Protein AF-A0A2V3DXR4-F1 (afdb_monomer)

Foldseek 3Di:
DDDDDPPDDPDPWQDDPDVPPQRGDDDLPDPVSLVVLLVVLLVVLVVDPDQEDEPELPRPPVDDLVSSLSSLVSSQVSQVVSNHAYEYELNSLVSQDAAAHEYEYAPDDDPVSLVSCVVRVYAYAYQHCLAAEPPAAQAPVRPDDHPPRPVHGSHLCSNAPDAPQPRHPPNGPVRYPFYDRHYDCPPDDDQLVSLASCPPSVVRRVCNGPPDPVPDDVVVVLQVSLVVQQVCVQVVGHYHPGPPRNHDHQDDADPDADDADDPVPDDPFWPDQQVDDPDADQFFDKDKGAPADAQFWKKKWKWAPPDPDTDDIDIDIWTHHRRRITIDHGHHPDAFHKIKIWIAGRVRHTRTMDIHGHHHDPPDDDDDDDDDDDDDDDDDDDDDDDDDDDDDDDDDDDD

Secondary structure (DSSP, 8-state):
---------TT-------SSTTS----SS-HHHHHHHHHHHHHHHHH--SSEEE------TTS-HHHHHHHHHHHHHHHHTTT-EEEEEGGGGTTTPPTT-EEEESS---HHHHHHHHHTT-EEEE--HHHHEESS-SSTT--SS--TTTTS---HHHHHS--HHHHSTTS-GGGEEEE--EE--TT--SHHHHHHHHTTHHHHHHHHHHS-GGG--HHHHHHHHHHHHHHHHHHT------TT---PPPPPPPSSPPPPPPGGG--SS-SS-----SS-B-SSPEEEE-SPPTT-EEEEEEEESS-SSPPPPEEEEEE--TTS-EEEEPPTTPPSEEEEEEEEETTS-EEEEEEEEEP---SS-----------------------------------

Nearest PDB structures (foldseek):
  1m04-assembly1_A  TM=9.421E-01  e=7.243E-19  Streptomyces plicatus
  7bwg-assembly1_A  TM=9.445E-01  e=1.171E-18  Microbacterium sp. HJ5
  7bwg-assembly1_B  TM=9.400E-01  e=1.582E-18  Microbacterium sp. HJ5
  3gh7-assembly1_A  TM=9.351E-01  e=8.359E-17  Paenibacillus sp.
  3sut-assembly1_A  TM=9.330E-01  e=1.063E-16  Paenibacillus sp. TS12

pLDDT: mean 79.59, std 22.71, range [21.42, 98.5]

Organism: NCBI:txid291045

InterPro domains:
  IPR015883 Beta-hexosaminidase, catalytic domain [PF00728] (19-212)
  IPR017853 Glycoside hydrolase superfamily [SSF51445] (10-240)
  IPR025705 Beta-hexosaminidase [PR00738] (26-44)
  IPR025705 Beta-hexosaminidase [PR00738] (48-61)
  IPR025705 Beta-hexosaminidase [PR00738] (176-192)
  IPR025705 Beta-hexosaminidase [PR00738] (194-211)
  IPR025705 Beta-hexosaminidase [PTHR22600] (22-245)

Structure (mmCIF, N/CA/C/O backbone):
data_AF-A0A2V3DXR4-F1
#
_entry.id   AF-A0A2V3DXR4-F1
#
loop_
_atom_site.group_PDB
_atom_site.id
_atom_site.type_symbol
_atom_site.label_atom_id
_atom_site.label_alt_id
_atom_site.label_comp_id
_atom_site.label_asym_id
_atom_site.label_entity_id
_atom_site.label_seq_id
_atom_site.pdbx_PDB_ins_code
_atom_site.Cartn_x
_atom_site.Cartn_y
_atom_site.Cartn_z
_atom_site.occupancy
_atom_site.B_iso_or_equiv
_atom_site.auth_seq_id
_atom_site.auth_comp_id
_atom_site.auth_asym_id
_atom_site.auth_atom_id
_atom_site.pdbx_PDB_model_num
ATOM 1 N N . MET A 1 1 ? 41.937 -11.197 10.609 1.00 32.19 1 MET A N 1
ATOM 2 C CA . MET A 1 1 ? 42.741 -10.454 9.617 1.00 32.19 1 MET A CA 1
ATOM 3 C C . MET A 1 1 ? 41.935 -10.344 8.332 1.00 32.19 1 MET A C 1
ATOM 5 O O . MET A 1 1 ? 42.093 -11.171 7.453 1.00 32.19 1 MET A O 1
ATOM 9 N N . LEU A 1 2 ? 41.031 -9.371 8.265 1.00 31.16 2 LEU A N 1
ATOM 10 C CA . LEU A 1 2 ? 40.450 -8.839 7.030 1.00 31.16 2 LEU A CA 1
ATOM 11 C C . LEU A 1 2 ? 40.275 -7.349 7.319 1.00 31.16 2 LEU A C 1
ATOM 13 O O . LEU A 1 2 ? 39.249 -6.901 7.816 1.00 31.16 2 LEU A O 1
ATOM 17 N N . THR A 1 3 ? 41.379 -6.626 7.186 1.00 31.02 3 THR A N 1
ATOM 18 C CA . THR A 1 3 ? 41.476 -5.180 7.375 1.00 31.02 3 THR A CA 1
ATOM 19 C C . THR A 1 3 ? 41.855 -4.575 6.033 1.00 31.02 3 THR A C 1
ATOM 21 O O . THR A 1 3 ? 42.867 -4.979 5.468 1.00 31.02 3 THR A O 1
ATOM 24 N N . ASN A 1 4 ? 41.067 -3.593 5.594 1.00 36.78 4 ASN A N 1
ATOM 25 C CA . ASN A 1 4 ? 41.400 -2.555 4.615 1.00 36.78 4 ASN A CA 1
ATOM 26 C C . ASN A 1 4 ? 41.838 -2.997 3.208 1.00 36.78 4 ASN A C 1
ATOM 28 O O . ASN A 1 4 ? 43.033 -3.108 2.960 1.00 36.78 4 ASN A O 1
ATOM 32 N N . GLN A 1 5 ? 40.891 -3.067 2.262 1.00 30.12 5 GLN A N 1
ATOM 33 C CA . GLN A 1 5 ? 41.144 -2.764 0.837 1.00 30.12 5 GLN A CA 1
ATOM 34 C C . GLN A 1 5 ? 39.962 -2.060 0.132 1.00 30.12 5 GLN A C 1
ATOM 36 O O . GLN A 1 5 ? 39.765 -2.211 -1.064 1.00 30.12 5 GLN A O 1
ATOM 41 N N . TRP A 1 6 ? 39.209 -1.218 0.847 1.00 33.00 6 TRP A N 1
ATOM 42 C CA . TRP A 1 6 ? 38.352 -0.200 0.215 1.00 33.00 6 TRP A CA 1
ATOM 43 C C . TRP A 1 6 ? 38.998 1.175 0.392 1.00 33.00 6 TRP A C 1
ATOM 45 O O . TRP A 1 6 ? 38.488 2.042 1.093 1.00 33.00 6 TRP A O 1
ATOM 55 N N . GLN A 1 7 ? 40.188 1.349 -0.181 1.00 30.33 7 GLN A N 1
ATOM 56 C CA . GLN A 1 7 ? 40.685 2.682 -0.505 1.00 30.33 7 GLN A CA 1
ATOM 57 C C . GLN A 1 7 ? 40.401 2.889 -1.985 1.00 30.33 7 GLN A C 1
ATOM 59 O O . GLN A 1 7 ? 41.162 2.454 -2.842 1.00 30.33 7 GLN A O 1
ATOM 64 N N . SER A 1 8 ? 39.258 3.507 -2.270 1.00 36.06 8 SER A N 1
ATOM 65 C CA . SER A 1 8 ? 39.028 4.152 -3.555 1.00 36.06 8 SER A CA 1
ATOM 66 C C . SER A 1 8 ? 40.140 5.178 -3.772 1.00 36.06 8 SER A C 1
ATOM 68 O O . SER A 1 8 ? 40.319 6.071 -2.938 1.00 36.06 8 SER A O 1
ATOM 70 N N . GLU A 1 9 ? 40.882 5.073 -4.872 1.00 31.03 9 GLU A N 1
ATOM 71 C CA . GLU A 1 9 ? 41.644 6.219 -5.361 1.00 31.03 9 GLU A CA 1
ATOM 72 C C . GLU A 1 9 ? 40.664 7.390 -5.588 1.00 31.03 9 GLU A C 1
ATOM 74 O O . GLU A 1 9 ? 39.559 7.177 -6.103 1.00 31.03 9 GLU A O 1
ATOM 79 N N . PRO A 1 10 ? 41.001 8.620 -5.167 1.00 38.03 10 PRO A N 1
ATOM 80 C CA . PRO A 1 10 ? 40.132 9.769 -5.369 1.00 38.03 10 PRO A CA 1
ATOM 81 C C . PRO A 1 10 ? 40.130 10.119 -6.861 1.00 38.03 10 PRO A C 1
ATOM 83 O O . PRO A 1 10 ? 41.072 10.738 -7.350 1.00 38.03 10 PRO A O 1
ATOM 86 N N . GLY A 1 11 ? 39.096 9.700 -7.595 1.00 37.22 11 GLY A N 1
ATOM 87 C CA . GLY A 1 11 ? 39.027 10.009 -9.027 1.00 37.22 11 GLY A CA 1
ATOM 88 C C . GLY A 1 11 ? 37.782 9.608 -9.820 1.00 37.22 11 GLY A C 1
ATOM 89 O O . GLY A 1 11 ? 37.586 10.184 -10.883 1.00 37.22 11 GLY A O 1
ATOM 90 N N . HIS A 1 12 ? 36.922 8.691 -9.356 1.00 38.66 12 HIS A N 1
ATOM 91 C CA . HIS A 1 12 ? 35.855 8.145 -10.221 1.00 38.66 12 HIS A CA 1
ATOM 92 C C . HIS A 1 12 ? 34.483 8.003 -9.551 1.00 38.66 12 HIS A C 1
ATOM 94 O O . HIS A 1 12 ? 33.789 7.007 -9.725 1.00 38.66 12 HIS A O 1
ATOM 100 N N . THR A 1 13 ? 34.057 9.026 -8.815 1.00 41.53 13 THR A N 1
ATOM 101 C CA . THR A 1 13 ? 32.627 9.294 -8.629 1.00 41.53 13 THR A CA 1
ATOM 102 C C . THR A 1 13 ? 32.366 10.733 -9.055 1.00 41.53 13 THR A C 1
ATOM 104 O O . THR A 1 13 ? 32.692 11.678 -8.336 1.00 41.53 13 THR A O 1
ATOM 107 N N . ASN A 1 14 ? 31.789 10.922 -10.246 1.00 36.69 14 ASN A N 1
ATOM 108 C CA . ASN A 1 14 ? 31.142 12.192 -10.561 1.00 36.69 14 ASN A CA 1
ATOM 109 C C . ASN A 1 14 ? 29.965 12.313 -9.594 1.00 36.69 14 ASN A C 1
ATOM 111 O O . ASN A 1 14 ? 28.952 11.641 -9.738 1.00 36.69 14 ASN A O 1
ATOM 115 N N . SER A 1 15 ? 30.163 13.081 -8.528 1.00 37.84 15 SER A N 1
ATOM 116 C CA . SER A 1 15 ? 29.155 13.325 -7.509 1.00 37.84 15 SER A CA 1
ATOM 117 C C . SER A 1 15 ? 28.849 14.813 -7.497 1.00 37.84 15 SER A C 1
ATOM 119 O O . SER A 1 15 ? 29.526 15.613 -6.857 1.00 37.84 15 SER A O 1
ATOM 121 N N . ALA A 1 16 ? 27.796 15.178 -8.219 1.00 31.14 16 ALA A N 1
ATOM 122 C CA . ALA A 1 16 ? 26.963 16.297 -7.834 1.00 31.14 16 ALA A CA 1
ATOM 123 C C . ALA A 1 16 ? 25.636 15.692 -7.369 1.00 31.14 16 ALA A C 1
ATOM 125 O O . ALA A 1 16 ? 24.870 15.172 -8.171 1.00 31.14 16 ALA A O 1
ATOM 126 N N . LEU A 1 17 ? 25.373 15.733 -6.060 1.00 31.48 17 LEU A N 1
ATOM 127 C CA . LEU A 1 17 ? 24.011 15.585 -5.549 1.00 31.48 17 LEU A CA 1
ATOM 128 C C . LEU A 1 17 ? 23.235 16.820 -6.017 1.00 31.48 17 LEU A C 1
ATOM 130 O O . LEU A 1 17 ? 23.201 17.844 -5.334 1.00 31.48 17 LEU A O 1
ATOM 134 N N . THR A 1 18 ? 22.692 16.763 -7.227 1.00 32.25 18 THR A N 1
ATOM 135 C CA . THR A 1 18 ? 21.655 17.690 -7.662 1.00 32.25 18 THR A CA 1
ATOM 136 C C . THR A 1 18 ? 20.364 17.316 -6.942 1.00 32.25 18 THR A C 1
ATOM 138 O O . THR A 1 18 ? 20.099 16.145 -6.698 1.00 32.25 18 THR A O 1
ATOM 141 N N . ALA A 1 19 ? 19.568 18.314 -6.563 1.00 37.47 19 ALA A N 1
ATOM 142 C CA . ALA A 1 19 ? 18.274 18.101 -5.909 1.00 37.47 19 ALA A CA 1
ATOM 143 C C . ALA A 1 19 ? 17.238 17.394 -6.813 1.00 37.47 19 ALA A C 1
ATOM 145 O O . ALA A 1 19 ? 16.189 16.996 -6.319 1.00 37.47 19 ALA A O 1
ATOM 146 N N . ASP A 1 20 ? 17.560 17.215 -8.097 1.00 41.12 20 ASP A N 1
ATOM 147 C CA . ASP A 1 20 ? 16.882 16.314 -9.024 1.00 41.12 20 ASP A CA 1
ATOM 148 C C . ASP A 1 20 ? 17.675 14.996 -9.079 1.00 41.12 20 ASP A C 1
ATOM 150 O O . ASP A 1 20 ? 18.890 15.026 -9.306 1.00 41.12 20 ASP A O 1
ATOM 154 N N . GLY A 1 21 ? 17.008 13.857 -8.869 1.00 48.78 21 GLY A N 1
ATOM 155 C CA . GLY A 1 21 ? 17.574 12.509 -8.670 1.00 48.78 21 GLY A CA 1
ATOM 156 C C . GLY A 1 21 ? 18.443 11.926 -9.796 1.00 48.78 21 GLY A C 1
ATOM 157 O O . GLY A 1 21 ? 18.859 10.776 -9.704 1.00 48.78 21 GLY A O 1
ATOM 158 N N . GLY A 1 22 ? 18.779 12.707 -10.827 1.00 56.25 22 GLY A N 1
ATOM 159 C CA . GLY A 1 22 ? 19.453 12.245 -12.042 1.00 56.25 22 GLY A CA 1
ATOM 160 C C . GLY A 1 22 ? 20.976 12.420 -12.123 1.00 56.25 22 GLY A C 1
ATOM 161 O O . GLY A 1 22 ? 21.545 12.172 -13.183 1.00 56.25 22 GLY A O 1
ATOM 162 N N . GLY A 1 23 ? 21.646 12.881 -11.062 1.00 63.91 23 GLY A N 1
ATOM 163 C CA . GLY A 1 23 ? 23.062 13.298 -11.110 1.00 63.91 23 GLY A CA 1
ATOM 164 C C . GLY A 1 23 ? 24.107 12.248 -10.709 1.00 63.91 23 GLY A C 1
ATOM 165 O O . GLY A 1 23 ? 25.282 12.584 -10.563 1.00 63.91 23 GLY A O 1
ATOM 166 N N . THR A 1 24 ? 23.715 10.994 -10.455 1.00 76.31 24 THR A N 1
ATOM 167 C CA . THR A 1 24 ? 24.643 9.954 -9.972 1.00 76.31 24 THR A CA 1
ATOM 168 C C . THR A 1 24 ? 24.541 8.673 -10.783 1.00 76.31 24 THR A C 1
ATOM 170 O O . THR A 1 24 ? 23.447 8.166 -11.004 1.00 76.31 24 THR A O 1
ATOM 173 N N . THR A 1 25 ? 25.686 8.103 -11.163 1.00 82.75 25 THR A N 1
ATOM 174 C CA . THR A 1 25 ? 25.752 6.818 -11.868 1.00 82.75 25 THR A CA 1
ATOM 175 C C . THR A 1 25 ? 26.905 5.952 -11.377 1.00 82.75 25 THR A C 1
ATOM 177 O O . THR A 1 25 ? 27.947 6.453 -10.952 1.00 82.75 25 THR A O 1
ATOM 180 N N . LEU A 1 26 ? 26.726 4.634 -11.484 1.00 88.88 26 LEU A N 1
ATOM 181 C CA . LEU A 1 26 ? 27.828 3.677 -11.464 1.00 88.88 26 LEU A CA 1
ATOM 182 C C . LEU A 1 26 ? 28.621 3.762 -12.778 1.00 88.88 26 LEU A C 1
ATOM 184 O O . LEU A 1 26 ? 28.098 4.193 -13.808 1.00 88.88 26 LEU A O 1
ATOM 188 N N . ASP A 1 27 ? 29.884 3.343 -12.742 1.00 89.25 27 ASP A N 1
ATOM 189 C CA . ASP A 1 27 ? 30.758 3.324 -13.916 1.00 89.25 27 ASP A CA 1
ATOM 190 C C . ASP A 1 27 ? 30.620 1.980 -14.646 1.00 89.25 27 ASP A C 1
ATOM 192 O O . ASP A 1 27 ? 30.960 0.924 -14.099 1.00 89.25 27 ASP A O 1
ATOM 196 N N . ALA A 1 28 ? 30.118 2.019 -15.881 1.00 90.25 28 ALA A N 1
ATOM 197 C CA . ALA A 1 28 ? 29.875 0.835 -16.696 1.00 90.25 28 ALA A CA 1
ATOM 198 C C . ALA A 1 28 ? 31.159 0.144 -17.183 1.00 90.25 28 ALA A C 1
ATOM 200 O O . ALA A 1 28 ? 31.105 -1.039 -17.542 1.00 90.25 28 ALA A O 1
ATOM 201 N N . ASP A 1 29 ? 32.301 0.828 -17.209 1.00 91.88 29 ASP A N 1
ATOM 202 C CA . ASP A 1 29 ? 33.590 0.274 -17.638 1.00 91.88 29 ASP A CA 1
ATOM 203 C C . ASP A 1 29 ? 34.465 -0.181 -16.470 1.00 91.88 29 ASP A C 1
ATOM 205 O O . ASP A 1 29 ? 35.412 -0.950 -16.666 1.00 91.88 29 ASP A O 1
ATOM 209 N N . ASN A 1 30 ? 34.107 0.194 -15.244 1.00 93.19 30 ASN A N 1
ATOM 210 C CA . ASN A 1 30 ? 34.805 -0.261 -14.055 1.00 93.19 30 ASN A CA 1
ATOM 211 C C . ASN A 1 30 ? 34.351 -1.678 -13.634 1.00 93.19 30 ASN A C 1
ATOM 213 O O . ASN A 1 30 ? 33.192 -1.868 -13.254 1.00 93.19 30 ASN A O 1
ATOM 217 N N . PRO A 1 31 ? 35.240 -2.694 -13.613 1.00 93.94 31 PRO A N 1
ATOM 218 C CA . PRO A 1 31 ? 34.882 -4.044 -13.168 1.00 93.94 31 PRO A CA 1
ATOM 219 C C . PRO A 1 31 ? 34.383 -4.096 -11.714 1.00 93.94 31 PRO A C 1
ATOM 221 O O . PRO A 1 31 ? 33.553 -4.949 -11.391 1.00 93.94 31 PRO A O 1
ATOM 224 N N . ALA A 1 32 ? 34.821 -3.166 -10.857 1.00 95.81 32 ALA A N 1
ATOM 225 C CA . ALA A 1 32 ? 34.387 -3.090 -9.464 1.00 95.81 32 ALA A CA 1
ATOM 226 C C . ALA A 1 32 ? 32.878 -2.820 -9.327 1.00 95.81 32 ALA A C 1
ATOM 228 O O . ALA A 1 32 ? 32.264 -3.295 -8.375 1.00 95.81 32 ALA A O 1
ATOM 229 N N . THR A 1 33 ? 32.252 -2.139 -10.297 1.00 94.88 33 THR A N 1
ATOM 230 C CA . THR A 1 33 ? 30.792 -1.925 -10.344 1.00 94.88 33 THR A CA 1
ATOM 231 C C . THR A 1 33 ? 30.037 -3.253 -10.327 1.00 94.88 33 THR A C 1
ATOM 233 O O . THR A 1 33 ? 29.053 -3.430 -9.603 1.00 94.88 33 THR A O 1
ATOM 236 N N . TYR A 1 34 ? 30.509 -4.221 -11.109 1.00 95.56 34 TYR A N 1
ATOM 237 C CA . TYR A 1 34 ? 29.846 -5.511 -11.271 1.00 95.56 34 TYR A CA 1
ATOM 238 C C . TYR A 1 34 ? 30.115 -6.453 -10.097 1.00 95.56 34 TYR A C 1
ATOM 240 O O . TYR A 1 34 ? 29.245 -7.246 -9.742 1.00 95.56 34 TYR A O 1
ATOM 248 N N . GLU A 1 35 ? 31.297 -6.366 -9.484 1.00 96.75 35 GLU A N 1
ATOM 249 C CA . GLU A 1 35 ? 31.605 -7.086 -8.246 1.00 96.75 35 GLU A CA 1
ATOM 250 C C . GLU A 1 35 ? 30.749 -6.568 -7.084 1.00 96.75 35 GLU A C 1
ATOM 252 O O . GLU A 1 35 ? 30.086 -7.358 -6.410 1.00 96.75 35 GLU A O 1
ATOM 257 N N . PHE A 1 36 ? 30.690 -5.244 -6.914 1.00 97.38 36 PHE A N 1
ATOM 258 C CA . PHE A 1 36 ? 29.875 -4.586 -5.896 1.00 97.38 36 PHE A CA 1
ATOM 259 C C . PHE A 1 36 ? 28.397 -4.980 -6.003 1.00 97.38 36 PHE A C 1
ATOM 261 O O . PHE A 1 36 ? 27.807 -5.458 -5.033 1.00 97.38 36 PHE A O 1
ATOM 268 N N . THR A 1 37 ? 27.801 -4.825 -7.188 1.00 97.38 37 THR A N 1
ATOM 269 C CA . THR A 1 37 ? 26.382 -5.151 -7.409 1.00 97.38 37 THR A CA 1
ATOM 270 C C . THR A 1 37 ? 26.086 -6.626 -7.176 1.00 97.38 37 THR A C 1
ATOM 272 O O . THR A 1 37 ? 25.097 -6.947 -6.518 1.00 97.38 37 THR A O 1
ATOM 275 N N . LYS A 1 38 ? 26.971 -7.529 -7.612 1.00 97.94 38 LYS A N 1
ATOM 276 C CA . LYS A 1 38 ? 26.814 -8.965 -7.362 1.00 97.94 38 LYS A CA 1
ATOM 277 C C . LYS A 1 38 ? 26.786 -9.286 -5.869 1.00 97.94 38 LYS A C 1
ATOM 279 O O . LYS A 1 38 ? 25.940 -10.072 -5.438 1.00 97.94 38 LYS A O 1
ATOM 284 N N . GLU A 1 39 ? 27.695 -8.705 -5.091 1.00 98.38 39 GLU A N 1
ATOM 285 C CA . GLU A 1 39 ? 27.774 -8.944 -3.649 1.00 98.38 39 GLU A CA 1
ATOM 286 C C . GLU A 1 39 ? 26.518 -8.425 -2.933 1.00 98.38 39 GLU A C 1
ATOM 288 O O . GLU A 1 39 ? 25.875 -9.169 -2.187 1.00 98.38 39 GLU A O 1
ATOM 293 N N . VAL A 1 40 ? 26.101 -7.190 -3.239 1.00 98.31 40 VAL A N 1
ATOM 294 C CA . VAL A 1 40 ? 24.881 -6.582 -2.682 1.00 98.31 40 VAL A CA 1
ATOM 295 C C . VAL A 1 40 ? 23.646 -7.424 -3.001 1.00 98.31 40 VAL A C 1
ATOM 297 O O . VAL A 1 40 ? 22.882 -7.770 -2.098 1.00 98.31 40 VAL A O 1
ATOM 300 N N . LEU A 1 41 ? 23.456 -7.798 -4.269 1.00 97.81 41 LEU A N 1
ATOM 301 C CA . LEU A 1 41 ? 22.292 -8.572 -4.702 1.00 97.81 41 LEU A CA 1
ATOM 302 C C . LEU A 1 41 ? 22.278 -9.979 -4.095 1.00 97.81 41 LEU A C 1
ATOM 304 O O . LEU A 1 41 ? 21.207 -10.477 -3.753 1.00 97.81 41 LEU A O 1
ATOM 308 N N . THR A 1 42 ? 23.444 -10.601 -3.896 1.00 98.50 42 THR A N 1
ATOM 309 C CA . THR A 1 42 ? 23.553 -11.919 -3.249 1.00 98.50 42 THR A CA 1
ATOM 310 C C . THR A 1 42 ? 23.099 -11.861 -1.793 1.00 98.50 42 THR A C 1
ATOM 312 O O . THR A 1 42 ? 22.282 -12.680 -1.366 1.00 98.50 42 THR A O 1
ATOM 315 N N . GLN A 1 43 ? 23.581 -10.877 -1.029 1.00 98.44 43 GLN A N 1
ATOM 316 C CA . GLN A 1 43 ? 23.178 -10.715 0.369 1.00 98.44 43 GLN A CA 1
ATOM 317 C C . GLN A 1 43 ? 21.692 -10.351 0.483 1.00 98.44 43 GLN A C 1
ATOM 319 O O . GLN A 1 43 ? 20.976 -10.929 1.302 1.00 98.44 43 GLN A O 1
ATOM 324 N N . LEU A 1 44 ? 21.200 -9.458 -0.383 1.00 98.06 44 LEU A N 1
ATOM 325 C CA . LEU A 1 44 ? 19.784 -9.097 -0.428 1.00 98.06 44 LEU A CA 1
ATOM 326 C C . LEU A 1 44 ? 18.899 -10.309 -0.748 1.00 98.06 44 LEU A C 1
ATOM 328 O O . LEU A 1 44 ? 17.897 -10.535 -0.069 1.00 98.06 44 LEU A O 1
ATOM 332 N N . ALA A 1 45 ? 19.284 -11.131 -1.728 1.00 97.81 45 ALA A N 1
ATOM 333 C CA . ALA A 1 45 ? 18.565 -12.351 -2.084 1.00 97.81 45 ALA A CA 1
ATOM 334 C C . ALA A 1 45 ? 18.504 -13.356 -0.926 1.00 97.81 45 ALA A C 1
ATOM 336 O O . ALA A 1 45 ? 17.453 -13.963 -0.715 1.00 97.81 45 ALA A O 1
ATOM 337 N N . ALA A 1 46 ? 19.588 -13.499 -0.155 1.00 97.81 46 ALA A N 1
ATOM 338 C CA . ALA A 1 46 ? 19.631 -14.380 1.012 1.00 97.81 46 ALA A CA 1
ATOM 339 C C . ALA A 1 46 ? 18.670 -13.939 2.134 1.00 97.81 46 ALA A C 1
ATOM 341 O O . ALA A 1 46 ? 18.159 -14.785 2.866 1.00 97.81 46 ALA A O 1
ATOM 342 N N . MET A 1 47 ? 18.395 -12.635 2.249 1.00 97.88 47 MET A N 1
ATOM 343 C CA . MET A 1 47 ? 17.445 -12.067 3.219 1.00 97.88 47 MET A CA 1
ATOM 344 C C . MET A 1 47 ? 16.013 -11.960 2.679 1.00 97.88 47 MET A C 1
ATOM 346 O O . MET A 1 47 ? 15.087 -11.699 3.444 1.00 97.88 47 MET A O 1
ATOM 350 N N . THR A 1 48 ? 15.815 -12.159 1.375 1.00 97.06 48 THR A N 1
ATOM 351 C CA . THR A 1 48 ? 14.522 -11.962 0.716 1.00 97.06 48 THR A CA 1
ATOM 352 C C . THR A 1 48 ? 13.889 -13.320 0.415 1.00 97.06 48 THR A C 1
ATOM 354 O O . THR A 1 48 ? 14.230 -13.935 -0.594 1.00 97.06 48 THR A O 1
ATOM 357 N N . PRO A 1 49 ? 12.946 -13.825 1.234 1.00 95.62 49 PRO A N 1
ATOM 358 C CA . PRO A 1 49 ? 12.260 -15.087 0.945 1.00 95.62 49 PRO A CA 1
ATOM 359 C C . PRO A 1 49 ? 11.358 -14.982 -0.293 1.00 95.62 49 PRO A C 1
ATOM 361 O O . PRO A 1 49 ? 11.130 -15.972 -0.985 1.00 95.62 49 PRO A O 1
ATOM 364 N N . GLY A 1 50 ? 10.874 -13.772 -0.594 1.00 96.31 50 GLY A N 1
ATOM 365 C CA . GLY A 1 50 ? 10.079 -13.487 -1.781 1.00 96.31 50 GLY A CA 1
ATOM 366 C C . GLY A 1 50 ? 10.827 -13.774 -3.092 1.00 96.31 50 GLY A C 1
ATOM 367 O O . GLY A 1 50 ? 12.061 -13.849 -3.122 1.00 96.31 50 GLY A O 1
ATOM 368 N N . PRO A 1 51 ? 10.094 -13.934 -4.206 1.00 94.19 51 PRO A N 1
ATOM 369 C CA . PRO A 1 51 ? 10.690 -14.319 -5.479 1.00 94.19 51 PRO A CA 1
ATOM 370 C C . PRO A 1 51 ? 11.243 -13.130 -6.270 1.00 94.19 51 PRO A C 1
ATOM 372 O O . PRO A 1 51 ? 11.795 -13.358 -7.338 1.00 94.19 51 PRO A O 1
ATOM 375 N N . TYR A 1 52 ? 11.078 -11.889 -5.803 1.00 94.50 52 TYR A N 1
ATOM 376 C CA . TYR A 1 52 ? 11.392 -10.682 -6.567 1.00 94.50 52 TYR A CA 1
ATOM 377 C C . TYR A 1 52 ? 12.550 -9.893 -5.957 1.00 94.50 52 TYR A C 1
ATOM 379 O O . TYR A 1 52 ? 12.656 -9.801 -4.737 1.00 94.50 52 TYR A O 1
ATOM 387 N N . ILE A 1 53 ? 13.372 -9.286 -6.814 1.00 95.38 53 ILE A N 1
ATOM 388 C CA . ILE A 1 53 ? 14.306 -8.214 -6.449 1.00 95.38 53 ILE A CA 1
ATOM 389 C C . ILE A 1 53 ? 14.121 -7.074 -7.447 1.00 95.38 53 ILE A C 1
ATOM 391 O O . ILE A 1 53 ? 14.209 -7.290 -8.659 1.00 95.38 53 ILE A O 1
ATOM 395 N N . HIS A 1 54 ? 13.865 -5.872 -6.931 1.00 94.75 54 HIS A N 1
ATOM 396 C CA . HIS A 1 54 ? 13.789 -4.656 -7.732 1.00 94.75 54 HIS A CA 1
ATOM 397 C C . HIS A 1 54 ? 15.186 -4.037 -7.865 1.00 94.75 54 HIS A C 1
ATOM 399 O O . HIS A 1 54 ? 15.832 -3.785 -6.851 1.00 94.75 54 HIS A O 1
ATOM 405 N N . ILE A 1 55 ? 15.661 -3.793 -9.090 1.00 92.44 55 ILE A N 1
ATOM 406 C CA . ILE A 1 55 ? 16.998 -3.215 -9.344 1.00 92.44 55 ILE A CA 1
ATOM 407 C C . ILE A 1 55 ? 16.967 -1.729 -9.731 1.00 92.44 55 ILE A C 1
ATOM 409 O O . ILE A 1 55 ? 18.007 -1.147 -10.017 1.00 92.44 55 ILE A O 1
ATOM 413 N N . GLY A 1 56 ? 15.782 -1.117 -9.758 1.00 89.94 56 GLY A N 1
ATOM 414 C CA . GLY A 1 56 ? 15.615 0.291 -10.123 1.00 89.94 56 GLY A CA 1
ATOM 415 C C . GLY A 1 56 ? 15.687 0.475 -11.638 1.00 89.94 56 GLY A C 1
ATOM 416 O O . GLY A 1 56 ? 14.915 -0.152 -12.367 1.00 89.94 56 GLY A O 1
ATOM 417 N N . GLY A 1 57 ? 16.614 1.316 -12.099 1.00 83.50 57 GLY A N 1
ATOM 418 C CA . GLY A 1 57 ? 16.859 1.589 -13.521 1.00 83.50 57 GLY A CA 1
ATOM 419 C C . GLY A 1 57 ? 16.197 2.866 -14.046 1.00 83.50 57 GLY A C 1
ATOM 420 O O . GLY A 1 57 ? 16.014 3.008 -15.252 1.00 83.50 57 GLY A O 1
ATOM 421 N N . ASP A 1 58 ? 15.796 3.767 -13.157 1.00 80.94 58 ASP A N 1
ATOM 422 C CA . ASP A 1 58 ? 15.257 5.094 -13.436 1.00 80.94 58 ASP A CA 1
ATOM 423 C C . ASP A 1 58 ? 16.344 6.185 -13.407 1.00 80.94 58 ASP A C 1
ATOM 425 O O . ASP A 1 58 ? 17.460 5.962 -12.954 1.00 80.94 58 ASP A O 1
ATOM 429 N N . GLU A 1 59 ? 16.023 7.348 -13.984 1.00 74.38 59 GLU A N 1
ATOM 430 C CA . GLU A 1 59 ? 16.769 8.611 -13.826 1.00 74.38 59 GLU A CA 1
ATOM 431 C C . GLU A 1 59 ? 18.305 8.547 -13.959 1.00 74.38 59 GLU A C 1
ATOM 433 O O . GLU A 1 59 ? 19.032 9.216 -13.243 1.00 74.38 59 GLU A O 1
ATOM 438 N N . ALA A 1 60 ? 18.823 7.830 -14.961 1.00 77.88 60 ALA A N 1
ATOM 439 C CA . ALA A 1 60 ? 20.247 7.854 -15.328 1.00 77.88 60 ALA A CA 1
ATOM 440 C C . ALA A 1 60 ? 20.524 8.687 -16.609 1.00 77.88 60 ALA A C 1
ATOM 442 O O . ALA A 1 60 ? 20.963 8.130 -17.620 1.00 77.88 60 ALA A O 1
ATOM 443 N N . PRO A 1 61 ? 20.157 9.984 -16.688 1.00 72.50 61 PRO A N 1
ATOM 444 C CA . PRO A 1 61 ? 20.219 10.767 -17.928 1.00 72.50 61 PRO A CA 1
ATOM 445 C C . PRO A 1 61 ? 21.646 10.971 -18.457 1.00 72.50 61 PRO A C 1
ATOM 447 O O . PRO A 1 61 ? 21.820 11.181 -19.653 1.00 72.50 61 PRO A O 1
ATOM 450 N N . GLU A 1 62 ? 22.657 10.893 -17.588 1.00 79.62 62 GLU A N 1
ATOM 451 C CA . GLU A 1 62 ? 24.068 11.077 -17.955 1.00 79.62 62 GLU A CA 1
ATOM 452 C C . GLU A 1 62 ? 24.729 9.807 -18.516 1.00 79.62 62 GLU A C 1
ATOM 454 O O . GLU A 1 62 ? 25.838 9.864 -19.048 1.00 79.62 62 GLU A O 1
ATOM 459 N N . VAL A 1 63 ? 24.058 8.656 -18.423 1.00 79.44 63 VAL A N 1
ATOM 460 C CA . VAL A 1 63 ? 24.582 7.368 -18.886 1.00 79.44 63 VAL A CA 1
ATOM 461 C C . VAL A 1 63 ? 24.236 7.169 -20.355 1.00 79.44 63 VAL A C 1
ATOM 463 O O . VAL A 1 63 ? 23.082 7.326 -20.761 1.00 79.44 63 VAL A O 1
ATOM 466 N N . SER A 1 64 ? 25.233 6.791 -21.161 1.00 85.69 64 SER A N 1
ATOM 467 C CA . SER A 1 64 ? 24.999 6.454 -22.564 1.00 85.69 64 SER A CA 1
ATOM 468 C C . SER A 1 64 ? 24.044 5.260 -22.680 1.00 85.69 64 SER A C 1
ATOM 470 O O . SER A 1 64 ? 24.055 4.354 -21.849 1.00 85.69 64 SER A O 1
ATOM 472 N N . GLU A 1 65 ? 23.235 5.203 -23.740 1.00 82.56 65 GLU A N 1
ATOM 473 C CA . GLU A 1 65 ? 22.307 4.081 -23.949 1.00 82.56 65 GLU A CA 1
ATOM 474 C C . GLU A 1 65 ? 23.032 2.721 -23.978 1.00 82.56 65 GLU A C 1
ATOM 476 O O . GLU A 1 65 ? 22.496 1.712 -23.527 1.00 82.56 65 GLU A O 1
ATOM 481 N N . VAL A 1 66 ? 24.264 2.683 -24.494 1.00 86.88 66 VAL A N 1
ATOM 482 C CA . VAL A 1 66 ? 25.079 1.461 -24.555 1.00 86.88 66 VAL A CA 1
ATOM 483 C C . VAL A 1 66 ? 25.478 1.000 -23.154 1.00 86.88 66 VAL A C 1
ATOM 485 O O . VAL A 1 66 ? 25.351 -0.186 -22.842 1.00 86.88 66 VAL A O 1
ATOM 488 N N . ASP A 1 67 ? 25.921 1.929 -22.313 1.00 87.81 67 ASP A N 1
ATOM 489 C CA . ASP A 1 67 ? 26.370 1.647 -20.950 1.00 87.81 67 ASP A CA 1
ATOM 490 C C . ASP A 1 67 ? 25.206 1.273 -20.033 1.00 87.81 67 ASP A C 1
ATOM 492 O O . ASP A 1 67 ? 25.309 0.318 -19.262 1.00 87.81 67 ASP A O 1
ATOM 496 N N . ASP A 1 68 ? 24.067 1.951 -20.188 1.00 83.62 68 ASP A N 1
ATOM 497 C CA . ASP A 1 68 ? 22.823 1.650 -19.477 1.00 83.62 68 ASP A CA 1
ATOM 498 C C . ASP A 1 68 ? 22.386 0.206 -19.778 1.00 83.62 68 ASP A C 1
ATOM 500 O O . ASP A 1 68 ? 22.246 -0.628 -18.881 1.00 83.62 68 ASP A O 1
ATOM 504 N N . LYS A 1 69 ? 22.321 -0.162 -21.067 1.00 84.19 69 LYS A N 1
ATOM 505 C CA . LYS A 1 69 ? 22.008 -1.531 -21.516 1.00 84.19 69 LYS A CA 1
ATOM 506 C C . LYS A 1 69 ? 22.986 -2.573 -20.973 1.00 84.19 69 LYS A C 1
ATOM 508 O O . LYS A 1 69 ? 22.565 -3.654 -20.555 1.00 84.19 69 LYS A O 1
ATOM 513 N N . LYS A 1 70 ? 24.286 -2.267 -20.982 1.00 87.88 70 LYS A N 1
ATOM 514 C CA . LYS A 1 70 ? 25.348 -3.152 -20.479 1.00 87.88 70 LYS A CA 1
ATOM 515 C C . LYS A 1 70 ? 25.163 -3.439 -18.986 1.00 87.88 70 LYS A C 1
ATOM 517 O O . LYS A 1 70 ? 25.159 -4.607 -18.590 1.00 87.88 70 LYS A O 1
ATOM 522 N N . MET A 1 71 ? 24.969 -2.397 -18.179 1.00 89.62 71 MET A N 1
ATOM 523 C CA . MET A 1 71 ? 24.774 -2.516 -16.733 1.00 89.62 71 MET A CA 1
ATOM 524 C C . MET A 1 71 ? 23.464 -3.228 -16.393 1.00 89.62 71 MET A C 1
ATOM 526 O O . MET A 1 71 ? 23.476 -4.224 -15.670 1.00 89.62 71 MET A O 1
ATOM 530 N N . ILE A 1 72 ? 22.348 -2.802 -16.989 1.00 87.25 72 ILE A N 1
ATOM 531 C CA . ILE A 1 72 ? 21.027 -3.399 -16.770 1.00 87.25 72 ILE A CA 1
ATOM 532 C C . ILE A 1 72 ? 21.013 -4.895 -17.106 1.00 87.25 72 ILE A C 1
ATOM 534 O O . ILE A 1 72 ? 20.486 -5.701 -16.330 1.00 87.25 72 ILE A O 1
ATOM 538 N N . ALA A 1 73 ? 21.629 -5.302 -18.220 1.00 87.19 73 ALA A N 1
ATOM 539 C CA . ALA A 1 73 ? 21.727 -6.710 -18.591 1.00 87.19 73 ALA A CA 1
ATOM 540 C C . ALA A 1 73 ? 22.563 -7.523 -17.587 1.00 87.19 73 ALA A C 1
ATOM 542 O O . ALA A 1 73 ? 22.200 -8.656 -17.253 1.00 87.19 73 ALA A O 1
ATOM 543 N N . ALA A 1 74 ? 23.668 -6.959 -17.091 1.00 91.44 74 ALA A N 1
ATOM 544 C CA . ALA A 1 74 ? 24.520 -7.616 -16.106 1.00 91.44 74 ALA A CA 1
ATOM 545 C C . ALA A 1 74 ? 23.812 -7.775 -14.752 1.00 91.44 74 ALA A C 1
ATOM 547 O O . ALA A 1 74 ? 23.766 -8.885 -14.222 1.00 91.44 74 ALA A O 1
ATOM 548 N N . PHE A 1 75 ? 23.207 -6.708 -14.225 1.00 92.38 75 PHE A N 1
ATOM 549 C CA . PHE A 1 75 ? 22.515 -6.730 -12.931 1.00 92.38 75 PHE A CA 1
ATOM 550 C C . PHE A 1 75 ? 21.296 -7.653 -12.969 1.00 92.38 75 PHE A C 1
ATOM 552 O O . PHE A 1 75 ? 21.077 -8.443 -12.054 1.00 92.38 75 PHE A O 1
ATOM 559 N N . SER A 1 76 ? 20.555 -7.646 -14.080 1.00 90.31 76 SER A N 1
ATOM 560 C CA . SER A 1 76 ? 19.447 -8.583 -14.279 1.00 90.31 76 SER A CA 1
ATOM 561 C C . SER A 1 76 ? 19.902 -10.036 -14.224 1.00 90.31 76 SER A C 1
ATOM 563 O O . SER A 1 76 ? 19.263 -10.856 -13.569 1.00 90.31 76 SER A O 1
ATOM 565 N N . ARG A 1 77 ? 21.021 -10.359 -14.890 1.00 91.31 77 ARG A N 1
ATOM 566 C CA . ARG A 1 77 ? 21.586 -11.712 -14.876 1.00 91.31 77 ARG A CA 1
ATOM 567 C C . ARG A 1 77 ? 21.983 -12.132 -13.465 1.00 91.31 77 ARG A C 1
ATOM 569 O O . ARG A 1 77 ? 21.666 -13.244 -13.063 1.00 91.31 77 ARG A O 1
ATOM 576 N N . GLN A 1 78 ? 22.624 -11.240 -12.710 1.00 94.81 78 GLN A N 1
ATOM 577 C CA . GLN A 1 78 ? 23.017 -11.511 -11.325 1.00 94.81 78 GLN A CA 1
ATOM 578 C C . GLN A 1 78 ? 21.807 -11.869 -10.451 1.00 94.81 78 GLN A C 1
ATOM 580 O O . GLN A 1 78 ? 21.891 -12.802 -9.665 1.00 94.81 78 GLN A O 1
ATOM 585 N N . VAL A 1 79 ? 20.668 -11.192 -10.623 1.00 94.12 79 VAL A N 1
ATOM 586 C CA . VAL A 1 79 ? 19.419 -11.538 -9.922 1.00 94.12 79 VAL A CA 1
ATOM 587 C C . VAL A 1 79 ? 18.866 -12.889 -10.386 1.00 94.12 79 VAL A C 1
ATOM 589 O O . VAL A 1 79 ? 18.469 -13.703 -9.553 1.00 94.12 79 VAL A O 1
ATOM 592 N N . THR A 1 80 ? 18.844 -13.162 -11.695 1.00 91.81 80 THR A N 1
ATOM 593 C CA . THR A 1 80 ? 18.317 -14.440 -12.206 1.00 91.81 80 THR A CA 1
ATOM 594 C C . THR A 1 80 ? 19.186 -15.637 -11.827 1.00 91.81 80 THR A C 1
ATOM 596 O O . THR A 1 80 ? 18.645 -16.707 -11.573 1.00 91.81 80 THR A O 1
ATOM 599 N N . ASP A 1 81 ? 20.507 -15.460 -11.727 1.00 95.06 81 ASP A N 1
ATOM 600 C CA . ASP A 1 81 ? 21.448 -16.494 -11.269 1.00 95.06 81 ASP A CA 1
ATOM 601 C C . ASP A 1 81 ? 21.245 -16.847 -9.778 1.00 95.06 81 ASP A C 1
ATOM 603 O O . ASP A 1 81 ? 21.730 -17.877 -9.313 1.00 95.06 81 ASP A O 1
ATOM 607 N N . LEU A 1 82 ? 20.516 -16.006 -9.031 1.00 95.81 82 LEU A N 1
ATOM 608 C CA . LEU A 1 82 ? 20.126 -16.206 -7.630 1.00 95.81 82 LEU A CA 1
ATOM 609 C C . LEU A 1 82 ? 18.702 -16.785 -7.485 1.00 95.81 82 LEU A C 1
ATOM 611 O O . LEU A 1 82 ? 18.113 -16.703 -6.405 1.00 95.81 82 LEU A O 1
ATOM 615 N N . ASP A 1 83 ? 18.124 -17.326 -8.563 1.00 93.31 83 ASP A N 1
ATOM 616 C CA . ASP A 1 83 ? 16.749 -17.847 -8.627 1.00 93.31 83 ASP A CA 1
ATOM 617 C C . ASP A 1 83 ? 15.670 -16.809 -8.243 1.00 93.31 83 ASP A C 1
ATOM 619 O O . ASP A 1 83 ? 14.582 -17.141 -7.759 1.00 93.31 83 ASP A O 1
ATOM 623 N N . LYS A 1 84 ? 15.956 -15.521 -8.475 1.00 93.38 84 LYS A N 1
ATOM 624 C CA . LYS A 1 84 ? 15.018 -14.408 -8.283 1.00 93.38 84 LYS A CA 1
ATOM 625 C C . LYS A 1 84 ? 14.515 -13.866 -9.621 1.00 93.38 84 LYS A C 1
ATOM 627 O O . LYS A 1 84 ? 15.143 -13.999 -10.669 1.00 93.38 84 LYS A O 1
ATOM 632 N N . LYS A 1 85 ? 13.354 -13.219 -9.581 1.00 90.94 85 LYS A N 1
ATOM 633 C CA . LYS A 1 85 ? 12.736 -12.498 -10.695 1.00 90.94 85 LYS A CA 1
ATOM 634 C C . LYS A 1 85 ? 13.055 -11.015 -10.574 1.00 90.94 85 LYS A C 1
ATOM 636 O O . LYS A 1 85 ? 12.826 -10.411 -9.528 1.00 90.94 85 LYS A O 1
ATOM 641 N N . VAL A 1 86 ? 13.553 -10.433 -11.656 1.00 90.81 86 VAL A N 1
ATOM 642 C CA . VAL A 1 86 ? 13.901 -9.011 -11.699 1.00 90.81 86 VAL A CA 1
ATOM 643 C C . VAL A 1 86 ? 12.642 -8.163 -11.850 1.00 90.81 86 VAL A C 1
ATOM 645 O O . VAL A 1 86 ? 11.798 -8.456 -12.706 1.00 90.81 86 VAL A O 1
ATOM 648 N N . ILE A 1 87 ? 12.563 -7.101 -11.050 1.00 92.94 87 ILE A N 1
ATOM 649 C CA . ILE A 1 87 ? 11.701 -5.944 -11.292 1.00 92.94 87 ILE A CA 1
ATOM 650 C C . ILE A 1 87 ? 12.592 -4.730 -11.594 1.00 92.94 87 ILE A C 1
ATOM 652 O O . ILE A 1 87 ? 13.659 -4.576 -10.997 1.00 92.94 87 ILE A O 1
ATOM 656 N N . GLY A 1 88 ? 12.181 -3.878 -12.526 1.00 90.25 88 GLY A N 1
ATOM 657 C CA . GLY A 1 88 ? 12.816 -2.584 -12.774 1.00 90.25 88 GLY A CA 1
ATOM 658 C C . GLY A 1 88 ? 11.791 -1.538 -13.200 1.00 90.25 88 GLY A C 1
ATOM 659 O O . GLY A 1 88 ? 10.712 -1.891 -13.679 1.00 90.25 88 GLY A O 1
ATOM 660 N N . TRP A 1 89 ? 12.129 -0.259 -13.054 1.00 88.56 89 TRP A N 1
ATOM 661 C CA . TRP A 1 89 ? 11.289 0.860 -13.492 1.00 88.56 89 TRP A CA 1
ATOM 662 C C . TRP A 1 89 ? 11.130 0.904 -15.013 1.00 88.56 89 TRP A C 1
ATOM 664 O O . TRP A 1 89 ? 11.903 0.299 -15.740 1.00 88.56 89 TRP A O 1
ATOM 674 N N . SER A 1 90 ? 10.169 1.666 -15.530 1.00 72.12 90 SER A N 1
ATOM 675 C CA . SER A 1 90 ? 9.831 1.759 -16.962 1.00 72.12 90 SER A CA 1
ATOM 676 C C . SER A 1 90 ? 11.023 1.848 -17.932 1.00 72.12 90 SER A C 1
ATOM 678 O O . SER A 1 90 ? 11.017 1.176 -18.964 1.00 72.12 90 SER A O 1
ATOM 680 N N . ARG A 1 91 ? 12.081 2.599 -17.601 1.00 68.19 91 ARG A N 1
ATOM 681 C CA . ARG A 1 91 ? 13.302 2.739 -18.425 1.00 68.19 91 ARG A CA 1
ATOM 682 C C . ARG A 1 91 ? 14.122 1.439 -18.555 1.00 68.19 91 ARG A C 1
ATOM 684 O O . ARG A 1 91 ? 14.751 1.204 -19.588 1.00 68.19 91 ARG A O 1
ATOM 691 N N . TYR A 1 92 ? 13.998 0.515 -17.603 1.00 56.34 92 TYR A N 1
ATOM 692 C CA . TYR A 1 92 ? 14.425 -0.886 -17.741 1.00 56.34 92 TYR A CA 1
ATOM 693 C C . TYR A 1 92 ? 13.816 -1.547 -18.997 1.00 56.34 92 TYR A C 1
ATOM 695 O O . TYR A 1 92 ? 14.454 -2.350 -19.677 1.00 56.34 92 TYR A O 1
ATOM 703 N N . GLY A 1 93 ? 12.593 -1.135 -19.359 1.00 56.56 93 GLY A N 1
ATOM 704 C CA . GLY A 1 93 ? 11.827 -1.541 -20.540 1.00 56.56 93 GLY A CA 1
ATOM 705 C C . GLY A 1 93 ? 12.489 -1.280 -21.888 1.00 56.56 93 GLY A C 1
ATOM 706 O O . GLY A 1 93 ? 12.319 -2.063 -22.831 1.00 56.56 93 GLY A O 1
ATOM 707 N N . THR A 1 94 ? 13.254 -0.195 -21.981 1.00 58.91 94 THR A N 1
ATOM 708 C CA . THR A 1 94 ? 13.893 0.280 -23.216 1.00 58.91 94 THR A CA 1
ATOM 709 C C . THR A 1 94 ? 15.343 -0.197 -23.350 1.00 58.91 94 THR A C 1
ATOM 711 O O . THR A 1 94 ? 15.897 -0.210 -24.451 1.00 58.91 94 THR A O 1
ATOM 714 N N . ALA A 1 95 ? 15.943 -0.681 -22.256 1.00 58.28 95 ALA A N 1
ATOM 715 C CA . ALA A 1 95 ? 17.333 -1.134 -22.181 1.00 58.28 95 ALA A CA 1
ATOM 716 C C . ALA A 1 95 ? 17.550 -2.629 -22.536 1.00 58.28 95 ALA A C 1
ATOM 718 O O . ALA A 1 95 ? 18.647 -3.163 -22.393 1.00 58.28 95 ALA A O 1
ATOM 719 N N . GLY A 1 96 ? 16.534 -3.325 -23.055 1.00 60.56 96 GLY A N 1
ATOM 720 C CA . GLY A 1 96 ? 16.646 -4.746 -23.411 1.00 60.56 96 GLY A CA 1
ATOM 721 C C . GLY A 1 96 ? 16.254 -5.671 -22.261 1.00 60.56 96 GLY A C 1
ATOM 722 O O . GLY A 1 96 ? 17.088 -6.358 -21.676 1.00 60.56 96 GLY A O 1
ATOM 723 N N . LEU A 1 97 ? 14.950 -5.695 -21.984 1.00 68.12 97 LEU A N 1
ATOM 724 C CA . LEU A 1 97 ? 14.317 -6.543 -20.977 1.00 68.12 97 LEU A CA 1
ATOM 725 C C . LEU A 1 97 ? 14.697 -8.024 -21.134 1.00 68.12 97 LEU A C 1
ATOM 727 O O . LEU A 1 97 ? 14.469 -8.599 -22.204 1.00 68.12 97 LEU A O 1
ATOM 731 N N . PRO A 1 98 ? 15.188 -8.685 -20.075 1.00 68.38 98 PRO A N 1
ATOM 732 C CA . PRO A 1 98 ? 15.241 -10.135 -20.032 1.00 68.38 98 PRO A CA 1
ATOM 733 C C . PRO A 1 98 ? 13.844 -10.738 -20.247 1.00 68.38 98 PRO A C 1
ATOM 735 O O . PRO A 1 98 ? 12.848 -10.181 -19.776 1.00 68.38 98 PRO A O 1
ATOM 738 N N . PRO A 1 99 ? 13.737 -11.902 -20.909 1.00 74.88 99 PRO A N 1
ATOM 739 C CA . PRO A 1 99 ? 12.459 -12.583 -21.056 1.00 74.88 99 PRO A CA 1
ATOM 740 C C . PRO A 1 99 ? 11.793 -12.852 -19.702 1.00 74.88 99 PRO A C 1
ATOM 742 O O . PRO A 1 99 ? 12.444 -13.321 -18.768 1.00 74.88 99 PRO A O 1
ATOM 745 N N . ASN A 1 100 ? 10.478 -12.638 -19.622 1.00 78.00 100 ASN A N 1
ATOM 746 C CA . ASN A 1 100 ? 9.662 -12.860 -18.419 1.00 78.00 100 ASN A CA 1
ATOM 747 C C . ASN A 1 100 ? 10.004 -11.958 -17.214 1.00 78.00 100 ASN A C 1
ATOM 749 O O . ASN A 1 100 ? 9.684 -12.315 -16.076 1.00 78.00 100 ASN A O 1
ATOM 753 N N . SER A 1 101 ? 10.634 -10.804 -17.441 1.00 83.06 101 SER A N 1
ATOM 754 C CA . SER A 1 101 ? 10.842 -9.793 -16.404 1.00 83.06 101 SER A CA 1
ATOM 755 C C . SER A 1 101 ? 9.535 -9.113 -15.977 1.00 83.06 101 SER A C 1
ATOM 757 O O . SER A 1 101 ? 8.509 -9.181 -16.667 1.00 83.06 101 SER A O 1
ATOM 759 N N . VAL A 1 102 ? 9.581 -8.418 -14.841 1.00 91.31 102 VAL A N 1
ATOM 760 C CA . VAL A 1 102 ? 8.508 -7.525 -14.394 1.00 91.31 102 VAL A CA 1
ATOM 761 C C . VAL A 1 102 ? 8.975 -6.080 -14.536 1.00 91.31 102 VAL A C 1
ATOM 763 O O . VAL A 1 102 ? 10.125 -5.768 -14.243 1.00 91.31 102 VAL A O 1
ATOM 766 N N . ILE A 1 103 ? 8.094 -5.202 -14.999 1.00 90.94 103 ILE A N 1
ATOM 767 C CA . ILE A 1 103 ? 8.368 -3.772 -15.121 1.00 90.94 103 ILE A CA 1
ATOM 768 C C . ILE A 1 103 ? 7.398 -3.003 -14.244 1.00 90.94 103 ILE A C 1
ATOM 770 O O . ILE A 1 103 ? 6.194 -3.244 -14.315 1.00 90.94 103 ILE A O 1
ATOM 774 N N . GLN A 1 104 ? 7.907 -2.051 -13.476 1.00 93.56 104 GLN A N 1
ATOM 775 C CA . GLN A 1 104 ? 7.097 -1.078 -12.769 1.00 93.56 104 GLN A CA 1
ATOM 776 C C . GLN A 1 104 ? 6.947 0.193 -13.612 1.00 93.56 104 GLN A C 1
ATOM 778 O O . GLN A 1 104 ? 7.901 0.920 -13.891 1.00 93.56 104 GLN A O 1
ATOM 783 N N . ALA A 1 105 ? 5.731 0.426 -14.090 1.00 90.19 105 ALA A N 1
ATOM 784 C CA . ALA A 1 105 ? 5.400 1.447 -15.067 1.00 90.19 105 ALA A CA 1
ATOM 785 C C . ALA A 1 105 ? 4.924 2.735 -14.390 1.00 90.19 105 ALA A C 1
ATOM 787 O O . ALA A 1 105 ? 3.773 2.806 -13.956 1.00 90.19 105 ALA A O 1
ATOM 788 N N . TRP A 1 106 ? 5.788 3.754 -14.351 1.00 87.06 106 TRP A N 1
ATOM 789 C CA . TRP A 1 106 ? 5.456 5.060 -13.768 1.00 87.06 106 TRP A CA 1
ATOM 790 C C . TRP A 1 106 ? 5.249 6.191 -14.783 1.00 87.06 106 TRP A C 1
ATOM 792 O O . TRP A 1 106 ? 4.442 7.083 -14.539 1.00 87.06 106 TRP A O 1
ATOM 802 N N . THR A 1 107 ? 5.899 6.117 -15.950 1.00 77.50 107 THR A N 1
ATOM 803 C CA . THR A 1 107 ? 5.782 7.110 -17.040 1.00 77.50 107 THR A CA 1
ATOM 804 C C . THR A 1 107 ? 5.299 6.553 -18.378 1.00 77.50 107 THR A C 1
ATOM 806 O O . THR A 1 107 ? 5.176 7.324 -19.329 1.00 77.50 107 THR A O 1
ATOM 809 N N . PHE A 1 108 ? 5.037 5.246 -18.489 1.00 70.12 108 PHE A N 1
ATOM 810 C CA . PHE A 1 108 ? 4.745 4.615 -19.781 1.00 70.12 108 PHE A CA 1
ATOM 811 C C . PHE A 1 108 ? 3.533 5.233 -20.476 1.00 70.12 108 PHE A C 1
ATOM 813 O O . PHE A 1 108 ? 2.423 5.216 -19.947 1.00 70.12 108 PHE A O 1
ATOM 820 N N . LYS A 1 109 ? 3.757 5.760 -21.683 1.00 65.00 109 LYS A N 1
ATOM 821 C CA . LYS A 1 109 ? 2.743 6.470 -22.483 1.00 65.00 109 LYS A CA 1
ATOM 822 C C . LYS A 1 109 ? 2.836 6.155 -23.981 1.00 65.00 109 LYS A C 1
ATOM 824 O O . LYS A 1 109 ? 2.044 6.687 -24.756 1.00 65.00 109 LYS A O 1
ATOM 829 N N . THR A 1 110 ? 3.776 5.312 -24.418 1.00 76.19 110 THR A N 1
ATOM 830 C CA . THR A 1 110 ? 4.057 5.084 -25.845 1.00 76.19 110 THR A CA 1
ATOM 831 C C . THR A 1 110 ? 3.747 3.657 -26.305 1.00 76.19 110 THR A C 1
ATOM 833 O O . THR A 1 110 ? 3.842 2.680 -25.561 1.00 76.19 110 THR A O 1
ATOM 836 N N . GLN A 1 111 ? 3.422 3.518 -27.594 1.00 82.06 111 GLN A N 1
ATOM 837 C CA . GLN A 1 111 ? 3.201 2.212 -28.224 1.00 82.06 111 GLN A CA 1
ATOM 838 C C . GLN A 1 111 ? 4.485 1.363 -28.278 1.00 82.06 111 GLN A C 1
ATOM 840 O O . GLN A 1 111 ? 4.423 0.135 -28.291 1.00 82.06 111 GLN A O 1
ATOM 845 N N . GLU A 1 112 ? 5.655 2.000 -28.309 1.00 80.00 112 GLU A N 1
ATOM 846 C CA . GLU A 1 112 ? 6.955 1.323 -28.349 1.00 80.00 112 GLU A CA 1
ATOM 847 C C . GLU A 1 112 ? 7.248 0.580 -27.039 1.00 80.00 112 GLU A C 1
ATOM 849 O O . GLU A 1 112 ? 7.690 -0.572 -27.066 1.00 80.00 112 GLU A O 1
ATOM 854 N N . GLU A 1 113 ? 6.903 1.182 -25.900 1.00 79.69 113 GLU A N 1
ATOM 855 C CA . GLU A 1 113 ? 7.001 0.557 -24.577 1.00 79.69 113 GLU A CA 1
ATOM 856 C C . GLU A 1 113 ? 6.080 -0.669 -24.476 1.00 79.69 113 GLU A C 1
ATOM 858 O O . GLU A 1 113 ? 6.523 -1.756 -24.089 1.00 79.69 113 GLU A O 1
ATOM 863 N N . ALA A 1 114 ? 4.825 -0.540 -24.928 1.00 85.19 114 ALA A N 1
ATOM 864 C CA . ALA A 1 114 ? 3.882 -1.657 -25.003 1.00 85.19 114 ALA A CA 1
ATOM 865 C C . ALA A 1 114 ? 4.410 -2.800 -25.891 1.00 85.19 114 ALA A C 1
ATOM 867 O O . ALA A 1 114 ? 4.348 -3.975 -25.516 1.00 85.19 114 ALA A O 1
ATOM 868 N N . ASN A 1 115 ? 4.998 -2.468 -27.044 1.00 85.56 115 ASN A N 1
ATOM 869 C CA . ASN A 1 115 ? 5.601 -3.450 -27.944 1.00 85.56 115 ASN A CA 1
ATOM 870 C C . ASN A 1 115 ? 6.783 -4.183 -27.286 1.00 85.56 115 ASN A C 1
ATOM 872 O O . ASN A 1 115 ? 6.924 -5.393 -27.477 1.00 85.56 115 ASN A O 1
ATOM 876 N N . SER A 1 116 ? 7.607 -3.489 -26.490 1.00 82.12 116 SER A N 1
ATOM 877 C CA . SER A 1 116 ? 8.715 -4.104 -25.741 1.00 82.12 116 SER A CA 1
ATOM 878 C C . SER A 1 116 ? 8.210 -5.104 -24.694 1.00 82.12 116 SER A C 1
ATOM 880 O O . SER A 1 116 ? 8.725 -6.223 -24.608 1.00 82.12 116 SER A O 1
ATOM 882 N N . ILE A 1 117 ? 7.146 -4.752 -23.963 1.00 86.25 117 ILE A N 1
ATOM 883 C CA . ILE A 1 117 ? 6.492 -5.641 -22.989 1.00 86.25 117 ILE A CA 1
ATOM 884 C C . ILE A 1 117 ? 5.990 -6.919 -23.669 1.00 86.25 117 ILE A C 1
ATOM 886 O O . ILE A 1 117 ? 6.250 -8.028 -23.196 1.00 86.25 117 ILE A O 1
ATOM 890 N N . ILE A 1 118 ? 5.304 -6.776 -24.806 1.00 88.19 118 ILE A N 1
ATOM 891 C CA . ILE A 1 118 ? 4.762 -7.907 -25.570 1.00 88.19 118 ILE A CA 1
ATOM 892 C C . ILE A 1 118 ? 5.896 -8.787 -26.104 1.00 88.19 118 ILE A C 1
ATOM 894 O O . ILE A 1 118 ? 5.864 -10.005 -25.917 1.00 88.19 118 ILE A O 1
ATOM 898 N N . LYS A 1 119 ? 6.911 -8.178 -26.729 1.00 86.50 119 LYS A N 1
ATOM 899 C CA . LYS A 1 119 ? 8.050 -8.877 -27.339 1.00 86.50 119 LYS A CA 1
ATOM 900 C C . LYS A 1 119 ? 8.818 -9.732 -26.331 1.00 86.50 119 LYS A C 1
ATOM 902 O O . LYS A 1 119 ? 9.226 -10.838 -26.674 1.00 86.50 119 LYS A O 1
ATOM 907 N N . ASN A 1 120 ? 9.002 -9.241 -25.106 1.00 83.44 120 ASN A N 1
ATOM 908 C CA . ASN A 1 120 ? 9.786 -9.922 -24.069 1.00 83.44 120 ASN A CA 1
ATOM 909 C C . ASN A 1 120 ? 8.938 -10.786 -23.122 1.00 83.44 120 ASN A C 1
ATOM 911 O O . ASN A 1 120 ? 9.451 -11.320 -22.138 1.00 83.44 120 ASN A O 1
ATOM 915 N N . ASN A 1 121 ? 7.639 -10.937 -23.411 1.00 87.50 121 ASN A N 1
ATOM 916 C CA . ASN A 1 121 ? 6.677 -11.596 -22.530 1.00 87.50 121 ASN A CA 1
ATOM 917 C C . ASN A 1 121 ? 6.726 -11.057 -21.085 1.00 87.50 121 ASN A C 1
ATOM 919 O O . ASN A 1 121 ? 6.580 -11.810 -20.121 1.00 87.50 121 ASN A O 1
ATOM 923 N N . ALA A 1 122 ? 6.961 -9.753 -20.942 1.00 89.50 122 ALA A N 1
ATOM 924 C CA . ALA A 1 122 ? 7.075 -9.114 -19.646 1.00 89.50 122 ALA A CA 1
ATOM 925 C C . ALA A 1 122 ? 5.700 -8.969 -18.980 1.00 89.50 122 ALA A C 1
ATOM 927 O O . ALA A 1 122 ? 4.640 -9.028 -19.623 1.00 89.50 122 ALA A O 1
ATOM 928 N N . LYS A 1 123 ? 5.746 -8.782 -17.665 1.00 92.62 123 LYS A N 1
ATOM 929 C CA . LYS A 1 123 ? 4.607 -8.443 -16.817 1.00 92.62 123 LYS A CA 1
ATOM 930 C C . LYS A 1 123 ? 4.767 -7.027 -16.273 1.00 92.62 123 LYS A C 1
ATOM 932 O O . LYS A 1 123 ? 5.885 -6.526 -16.201 1.00 92.62 123 LYS A O 1
ATOM 937 N N . VAL A 1 124 ? 3.664 -6.385 -15.905 1.00 92.69 124 VAL A N 1
ATOM 938 C CA . VAL A 1 124 ? 3.656 -4.964 -15.541 1.00 92.69 124 VAL A CA 1
ATOM 939 C C . VAL A 1 124 ? 3.016 -4.750 -14.177 1.00 92.69 124 VAL A C 1
ATOM 941 O O . VAL A 1 124 ? 1.935 -5.266 -13.917 1.00 92.69 124 VAL A O 1
ATOM 944 N N . ILE A 1 125 ? 3.664 -3.967 -13.326 1.00 95.44 125 ILE A N 1
ATOM 945 C CA . ILE A 1 125 ? 3.062 -3.319 -12.161 1.00 95.44 125 ILE A CA 1
ATOM 946 C C . ILE A 1 125 ? 2.786 -1.879 -12.594 1.00 95.44 125 ILE A C 1
ATOM 948 O O . ILE A 1 125 ? 3.716 -1.215 -13.049 1.00 95.44 125 ILE A O 1
ATOM 952 N N . LEU A 1 126 ? 1.542 -1.395 -12.534 1.00 95.06 126 LEU A N 1
ATOM 953 C CA . LEU A 1 126 ? 1.285 0.018 -12.851 1.00 95.06 126 LEU A CA 1
ATOM 954 C C . LEU A 1 126 ? 1.417 0.856 -11.581 1.00 95.06 126 LEU A C 1
ATOM 956 O O . LEU A 1 126 ? 0.791 0.569 -10.560 1.00 95.06 126 LEU A O 1
ATOM 960 N N . SER A 1 127 ? 2.206 1.916 -11.680 1.00 95.94 127 SER A N 1
ATOM 961 C CA . SER A 1 127 ? 2.306 2.955 -10.664 1.00 95.94 127 SER A CA 1
ATOM 962 C C . SER A 1 127 ? 2.452 4.334 -11.322 1.00 95.94 127 SER A C 1
ATOM 964 O O . SER A 1 127 ? 3.493 4.970 -11.150 1.00 95.94 127 SER A O 1
ATOM 966 N N . PRO A 1 128 ? 1.480 4.775 -12.149 1.00 94.12 128 PRO A N 1
ATOM 967 C CA . PRO A 1 128 ? 1.600 6.029 -12.880 1.00 94.12 128 PRO A CA 1
ATOM 968 C C . PRO A 1 128 ? 1.749 7.203 -11.914 1.00 94.12 128 PRO A C 1
ATOM 970 O O . PRO A 1 128 ? 0.977 7.325 -10.961 1.00 94.12 128 PRO A O 1
ATOM 973 N N . ASP A 1 129 ? 2.694 8.092 -12.194 1.00 93.62 129 ASP A N 1
ATOM 974 C CA . ASP A 1 129 ? 3.008 9.258 -11.364 1.00 93.62 129 ASP A CA 1
ATOM 975 C C . ASP A 1 129 ? 1.773 10.088 -10.964 1.00 93.62 129 ASP A C 1
ATOM 977 O O . ASP A 1 129 ? 1.542 10.358 -9.788 1.00 93.62 129 ASP A O 1
ATOM 981 N N . ALA A 1 130 ? 0.916 10.420 -11.924 1.00 94.00 130 ALA A N 1
ATOM 982 C CA . ALA A 1 130 ? -0.292 11.212 -11.716 1.00 94.00 130 ALA A CA 1
ATOM 983 C C . ALA A 1 130 ? -1.429 10.444 -11.012 1.00 94.00 130 ALA A C 1
ATOM 985 O O . ALA A 1 130 ? -2.490 11.011 -10.760 1.00 94.00 130 ALA A O 1
ATOM 986 N N . LYS A 1 131 ? -1.251 9.141 -10.764 1.00 96.00 131 LYS A N 1
ATOM 987 C CA . LYS A 1 131 ? -2.308 8.224 -10.310 1.00 96.00 131 LYS A CA 1
ATOM 988 C C . LYS A 1 131 ? -1.988 7.518 -9.001 1.00 96.00 131 LYS A C 1
ATOM 990 O O . LYS A 1 131 ? -2.914 7.126 -8.299 1.00 96.00 131 LYS A O 1
ATOM 995 N N . THR A 1 132 ? -0.716 7.297 -8.676 1.00 96.62 132 THR A N 1
ATOM 996 C CA . THR A 1 132 ? -0.348 6.494 -7.501 1.00 96.62 132 THR A CA 1
ATOM 997 C C . THR A 1 132 ? 0.855 7.021 -6.721 1.00 96.62 132 THR A C 1
ATOM 999 O O . THR A 1 132 ? 1.221 6.402 -5.721 1.00 96.62 132 THR A O 1
ATOM 1002 N N . TYR A 1 133 ? 1.459 8.153 -7.109 1.00 95.81 133 TYR A N 1
ATOM 1003 C CA . TYR A 1 133 ? 2.612 8.694 -6.383 1.00 95.81 133 TYR A CA 1
ATOM 1004 C C . TYR A 1 133 ? 2.210 9.550 -5.183 1.00 95.81 133 TYR A C 1
ATOM 1006 O O . TYR A 1 133 ? 1.374 10.452 -5.246 1.00 95.81 133 TYR A O 1
ATOM 1014 N N . ILE A 1 134 ? 2.927 9.317 -4.096 1.00 95.62 134 ILE A N 1
ATOM 1015 C CA . ILE A 1 134 ? 2.989 10.130 -2.891 1.00 95.62 134 ILE A CA 1
ATOM 1016 C C . ILE A 1 134 ? 4.443 10.633 -2.805 1.00 95.62 134 ILE A C 1
ATOM 1018 O O . ILE A 1 134 ? 5.339 9.833 -3.063 1.00 95.62 134 ILE A O 1
ATOM 1022 N N . PRO A 1 135 ? 4.733 11.911 -2.490 1.00 94.50 135 PRO A N 1
ATOM 1023 C CA . PRO A 1 135 ? 3.869 12.883 -1.824 1.00 94.50 135 PRO A CA 1
ATOM 1024 C C . PRO A 1 135 ? 3.336 14.005 -2.731 1.00 94.50 135 PRO A C 1
ATOM 1026 O O . PRO A 1 135 ? 3.348 15.165 -2.329 1.00 94.50 135 PRO A O 1
ATOM 1029 N N . GLN A 1 136 ? 2.822 13.708 -3.936 1.00 94.56 136 GLN A N 1
ATOM 1030 C CA . GLN A 1 136 ? 2.118 14.737 -4.729 1.00 94.56 136 GLN A CA 1
ATOM 1031 C C . GLN A 1 136 ? 1.015 15.388 -3.880 1.00 94.56 136 GLN A C 1
ATOM 1033 O O . GLN A 1 136 ? 0.317 14.681 -3.150 1.00 94.56 136 GLN A O 1
ATOM 1038 N N . LYS A 1 137 ? 0.836 16.708 -3.953 1.00 95.31 137 LYS A N 1
ATOM 1039 C CA . LYS A 1 137 ? -0.216 17.427 -3.222 1.00 95.31 137 LYS A CA 1
ATOM 1040 C C . LYS A 1 137 ? -1.587 16.848 -3.554 1.00 95.31 137 LYS A C 1
ATOM 1042 O O . LYS A 1 137 ? -1.844 16.530 -4.707 1.00 95.31 137 LYS A O 1
ATOM 1047 N N . GLN A 1 138 ? -2.450 16.729 -2.548 1.00 95.75 138 GLN A N 1
ATOM 1048 C CA . GLN A 1 138 ? -3.786 16.130 -2.686 1.00 95.75 138 GLN A CA 1
ATOM 1049 C C . GLN A 1 138 ? -4.828 17.153 -3.124 1.00 95.75 138 GLN A C 1
ATOM 1051 O O . GLN A 1 138 ? -5.657 16.886 -3.984 1.00 95.75 138 GLN A O 1
ATOM 1056 N N . ASP A 1 139 ? -4.760 18.347 -2.549 1.00 95.38 139 ASP A N 1
ATOM 1057 C CA . ASP A 1 139 ? -5.447 19.540 -3.022 1.00 95.38 139 ASP A CA 1
ATOM 1058 C C . ASP A 1 139 ? -4.650 20.786 -2.584 1.00 95.38 139 ASP A C 1
ATOM 1060 O O . ASP A 1 139 ? -3.507 20.686 -2.123 1.00 95.38 139 ASP A O 1
ATOM 1064 N N . ASN A 1 140 ? -5.234 21.974 -2.748 1.00 92.88 140 ASN A N 1
ATOM 1065 C CA . ASN A 1 140 ? -4.578 23.240 -2.414 1.00 92.88 140 ASN A CA 1
ATOM 1066 C C . ASN A 1 140 ? -4.401 23.483 -0.903 1.00 92.88 140 ASN A C 1
ATOM 1068 O O . ASN A 1 140 ? -3.605 24.346 -0.537 1.00 92.88 140 ASN A O 1
ATOM 1072 N N . ALA A 1 141 ? -5.116 22.760 -0.035 1.00 93.94 141 ALA A N 1
ATOM 1073 C CA . ALA A 1 141 ? -4.944 22.837 1.414 1.00 93.94 141 ALA A CA 1
ATOM 1074 C C . ALA A 1 141 ? -3.723 22.035 1.900 1.00 93.94 141 ALA A C 1
ATOM 1076 O O . ALA A 1 141 ? -3.252 22.256 3.014 1.00 93.94 141 ALA A O 1
ATOM 1077 N N . GLN A 1 142 ? -3.157 21.150 1.069 1.00 93.25 142 GLN A N 1
ATOM 1078 C CA . GLN A 1 142 ? -1.864 20.534 1.357 1.00 93.25 142 GLN A CA 1
ATOM 1079 C C . GLN A 1 142 ? -0.751 21.581 1.163 1.00 93.25 142 GLN A C 1
ATOM 1081 O O . GLN A 1 142 ? -0.327 21.900 0.046 1.00 93.25 142 GLN A O 1
ATOM 1086 N N . GLU A 1 143 ? -0.269 22.141 2.272 1.00 87.00 143 GLU A N 1
ATOM 1087 C CA . GLU A 1 143 ? 0.700 23.245 2.259 1.00 87.00 143 GLU A CA 1
ATOM 1088 C C . GLU A 1 143 ? 2.049 22.836 1.646 1.00 87.00 143 GLU A C 1
ATOM 1090 O O . GLU A 1 143 ? 2.643 23.584 0.863 1.00 87.00 143 GLU A O 1
ATOM 1095 N N . VAL A 1 144 ? 2.495 21.612 1.927 1.00 87.69 144 VAL A N 1
ATOM 1096 C CA . VAL A 1 144 ? 3.792 21.059 1.510 1.00 87.69 144 VAL A CA 1
ATOM 1097 C C . VAL A 1 144 ? 3.637 19.948 0.469 1.00 87.69 144 VAL A C 1
ATOM 1099 O O . VAL A 1 144 ? 2.549 19.413 0.284 1.00 87.69 144 VAL A O 1
ATOM 1102 N N . GLY A 1 145 ? 4.729 19.604 -0.213 1.00 88.06 145 GLY A N 1
ATOM 1103 C CA . GLY A 1 145 ? 4.789 18.516 -1.196 1.00 88.06 145 GLY A CA 1
ATOM 1104 C C . GLY A 1 145 ? 4.840 18.984 -2.660 1.00 88.06 145 GLY A C 1
ATOM 1105 O O . GLY A 1 145 ? 4.479 20.128 -2.961 1.00 88.06 145 GLY A O 1
ATOM 1106 N N . PRO A 1 146 ? 5.327 18.126 -3.575 1.00 92.50 146 PRO A N 1
ATOM 1107 C CA . PRO A 1 146 ? 5.378 18.385 -5.011 1.00 92.50 146 PRO A CA 1
ATOM 1108 C C . PRO A 1 146 ? 3.984 18.418 -5.648 1.00 92.50 146 PRO A C 1
ATOM 1110 O O . PRO A 1 146 ? 3.010 17.950 -5.076 1.00 92.50 146 PRO A O 1
ATOM 1113 N N . ALA A 1 147 ? 3.893 18.960 -6.859 1.00 93.00 147 ALA A N 1
ATOM 1114 C CA . ALA A 1 147 ? 2.664 18.988 -7.663 1.00 93.00 147 ALA A CA 1
ATOM 1115 C C . ALA A 1 147 ? 2.958 18.770 -9.162 1.00 93.00 147 ALA A C 1
ATOM 1117 O O . ALA A 1 147 ? 2.207 19.198 -10.037 1.00 93.00 147 ALA A O 1
ATOM 1118 N N . TRP A 1 148 ? 4.113 18.180 -9.480 1.00 92.69 148 TRP A N 1
ATOM 1119 C CA . TRP A 1 148 ? 4.614 18.116 -10.853 1.00 92.69 148 TRP A CA 1
ATOM 1120 C C . TRP A 1 148 ? 3.870 17.079 -11.700 1.00 92.69 148 TRP A C 1
ATOM 1122 O O . TRP A 1 148 ? 3.670 17.316 -12.888 1.00 92.69 148 TRP A O 1
ATOM 1132 N N . ALA A 1 149 ? 3.415 15.969 -11.106 1.00 92.69 149 ALA A N 1
ATOM 1133 C CA . ALA A 1 149 ? 2.850 14.851 -11.867 1.00 92.69 149 ALA A CA 1
ATOM 1134 C C . ALA A 1 149 ? 1.500 15.190 -12.519 1.00 92.69 149 ALA A C 1
ATOM 1136 O O . ALA A 1 149 ? 1.221 14.750 -13.632 1.00 92.69 149 ALA A O 1
ATOM 1137 N N . CYS A 1 150 ? 0.687 16.019 -11.857 1.00 92.75 150 CYS A N 1
ATOM 1138 C CA . CYS A 1 150 ? -0.630 16.435 -12.347 1.00 92.75 150 CYS A CA 1
ATOM 1139 C C . CYS A 1 150 ? -0.662 17.885 -12.863 1.00 92.75 150 CYS A C 1
ATOM 1141 O O . CYS A 1 150 ? -1.725 18.385 -13.221 1.00 92.75 150 CYS A O 1
ATOM 1143 N N . GLY A 1 151 ? 0.483 18.588 -12.903 1.00 91.25 151 GLY A N 1
ATOM 1144 C CA . GLY A 1 151 ? 0.522 20.026 -13.216 1.00 91.25 151 GLY A CA 1
ATOM 1145 C C . GLY A 1 151 ? -0.221 20.888 -12.182 1.00 91.25 151 GLY A C 1
ATOM 1146 O O . GLY A 1 151 ? -0.744 21.952 -12.506 1.00 91.25 151 GLY A O 1
ATOM 1147 N N . GLY A 1 152 ? -0.296 20.394 -10.948 1.00 93.44 152 GLY A N 1
ATOM 1148 C CA . GLY A 1 152 ? -1.187 20.814 -9.874 1.00 93.44 152 GLY A CA 1
ATOM 1149 C C . GLY A 1 152 ? -1.340 19.676 -8.856 1.00 93.44 152 GLY A C 1
ATOM 1150 O O . GLY A 1 152 ? -0.635 18.666 -8.957 1.00 93.44 152 GLY A O 1
ATOM 1151 N N . PRO A 1 153 ? -2.219 19.818 -7.851 1.00 95.69 153 PRO A N 1
ATOM 1152 C CA . PRO A 1 153 ? -2.526 18.713 -6.952 1.00 95.69 153 PRO A CA 1
ATOM 1153 C C . PRO A 1 153 ? -3.046 17.488 -7.718 1.00 95.69 153 PRO A C 1
ATOM 1155 O O . PRO A 1 153 ? -3.886 17.628 -8.602 1.00 95.69 153 PRO A O 1
ATOM 1158 N N . CYS A 1 154 ? -2.557 16.303 -7.360 1.00 96.12 154 CYS A N 1
ATOM 1159 C CA . CYS A 1 154 ? -3.107 15.024 -7.794 1.00 96.12 154 CYS A CA 1
ATOM 1160 C C . CYS A 1 154 ? -4.229 14.635 -6.833 1.00 96.12 154 CYS A C 1
ATOM 1162 O O . CYS A 1 154 ? -3.979 14.150 -5.722 1.00 96.12 154 CYS A O 1
ATOM 1164 N N . THR A 1 155 ? -5.460 14.909 -7.253 1.00 96.69 155 THR A N 1
ATOM 1165 C CA . THR A 1 155 ? -6.650 14.778 -6.415 1.00 96.69 155 THR A CA 1
ATOM 1166 C C . THR A 1 155 ? -6.968 13.321 -6.086 1.00 96.69 155 THR A C 1
ATOM 1168 O O . THR A 1 155 ? -6.449 12.379 -6.693 1.00 96.69 155 THR A O 1
ATOM 1171 N N . LEU A 1 156 ? -7.855 13.109 -5.110 1.00 97.38 156 LEU A N 1
ATOM 1172 C CA . LEU A 1 156 ? -8.371 11.768 -4.829 1.00 97.38 156 LEU A CA 1
ATOM 1173 C C . LEU A 1 156 ? -9.091 11.168 -6.051 1.00 97.38 156 LEU A C 1
ATOM 1175 O O . LEU A 1 156 ? -8.999 9.961 -6.274 1.00 97.38 156 LEU A O 1
ATOM 1179 N N . GLU A 1 157 ? -9.748 12.007 -6.855 1.00 97.25 157 GLU A N 1
ATOM 1180 C CA . GLU A 1 157 ? -10.373 11.605 -8.116 1.00 97.25 157 GLU A CA 1
ATOM 1181 C C . GLU A 1 157 ? -9.318 11.185 -9.131 1.00 97.25 157 GLU A C 1
ATOM 1183 O O . GLU A 1 157 ? -9.460 10.125 -9.722 1.00 97.25 157 GLU A O 1
ATOM 1188 N N . ASP A 1 158 ? -8.206 11.915 -9.262 1.00 96.38 158 ASP A N 1
ATOM 1189 C CA . ASP A 1 158 ? -7.121 11.513 -10.162 1.00 96.38 158 ASP A CA 1
ATOM 1190 C C . ASP A 1 158 ? -6.600 10.114 -9.834 1.00 96.38 158 ASP A C 1
ATOM 1192 O O . ASP A 1 158 ? -6.420 9.306 -10.746 1.00 96.38 158 ASP A O 1
ATOM 1196 N N . HIS A 1 159 ? -6.411 9.809 -8.547 1.00 97.00 159 HIS A N 1
ATOM 1197 C CA . HIS A 1 159 ? -5.945 8.501 -8.080 1.00 97.00 159 HIS A CA 1
ATOM 1198 C C . HIS A 1 159 ? -6.983 7.381 -8.258 1.00 97.00 159 HIS A C 1
ATOM 1200 O O . HIS A 1 159 ? -6.607 6.208 -8.340 1.00 97.00 159 HIS A O 1
ATOM 1206 N N . TYR A 1 160 ? -8.276 7.717 -8.323 1.00 97.94 160 TYR A N 1
ATOM 1207 C CA . TYR A 1 160 ? -9.359 6.748 -8.469 1.00 97.94 160 TYR A CA 1
ATOM 1208 C C . TYR A 1 160 ? -9.831 6.617 -9.920 1.00 97.94 160 TYR A C 1
ATOM 1210 O O . TYR A 1 160 ? -9.803 5.522 -10.462 1.00 97.94 160 TYR A O 1
ATOM 1218 N N . ASP A 1 161 ? -10.255 7.686 -10.581 1.00 96.12 161 ASP A N 1
ATOM 1219 C CA . ASP A 1 161 ? -10.980 7.651 -11.854 1.00 96.12 161 ASP A CA 1
ATOM 1220 C C . ASP A 1 161 ? -10.073 7.376 -13.066 1.00 96.12 161 ASP A C 1
ATOM 1222 O O . ASP A 1 161 ? -9.685 8.249 -13.845 1.00 96.12 161 ASP A O 1
ATOM 1226 N N . TRP A 1 162 ? -9.670 6.115 -13.189 1.00 95.12 162 TRP A N 1
ATOM 1227 C CA . TRP A 1 162 ? -8.952 5.561 -14.326 1.00 95.12 162 TRP A CA 1
ATOM 1228 C C . TRP A 1 162 ? -9.118 4.036 -14.375 1.00 95.12 162 TRP A C 1
ATOM 1230 O O . TRP A 1 162 ? -9.420 3.390 -13.366 1.00 95.12 162 TRP A O 1
ATOM 1240 N N . ASP A 1 163 ? -8.919 3.460 -15.561 1.00 93.44 163 ASP A N 1
ATOM 1241 C CA . ASP A 1 163 ? -8.970 2.015 -15.797 1.00 93.44 163 ASP A CA 1
ATOM 1242 C C . ASP A 1 163 ? -7.551 1.476 -16.071 1.00 93.44 163 ASP A C 1
ATOM 1244 O O . ASP A 1 163 ? -6.987 1.760 -17.140 1.00 93.44 163 ASP A O 1
ATOM 1248 N N . PRO A 1 164 ? -6.974 0.677 -15.150 1.00 92.50 164 PRO A N 1
ATOM 1249 C CA . PRO A 1 164 ? -5.660 0.064 -15.326 1.00 92.50 164 PRO A CA 1
ATOM 1250 C C . PRO A 1 164 ? -5.520 -0.733 -16.626 1.00 92.50 164 PRO A C 1
ATOM 1252 O O . PRO A 1 164 ? -4.471 -0.671 -17.268 1.00 92.50 164 PRO A O 1
ATOM 1255 N N . ALA A 1 165 ? -6.577 -1.424 -17.063 1.00 90.00 165 ALA A N 1
ATOM 1256 C CA . ALA A 1 165 ? -6.551 -2.274 -18.251 1.00 90.00 165 ALA A CA 1
ATOM 1257 C C . ALA A 1 165 ? -6.383 -1.475 -19.554 1.00 90.00 165 ALA A C 1
ATOM 1259 O O . ALA A 1 165 ? -5.946 -2.025 -20.568 1.00 90.00 165 ALA A O 1
ATOM 1260 N N . THR A 1 166 ? -6.714 -0.180 -19.529 1.00 89.06 166 THR A N 1
ATOM 1261 C CA . THR A 1 166 ? -6.596 0.725 -20.683 1.00 89.06 166 THR A CA 1
ATOM 1262 C C . THR A 1 166 ? -5.476 1.752 -20.548 1.00 89.06 166 THR A C 1
ATOM 1264 O O . THR A 1 166 ? -5.172 2.433 -21.527 1.00 89.06 166 THR A O 1
ATOM 1267 N N . HIS A 1 167 ? -4.830 1.842 -19.379 1.00 88.06 167 HIS A N 1
ATOM 1268 C CA . HIS A 1 167 ? -3.800 2.845 -19.110 1.00 88.06 167 HIS A CA 1
ATOM 1269 C C . HIS A 1 167 ? -2.611 2.741 -20.072 1.00 88.06 167 HIS A C 1
ATOM 1271 O O . HIS A 1 167 ? -2.136 3.755 -20.575 1.00 88.06 167 HIS A O 1
ATOM 1277 N N . LEU A 1 168 ? -2.171 1.511 -20.367 1.00 84.94 168 LEU A N 1
ATOM 1278 C CA . LEU A 1 168 ? -1.179 1.240 -21.403 1.00 84.94 168 LEU A CA 1
ATOM 1279 C C . LEU A 1 168 ? -1.824 0.442 -22.551 1.00 84.94 168 LEU A C 1
ATOM 1281 O O . LEU A 1 168 ? -1.972 -0.781 -22.450 1.00 84.94 168 LEU A O 1
ATOM 1285 N N . PRO A 1 169 ? -2.223 1.102 -23.652 1.00 83.31 169 PRO A N 1
ATOM 1286 C CA . PRO A 1 169 ? -2.883 0.431 -24.763 1.00 83.31 169 PRO A CA 1
ATOM 1287 C C . PRO A 1 169 ? -2.045 -0.713 -25.353 1.00 83.31 169 PRO A C 1
ATOM 1289 O O . PRO A 1 169 ? -0.852 -0.581 -25.616 1.00 83.31 169 PRO A O 1
ATOM 1292 N N . GLY A 1 170 ? -2.692 -1.854 -25.598 1.00 85.75 170 GLY A N 1
ATOM 1293 C CA . GLY A 1 170 ? -2.119 -2.977 -26.347 1.00 85.75 170 GLY A CA 1
ATOM 1294 C C . GLY A 1 170 ? -1.463 -4.087 -25.520 1.00 85.75 170 GLY A C 1
ATOM 1295 O O . GLY A 1 170 ? -1.341 -5.196 -26.038 1.00 85.75 170 GLY A O 1
ATOM 1296 N N . ILE A 1 171 ? -1.102 -3.868 -24.248 1.00 88.25 171 ILE A N 1
ATOM 1297 C CA . ILE A 1 171 ? -0.513 -4.948 -23.424 1.00 88.25 171 ILE A CA 1
ATOM 1298 C C . ILE A 1 171 ? -1.561 -5.946 -22.908 1.00 88.25 171 ILE A C 1
ATOM 1300 O O . ILE A 1 171 ? -1.248 -7.126 -22.733 1.00 88.25 171 ILE A O 1
ATOM 1304 N N . GLY A 1 172 ? -2.802 -5.483 -22.728 1.00 86.31 172 GLY A N 1
ATOM 1305 C CA . GLY A 1 172 ? -3.926 -6.254 -22.199 1.00 86.31 172 GLY A CA 1
ATOM 1306 C C . GLY A 1 172 ? -3.839 -6.532 -20.692 1.00 86.31 172 GLY A C 1
ATOM 1307 O O . GLY A 1 172 ? -2.756 -6.678 -20.126 1.00 86.31 172 GLY A O 1
ATOM 1308 N N . ASP A 1 173 ? -5.006 -6.674 -20.062 1.00 89.25 173 ASP A N 1
ATOM 1309 C CA . ASP A 1 173 ? -5.164 -6.870 -18.612 1.00 89.25 173 ASP A CA 1
ATOM 1310 C C . ASP A 1 173 ? -4.360 -8.065 -18.067 1.00 89.25 173 ASP A C 1
ATOM 1312 O O . ASP A 1 173 ? -3.662 -7.966 -17.067 1.00 89.25 173 ASP A O 1
ATOM 1316 N N . ALA A 1 174 ? -4.312 -9.175 -18.811 1.00 91.06 174 ALA A N 1
ATOM 1317 C CA . ALA A 1 174 ? -3.578 -10.380 -18.412 1.00 91.06 174 ALA A CA 1
ATOM 1318 C C . ALA A 1 174 ? -2.053 -10.183 -18.237 1.00 91.06 174 ALA A C 1
ATOM 1320 O O . ALA A 1 174 ? -1.367 -11.082 -17.731 1.00 91.06 174 ALA A O 1
ATOM 1321 N N . ARG A 1 175 ? -1.478 -9.064 -18.699 1.00 92.25 175 ARG A N 1
ATOM 1322 C CA . ARG A 1 175 ? -0.063 -8.716 -18.477 1.00 92.25 175 ARG A CA 1
ATOM 1323 C C . ARG A 1 175 ? 0.160 -7.831 -17.253 1.00 92.25 175 ARG A C 1
ATOM 1325 O O . ARG A 1 175 ? 1.309 -7.728 -16.826 1.00 92.25 175 ARG A O 1
ATOM 1332 N N . ILE A 1 176 ? -0.890 -7.259 -16.678 1.00 93.62 176 ILE A N 1
ATOM 1333 C CA . ILE A 1 176 ? -0.830 -6.443 -15.468 1.00 93.62 176 ILE A CA 1
ATOM 1334 C C . ILE A 1 176 ? -0.857 -7.387 -14.255 1.00 93.62 176 ILE A C 1
ATOM 1336 O O . ILE A 1 176 ? -1.733 -8.238 -14.137 1.00 93.62 176 ILE A O 1
ATOM 1340 N N . LEU A 1 177 ? 0.145 -7.295 -13.378 1.00 94.81 177 LEU A N 1
ATOM 1341 C CA . LEU A 1 177 ? 0.205 -8.052 -12.120 1.00 94.81 177 LEU A CA 1
ATOM 1342 C C . LEU A 1 177 ? -0.606 -7.390 -11.013 1.00 94.81 177 LEU A C 1
ATOM 1344 O O . LEU A 1 177 ? -1.092 -8.080 -10.124 1.00 94.81 177 LEU A O 1
ATOM 1348 N N . GLY A 1 178 ? -0.696 -6.064 -11.045 1.00 94.75 178 GLY A N 1
ATOM 1349 C CA . GLY A 1 178 ? -1.338 -5.272 -10.011 1.00 94.75 178 GLY A CA 1
ATOM 1350 C C . GLY A 1 178 ? -0.833 -3.836 -10.003 1.00 94.75 178 GLY A C 1
ATOM 1351 O O . GLY A 1 178 ? -0.072 -3.430 -10.887 1.00 94.75 178 GLY A O 1
ATOM 1352 N N . MET A 1 179 ? -1.307 -3.084 -9.011 1.00 94.50 179 MET A N 1
ATOM 1353 C CA . MET A 1 179 ? -1.009 -1.668 -8.790 1.00 94.50 179 MET A CA 1
ATOM 1354 C C . MET A 1 179 ? -0.044 -1.484 -7.634 1.00 94.50 179 MET A C 1
ATOM 1356 O O . MET A 1 179 ? -0.056 -2.273 -6.691 1.00 94.50 179 MET A O 1
ATOM 1360 N N . GLU A 1 180 ? 0.715 -0.394 -7.676 1.00 97.38 180 GLU A N 1
ATOM 1361 C CA . GLU A 1 180 ? 1.525 0.040 -6.546 1.00 97.38 180 GLU A CA 1
ATOM 1362 C C . GLU A 1 180 ? 1.338 1.534 -6.266 1.00 97.38 180 GLU A C 1
ATOM 1364 O O . GLU A 1 180 ? 1.453 2.380 -7.159 1.00 97.38 180 GLU A O 1
ATOM 1369 N N . THR A 1 181 ? 1.054 1.852 -5.002 1.00 97.31 181 THR A N 1
ATOM 1370 C CA . THR A 1 181 ? 1.240 3.199 -4.465 1.00 97.31 181 THR A CA 1
ATOM 1371 C C . THR A 1 181 ? 2.711 3.367 -4.119 1.00 97.31 181 THR A C 1
ATOM 1373 O O . THR A 1 181 ? 3.226 2.632 -3.278 1.00 97.31 181 THR A O 1
ATOM 1376 N N . VAL A 1 182 ? 3.367 4.354 -4.721 1.00 96.00 182 VAL A N 1
ATOM 1377 C CA . VAL A 1 182 ? 4.785 4.630 -4.468 1.00 96.00 182 VAL A CA 1
ATOM 1378 C C . VAL A 1 182 ? 4.881 5.818 -3.527 1.00 96.00 182 VAL A C 1
ATOM 1380 O O . VAL A 1 182 ? 4.370 6.894 -3.837 1.00 96.00 182 VAL A O 1
ATOM 1383 N N . HIS A 1 183 ? 5.509 5.615 -2.371 1.00 95.25 183 HIS A N 1
ATOM 1384 C CA . HIS A 1 183 ? 5.701 6.652 -1.365 1.00 95.25 183 HIS A CA 1
ATOM 1385 C C . HIS A 1 183 ? 7.162 7.097 -1.327 1.00 95.25 183 HIS A C 1
ATOM 1387 O O . HIS A 1 183 ? 8.021 6.395 -0.797 1.00 95.25 183 HIS A O 1
ATOM 1393 N N . TRP A 1 184 ? 7.423 8.293 -1.848 1.00 94.75 184 TRP A N 1
ATOM 1394 C CA . TRP A 1 184 ? 8.740 8.918 -1.833 1.00 94.75 184 TRP A CA 1
ATOM 1395 C C . TRP A 1 184 ? 8.988 9.739 -0.557 1.00 94.75 184 TRP A C 1
ATOM 1397 O O . TRP A 1 184 ? 8.110 10.439 -0.046 1.00 94.75 184 TRP A O 1
ATOM 1407 N N . GLY A 1 185 ? 10.194 9.614 -0.001 1.00 91.75 185 GLY A N 1
ATOM 1408 C CA . GLY A 1 185 ? 10.528 10.086 1.347 1.00 91.75 185 GLY A CA 1
ATOM 1409 C C . GLY A 1 185 ? 11.105 11.503 1.446 1.00 91.75 185 GLY A C 1
ATOM 1410 O O . GLY A 1 185 ? 11.468 11.924 2.544 1.00 91.75 185 GLY A O 1
ATOM 1411 N N . GLU A 1 186 ? 11.215 12.270 0.357 1.00 88.38 186 GLU A N 1
ATOM 1412 C CA . GLU A 1 186 ? 11.945 13.552 0.341 1.00 88.38 186 GLU A CA 1
ATOM 1413 C C . GLU A 1 186 ? 11.359 14.560 1.338 1.00 88.38 186 GLU A C 1
ATOM 1415 O O . GLU A 1 186 ? 12.101 15.308 1.986 1.00 88.38 186 GLU A O 1
ATOM 1420 N N . PHE A 1 187 ? 10.036 14.527 1.525 1.00 84.44 187 PHE A N 1
ATOM 1421 C CA . PHE A 1 187 ? 9.276 15.453 2.373 1.00 84.44 187 PHE A CA 1
ATOM 1422 C C . PHE A 1 187 ? 8.861 14.866 3.732 1.00 84.44 187 PHE A C 1
ATOM 1424 O O . PHE A 1 187 ? 8.342 15.607 4.565 1.00 84.44 187 PHE A O 1
ATOM 1431 N N . MET A 1 188 ? 9.088 13.571 3.982 1.00 89.00 188 MET A N 1
ATOM 1432 C CA . MET A 1 188 ? 8.615 12.898 5.198 1.00 89.00 188 MET A CA 1
ATOM 1433 C C . MET A 1 188 ? 9.672 12.925 6.301 1.00 89.00 188 MET A C 1
ATOM 1435 O O . MET A 1 188 ? 10.828 12.559 6.086 1.00 89.00 188 MET A O 1
ATOM 1439 N N . ARG A 1 189 ? 9.294 13.374 7.498 1.00 91.31 189 ARG A N 1
ATOM 1440 C CA . ARG A 1 189 ? 10.147 13.382 8.701 1.00 91.31 189 ARG A CA 1
ATOM 1441 C C . ARG A 1 189 ? 9.505 12.670 9.889 1.00 91.31 189 ARG A C 1
ATOM 1443 O O . ARG A 1 189 ? 10.215 12.349 10.838 1.00 91.31 189 ARG A O 1
ATOM 1450 N N . THR A 1 190 ? 8.199 12.416 9.844 1.00 91.44 190 THR A N 1
ATOM 1451 C CA . THR A 1 190 ? 7.447 11.712 10.890 1.00 91.44 190 THR A CA 1
ATOM 1452 C C . THR A 1 190 ? 6.416 10.769 10.278 1.00 91.44 190 THR A C 1
ATOM 1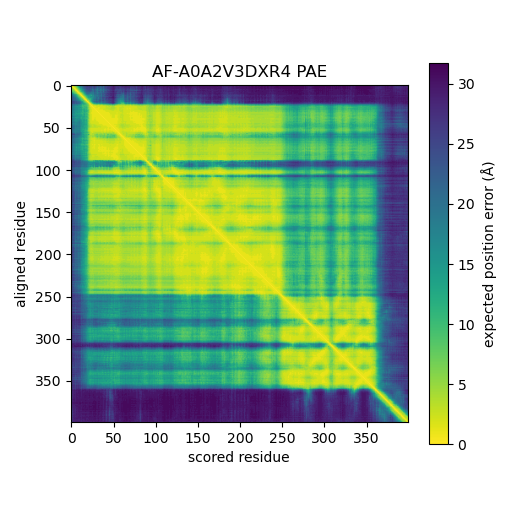454 O O . THR A 1 190 ? 6.025 10.946 9.123 1.00 91.44 190 THR A O 1
ATOM 1457 N N . MET A 1 191 ? 5.944 9.798 11.065 1.00 90.88 191 MET A N 1
ATOM 1458 C CA . MET A 1 191 ? 4.838 8.930 10.652 1.00 90.88 191 MET A CA 1
ATOM 1459 C C . MET A 1 191 ? 3.561 9.724 10.390 1.00 90.88 191 MET A C 1
ATOM 1461 O O . MET A 1 191 ? 2.942 9.512 9.357 1.00 90.88 191 MET A O 1
ATOM 1465 N N . ASP A 1 192 ? 3.252 10.728 11.213 1.00 91.44 192 ASP A N 1
ATOM 1466 C CA . ASP A 1 192 ? 2.101 11.603 10.979 1.00 91.44 192 ASP A CA 1
ATOM 1467 C C . ASP A 1 192 ? 2.141 12.262 9.594 1.00 91.44 192 ASP A C 1
ATOM 1469 O O . ASP A 1 192 ? 1.103 12.411 8.954 1.00 91.44 192 ASP A O 1
ATOM 1473 N N . GLN A 1 193 ? 3.322 12.671 9.114 1.00 92.00 193 GLN A N 1
ATOM 1474 C CA . GLN A 1 193 ? 3.471 13.238 7.772 1.00 92.00 193 GLN A CA 1
ATOM 1475 C C . GLN A 1 193 ? 3.281 12.171 6.696 1.00 92.00 193 GLN A C 1
ATOM 1477 O O . GLN A 1 193 ? 2.533 12.405 5.746 1.00 92.00 193 GLN A O 1
ATOM 1482 N N . THR A 1 194 ? 3.914 11.006 6.868 1.00 93.94 194 THR A N 1
ATOM 1483 C CA . THR A 1 194 ? 3.762 9.854 5.972 1.00 93.94 194 THR A CA 1
ATOM 1484 C C . THR A 1 194 ? 2.282 9.504 5.809 1.00 93.94 194 THR A C 1
ATOM 1486 O O . THR A 1 194 ? 1.754 9.501 4.700 1.00 93.94 194 THR A O 1
ATOM 1489 N N . GLU A 1 195 ? 1.572 9.279 6.907 1.00 95.19 195 GLU A N 1
ATOM 1490 C CA . GLU A 1 195 ? 0.166 8.880 6.893 1.00 95.19 195 GLU A CA 1
ATOM 1491 C C . GLU A 1 195 ? -0.735 9.974 6.304 1.00 95.19 195 GLU A C 1
ATOM 1493 O O . GLU A 1 195 ? -1.596 9.674 5.475 1.00 95.19 195 GLU A O 1
ATOM 1498 N N . ASN A 1 196 ? -0.470 11.250 6.616 1.00 94.56 196 ASN A N 1
ATOM 1499 C CA . ASN A 1 196 ? -1.206 12.375 6.039 1.00 94.56 196 ASN A CA 1
ATOM 1500 C C . ASN A 1 196 ? -1.119 12.406 4.509 1.00 94.56 196 ASN A C 1
ATOM 1502 O O . ASN A 1 196 ? -2.126 12.599 3.837 1.00 94.56 196 ASN A O 1
ATOM 1506 N N . PHE A 1 197 ? 0.068 12.192 3.947 1.00 95.44 197 PHE A N 1
ATOM 1507 C CA . PHE A 1 197 ? 0.262 12.166 2.498 1.00 95.44 197 PHE A CA 1
ATOM 1508 C C . PHE A 1 197 ? -0.270 10.893 1.829 1.00 95.44 197 PHE A C 1
ATOM 1510 O O . PHE A 1 197 ? -0.626 10.917 0.641 1.00 95.44 197 PHE A O 1
ATOM 1517 N N . GLN A 1 198 ? -0.306 9.799 2.588 1.00 95.25 198 GLN A N 1
ATOM 1518 C CA . GLN A 1 198 ? -0.691 8.474 2.129 1.00 95.25 198 GLN A CA 1
ATOM 1519 C C . GLN A 1 198 ? -2.203 8.287 2.059 1.00 95.25 198 GLN A C 1
ATOM 1521 O O . GLN A 1 198 ? -2.738 7.833 1.040 1.00 95.25 198 GLN A O 1
ATOM 1526 N N . TYR A 1 199 ? -2.909 8.684 3.112 1.00 96.44 199 TYR A N 1
ATOM 1527 C CA . TYR A 1 199 ? -4.353 8.558 3.189 1.00 96.44 199 TYR A CA 1
ATOM 1528 C C . TYR A 1 199 ? -5.046 9.870 2.809 1.00 96.44 199 TYR A C 1
ATOM 1530 O O . TYR A 1 199 ? -4.634 10.939 3.264 1.00 96.44 199 TYR A O 1
ATOM 1538 N N . PRO A 1 200 ? -6.119 9.801 1.995 1.00 96.12 200 PRO A N 1
ATOM 1539 C CA . PRO A 1 200 ? -6.867 8.592 1.607 1.00 96.12 200 PRO A CA 1
ATOM 1540 C C . PRO A 1 200 ? -6.442 7.915 0.293 1.00 96.12 200 PRO A C 1
ATOM 1542 O O . PRO A 1 200 ? -7.029 6.903 -0.088 1.00 96.12 200 PRO A O 1
ATOM 1545 N N . ARG A 1 201 ? -5.460 8.439 -0.441 1.00 97.25 201 ARG A N 1
ATOM 1546 C CA . ARG A 1 201 ? -5.176 8.002 -1.823 1.00 97.25 201 ARG A CA 1
ATOM 1547 C C . ARG A 1 201 ? -4.670 6.563 -1.961 1.00 97.25 201 ARG A C 1
ATOM 1549 O O 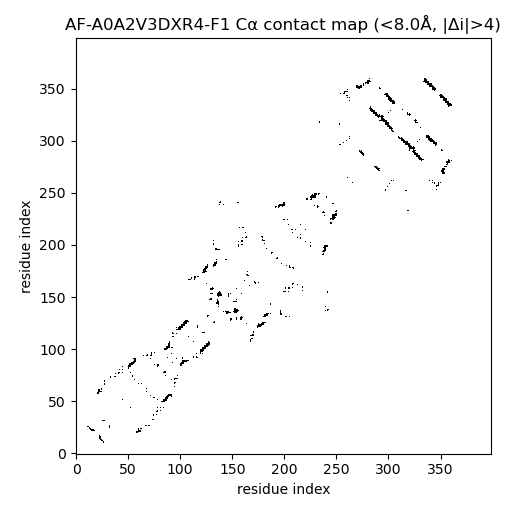. ARG A 1 201 ? -4.910 5.926 -2.989 1.00 97.25 201 ARG A O 1
ATOM 1556 N N . THR A 1 202 ? -4.052 5.998 -0.927 1.00 96.75 202 THR A N 1
ATOM 1557 C CA . THR A 1 202 ? -3.746 4.558 -0.904 1.00 96.75 202 THR A CA 1
ATOM 1558 C C . THR A 1 202 ? -5.009 3.697 -0.896 1.00 96.75 202 THR A C 1
ATOM 1560 O O . THR A 1 202 ? -5.020 2.648 -1.535 1.00 96.75 202 THR A O 1
ATOM 1563 N N . LEU A 1 203 ? -6.107 4.152 -0.273 1.00 96.56 203 LEU A N 1
ATOM 1564 C CA . LEU A 1 203 ? -7.398 3.451 -0.337 1.00 96.56 203 LEU A CA 1
ATOM 1565 C C . LEU A 1 203 ? -7.928 3.412 -1.776 1.00 96.56 203 LEU A C 1
ATOM 1567 O O . LEU A 1 203 ? -8.451 2.388 -2.210 1.00 96.56 203 LEU A O 1
ATOM 1571 N N . ALA A 1 204 ? -7.744 4.501 -2.533 1.00 97.69 204 ALA A N 1
ATOM 1572 C CA . ALA A 1 204 ? -8.111 4.545 -3.946 1.00 97.69 204 ALA A CA 1
ATOM 1573 C C . ALA A 1 204 ? -7.293 3.534 -4.759 1.00 97.69 204 ALA A C 1
ATOM 1575 O O . ALA A 1 204 ? -7.873 2.735 -5.488 1.00 97.69 204 ALA A O 1
ATOM 1576 N N . THR A 1 205 ? -5.969 3.498 -4.572 1.00 97.88 205 THR A N 1
ATOM 1577 C CA . THR A 1 205 ? -5.098 2.539 -5.279 1.00 97.88 205 THR A CA 1
ATOM 1578 C C . THR A 1 205 ? -5.455 1.089 -4.938 1.00 97.88 205 THR A C 1
ATOM 1580 O O . THR A 1 205 ? -5.513 0.241 -5.830 1.00 97.88 205 THR A O 1
ATOM 1583 N N . ALA A 1 206 ? -5.752 0.801 -3.666 1.00 97.62 206 ALA A N 1
ATOM 1584 C CA . ALA A 1 206 ? -6.187 -0.523 -3.234 1.00 97.62 206 ALA A CA 1
ATOM 1585 C C . ALA A 1 206 ? -7.492 -0.942 -3.927 1.00 97.62 206 ALA A C 1
ATOM 1587 O O . ALA A 1 206 ? -7.600 -2.065 -4.414 1.00 97.62 206 ALA A O 1
ATOM 1588 N N . GLU A 1 207 ? -8.471 -0.040 -4.038 1.00 98.00 207 GLU A N 1
ATOM 1589 C CA . GLU A 1 207 ? -9.726 -0.347 -4.721 1.00 98.00 207 GLU A CA 1
ATOM 1590 C C . GLU A 1 207 ? -9.568 -0.473 -6.241 1.00 98.00 207 GLU A C 1
ATOM 1592 O O . GLU A 1 207 ? -10.176 -1.368 -6.828 1.00 98.00 207 GLU A O 1
ATOM 1597 N N . VAL A 1 208 ? -8.732 0.366 -6.861 1.00 97.62 208 VAL A N 1
ATOM 1598 C CA . VAL A 1 208 ? -8.361 0.276 -8.284 1.00 97.62 208 VAL A CA 1
ATOM 1599 C C . VAL A 1 208 ? -7.740 -1.088 -8.599 1.00 97.62 208 VAL A C 1
ATOM 1601 O O . VAL A 1 208 ? -8.070 -1.689 -9.617 1.00 97.62 208 VAL A O 1
ATOM 1604 N N . GLY A 1 209 ? -6.860 -1.590 -7.727 1.00 95.75 209 GLY A N 1
ATOM 1605 C CA . GLY A 1 209 ? -6.191 -2.879 -7.914 1.00 95.75 209 GLY A CA 1
ATOM 1606 C C . GLY A 1 209 ? -7.028 -4.106 -7.530 1.00 95.75 209 GLY A C 1
ATOM 1607 O O . GLY A 1 209 ? -6.738 -5.200 -8.007 1.00 95.75 209 GLY A O 1
ATOM 1608 N N . TRP A 1 210 ? -8.041 -3.953 -6.669 1.00 96.75 210 TRP A N 1
ATOM 1609 C CA . TRP A 1 210 ? -8.809 -5.075 -6.111 1.00 96.75 210 TRP A CA 1
ATOM 1610 C C . TRP A 1 210 ? -10.201 -5.253 -6.729 1.00 96.75 210 TRP A C 1
ATOM 1612 O O . TRP A 1 210 ? -10.648 -6.378 -6.961 1.00 96.75 210 TRP A O 1
ATOM 1622 N N . SER A 1 211 ? -10.933 -4.159 -6.946 1.00 96.62 211 SER A N 1
ATOM 1623 C CA . SER A 1 211 ? -12.347 -4.218 -7.322 1.00 96.62 211 SER A CA 1
ATOM 1624 C C . SER A 1 211 ? -12.530 -4.303 -8.838 1.00 96.62 211 SER A C 1
ATOM 1626 O O . SER A 1 211 ? -11.868 -3.574 -9.573 1.00 96.62 211 SER A O 1
ATOM 1628 N N . PRO A 1 212 ? -13.482 -5.117 -9.344 1.00 95.56 212 PRO A N 1
ATOM 1629 C CA . PRO A 1 212 ? -13.792 -5.142 -10.771 1.00 95.56 212 PRO A CA 1
ATOM 1630 C C . PRO A 1 212 ? -14.177 -3.752 -11.291 1.00 95.56 212 PRO A C 1
ATOM 1632 O O . PRO A 1 212 ? -15.032 -3.105 -10.687 1.00 95.56 212 PRO A O 1
ATOM 1635 N N . GLN A 1 213 ? -13.633 -3.340 -12.443 1.00 94.81 213 GLN A N 1
ATOM 1636 C CA . GLN A 1 213 ? -13.856 -2.006 -13.025 1.00 94.81 213 GLN A CA 1
ATOM 1637 C C . GLN A 1 213 ? -15.342 -1.613 -13.088 1.00 94.81 213 GLN A C 1
ATOM 1639 O O . GLN A 1 213 ? -15.711 -0.514 -12.696 1.00 94.81 213 GLN A O 1
ATOM 1644 N N . ALA A 1 214 ? -16.222 -2.536 -13.489 1.00 96.50 214 ALA A N 1
ATOM 1645 C CA . ALA A 1 214 ? -17.665 -2.293 -13.605 1.00 96.50 214 ALA A CA 1
ATOM 1646 C C . ALA A 1 214 ? -18.402 -2.056 -12.267 1.00 96.50 214 ALA A C 1
ATOM 1648 O O . ALA A 1 214 ? -19.590 -1.744 -12.275 1.00 96.50 214 ALA A O 1
ATOM 1649 N N . LYS A 1 215 ? -17.738 -2.262 -11.123 1.00 96.56 215 LYS A N 1
ATOM 1650 C CA . LYS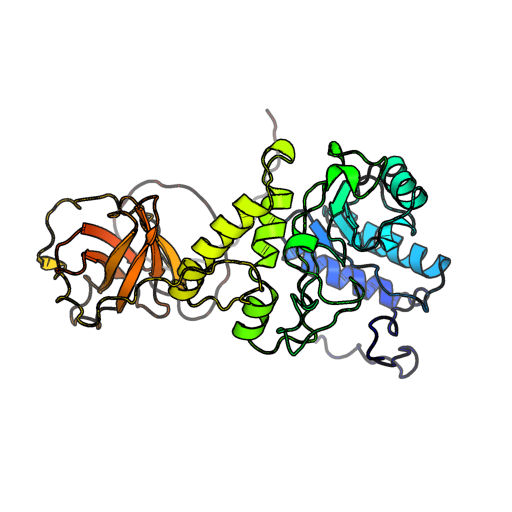 A 1 215 ? -18.284 -2.020 -9.777 1.00 96.56 215 LYS A CA 1
ATOM 1651 C C . LYS A 1 215 ? -17.709 -0.769 -9.115 1.00 96.56 215 LYS A C 1
ATOM 1653 O O . LYS A 1 215 ? -18.083 -0.472 -7.984 1.00 96.56 215 LYS A O 1
ATOM 1658 N N . ARG A 1 216 ? -16.774 -0.090 -9.777 1.00 97.62 216 ARG A N 1
ATOM 1659 C CA . ARG A 1 216 ? -16.116 1.103 -9.257 1.00 97.62 216 ARG A CA 1
ATOM 1660 C C . ARG A 1 216 ? -16.970 2.323 -9.582 1.00 97.62 216 ARG A C 1
ATOM 1662 O O . ARG A 1 216 ? -17.452 2.464 -10.700 1.00 97.62 216 ARG A O 1
ATOM 1669 N N . ASP A 1 217 ? -17.170 3.167 -8.581 1.00 97.94 217 ASP A N 1
ATOM 1670 C CA . ASP A 1 217 ? -17.964 4.389 -8.661 1.00 97.94 217 ASP A CA 1
ATOM 1671 C C . ASP A 1 217 ? -17.371 5.400 -7.681 1.00 97.94 217 ASP A C 1
ATOM 1673 O O . ASP A 1 217 ? -17.276 5.131 -6.480 1.00 97.94 217 ASP A O 1
ATOM 1677 N N . TYR A 1 218 ? -16.930 6.545 -8.201 1.00 97.81 218 TYR A N 1
ATOM 1678 C CA . TYR A 1 218 ? -16.174 7.507 -7.405 1.00 97.81 218 TYR A CA 1
ATOM 1679 C C . TYR A 1 218 ? -17.019 8.122 -6.280 1.00 97.81 218 TYR A C 1
ATOM 1681 O O . TYR A 1 218 ? -16.536 8.257 -5.158 1.00 97.81 218 TYR A O 1
ATOM 1689 N N . ALA A 1 219 ? -18.299 8.413 -6.532 1.00 97.31 219 ALA A N 1
ATOM 1690 C CA . ALA A 1 219 ? -19.196 8.979 -5.524 1.00 97.31 219 ALA A CA 1
ATOM 1691 C C . ALA A 1 219 ? -19.464 7.997 -4.370 1.00 97.31 219 ALA A C 1
ATOM 1693 O O . ALA A 1 219 ? -19.462 8.372 -3.197 1.00 97.31 219 ALA A O 1
ATOM 1694 N N . ASN A 1 220 ? -19.653 6.712 -4.676 1.00 97.06 220 ASN A N 1
ATOM 1695 C CA . ASN A 1 220 ? -19.759 5.675 -3.659 1.00 97.06 220 ASN A CA 1
ATOM 1696 C C . ASN A 1 220 ? -18.438 5.475 -2.902 1.00 97.06 220 ASN A C 1
ATOM 1698 O O . ASN A 1 220 ? -18.445 5.269 -1.685 1.00 97.06 220 ASN A O 1
ATOM 1702 N N . PHE A 1 221 ? -17.308 5.524 -3.608 1.00 97.94 221 PHE A N 1
ATOM 1703 C CA . PHE A 1 221 ? -15.987 5.421 -3.001 1.00 97.94 221 PHE A CA 1
ATOM 1704 C C . PHE A 1 221 ? -15.735 6.546 -1.996 1.00 97.94 221 PHE A C 1
ATOM 1706 O O . PHE A 1 221 ? -15.344 6.249 -0.869 1.00 97.94 221 PHE A O 1
ATOM 1713 N N . THR A 1 222 ? -16.014 7.808 -2.336 1.00 97.25 222 THR A N 1
ATOM 1714 C CA . THR A 1 222 ? -15.804 8.936 -1.414 1.00 97.25 222 THR A CA 1
ATOM 1715 C C . THR A 1 222 ? -16.703 8.853 -0.182 1.00 97.25 222 THR A C 1
ATOM 1717 O O . THR A 1 222 ? -16.231 9.124 0.919 1.00 97.25 222 THR A O 1
ATOM 1720 N N . GLN A 1 223 ? -17.946 8.372 -0.307 1.00 95.00 223 GLN A N 1
ATOM 1721 C CA . GLN A 1 223 ? -18.808 8.099 0.852 1.00 95.00 223 GLN A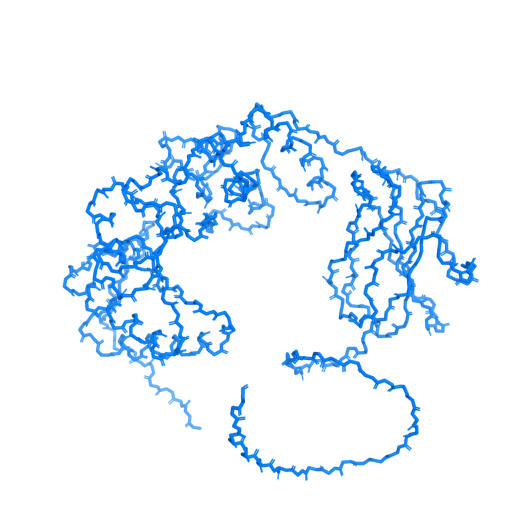 CA 1
ATOM 1722 C C . GLN A 1 223 ? -18.184 7.058 1.801 1.00 95.00 223 GLN A C 1
ATOM 1724 O O . GLN A 1 223 ? -18.172 7.227 3.027 1.00 95.00 223 GLN A O 1
ATOM 1729 N N . ARG A 1 224 ? -17.649 5.964 1.245 1.00 93.81 224 ARG A N 1
ATOM 1730 C CA . ARG A 1 224 ? -16.974 4.928 2.038 1.00 93.81 224 ARG A CA 1
ATOM 1731 C C . ARG A 1 224 ? -15.673 5.450 2.639 1.00 93.81 224 ARG A C 1
ATOM 1733 O O . ARG A 1 224 ? -15.455 5.244 3.828 1.00 93.81 224 ARG A O 1
ATOM 1740 N N . ALA A 1 225 ? -14.854 6.166 1.872 1.00 94.00 225 ALA A N 1
ATOM 1741 C CA . ALA A 1 225 ? -13.624 6.794 2.349 1.00 94.00 225 ALA A CA 1
ATOM 1742 C C . ALA A 1 225 ? -13.899 7.777 3.501 1.00 94.00 225 ALA A C 1
ATOM 1744 O O . ALA A 1 225 ? -13.225 7.718 4.526 1.00 94.00 225 ALA A O 1
ATOM 1745 N N . GLY A 1 226 ? -14.955 8.591 3.397 1.00 93.62 226 GLY A N 1
ATOM 1746 C CA . GLY A 1 226 ? -15.413 9.474 4.471 1.00 93.62 226 GLY A CA 1
ATOM 1747 C C . GLY A 1 226 ? -15.760 8.721 5.759 1.00 93.62 226 GLY A C 1
ATOM 1748 O O . GLY A 1 226 ? -15.410 9.158 6.856 1.00 93.62 226 GLY A O 1
ATOM 1749 N N . THR A 1 227 ? -16.365 7.535 5.639 1.00 88.25 227 THR A N 1
ATOM 1750 C CA . THR A 1 227 ? -16.619 6.636 6.782 1.00 88.25 227 THR A CA 1
ATOM 1751 C C . THR A 1 227 ? -15.318 6.055 7.358 1.00 88.25 227 THR A C 1
ATOM 1753 O O . THR A 1 227 ? -15.169 5.941 8.573 1.00 88.25 227 THR A O 1
ATOM 1756 N N . PHE A 1 228 ? -14.345 5.725 6.503 1.00 88.81 228 PHE A N 1
ATOM 1757 C CA . PHE A 1 228 ? -13.018 5.275 6.935 1.00 88.81 228 PHE A CA 1
ATOM 1758 C C . PHE A 1 228 ? -12.235 6.354 7.694 1.00 88.81 228 PHE A C 1
ATOM 1760 O O . PHE A 1 228 ? -11.444 5.994 8.559 1.00 88.81 228 PHE A O 1
ATOM 1767 N N . GLY A 1 229 ? -12.480 7.646 7.445 1.00 88.19 229 GLY A N 1
ATOM 1768 C CA . GLY A 1 229 ? -11.869 8.745 8.206 1.00 88.19 229 GLY A CA 1
ATOM 1769 C C . GLY A 1 229 ? -12.084 8.631 9.715 1.00 88.19 229 GLY A C 1
ATOM 1770 O O . GLY A 1 229 ? -11.123 8.676 10.477 1.00 88.19 229 GLY A O 1
ATOM 1771 N N . GLY A 1 230 ? -13.318 8.357 10.147 1.00 82.62 230 GLY A N 1
ATOM 1772 C CA . GLY A 1 230 ? -13.615 8.151 11.563 1.00 82.62 230 GLY A CA 1
ATOM 1773 C C . GLY A 1 230 ? -12.901 6.925 12.131 1.00 82.62 230 GLY A C 1
ATOM 1774 O O . GLY A 1 230 ? -12.462 6.936 13.273 1.00 82.62 230 GLY A O 1
ATOM 1775 N N . ARG A 1 231 ? -12.716 5.872 11.328 1.00 80.06 231 ARG A N 1
ATOM 1776 C CA . ARG A 1 231 ? -11.940 4.700 11.746 1.00 80.06 231 ARG A CA 1
ATOM 1777 C C . ARG A 1 231 ? -10.450 5.012 11.891 1.00 80.06 231 ARG A C 1
ATOM 1779 O O . ARG A 1 231 ? -9.851 4.589 12.871 1.00 80.06 231 ARG A O 1
ATOM 1786 N N . MET A 1 232 ? -9.875 5.767 10.960 1.00 87.25 232 MET A N 1
ATOM 1787 C CA . MET A 1 232 ? -8.485 6.217 11.055 1.00 87.25 232 MET A CA 1
ATOM 1788 C C . MET A 1 232 ? -8.273 7.108 12.285 1.00 87.25 232 MET A C 1
ATOM 1790 O O . MET A 1 232 ? -7.315 6.883 13.016 1.00 87.25 232 MET A O 1
ATOM 1794 N N . ASP A 1 233 ? -9.218 8.009 12.598 1.00 83.00 233 ASP A N 1
ATOM 1795 C CA . ASP A 1 233 ? -9.177 8.818 13.830 1.00 83.00 233 ASP A CA 1
ATOM 1796 C C . ASP A 1 233 ? -9.085 7.939 15.099 1.00 83.00 233 ASP A C 1
ATOM 1798 O O . ASP A 1 233 ? -8.405 8.293 16.059 1.00 83.00 233 ASP A O 1
ATOM 1802 N N . LEU A 1 234 ? -9.757 6.783 15.116 1.00 73.69 234 LEU A N 1
ATOM 1803 C CA . LEU A 1 234 ? -9.750 5.845 16.249 1.00 73.69 234 LEU A CA 1
ATOM 1804 C C . LEU A 1 234 ? -8.484 5.013 16.354 1.00 73.69 234 LEU A C 1
ATOM 1806 O O . LEU A 1 234 ? -8.058 4.682 17.456 1.00 73.69 234 LEU A O 1
ATOM 1810 N N . GLU A 1 235 ? -7.928 4.641 15.206 1.00 75.81 235 GLU A N 1
ATOM 1811 C CA . GLU A 1 235 ? -6.679 3.889 15.108 1.00 75.81 235 GLU A CA 1
ATOM 1812 C C . GLU A 1 235 ? -5.456 4.814 15.265 1.00 75.81 235 GLU A C 1
ATOM 1814 O O . GLU A 1 235 ? -4.324 4.343 15.237 1.00 75.81 235 GLU A O 1
ATOM 1819 N N . GLY A 1 236 ? -5.672 6.123 15.461 1.00 79.06 236 GLY A N 1
ATOM 1820 C CA . GLY A 1 236 ? -4.606 7.116 15.594 1.00 79.06 236 GLY A CA 1
ATOM 1821 C C . GLY A 1 236 ? -3.844 7.368 14.293 1.00 79.06 236 GLY A C 1
ATOM 1822 O O . GLY A 1 236 ? -2.752 7.923 14.338 1.00 79.06 236 GLY A O 1
ATOM 1823 N N . ILE A 1 237 ? -4.412 6.967 13.153 1.00 88.38 237 ILE A N 1
ATOM 1824 C CA . ILE A 1 237 ? -3.815 7.118 11.826 1.00 88.38 237 ILE A CA 1
ATOM 1825 C C . ILE A 1 237 ? -4.102 8.530 11.330 1.00 88.38 237 ILE A C 1
ATOM 1827 O O . ILE A 1 237 ? -5.263 8.922 11.175 1.00 88.38 237 ILE A O 1
ATOM 1831 N N . ASN A 1 238 ? -3.053 9.294 11.034 1.00 92.44 238 ASN A N 1
ATOM 1832 C CA . ASN A 1 238 ? -3.221 10.611 10.439 1.00 92.44 238 ASN A CA 1
ATOM 1833 C C . ASN A 1 238 ? -3.644 10.485 8.966 1.00 92.44 238 ASN A C 1
ATOM 1835 O O . ASN A 1 238 ? -3.204 9.604 8.237 1.00 92.44 238 ASN A O 1
ATOM 1839 N N . TYR A 1 239 ? -4.493 11.384 8.484 1.00 95.00 239 TYR A N 1
ATOM 1840 C CA . TYR A 1 239 ? -4.898 11.391 7.079 1.00 95.00 239 TYR A CA 1
ATOM 1841 C C . TYR A 1 239 ? -5.237 12.800 6.625 1.00 95.00 239 TYR A C 1
ATOM 1843 O O . TYR A 1 239 ? -5.625 13.669 7.412 1.00 95.00 239 TYR A O 1
ATOM 1851 N N . PHE A 1 240 ? -5.082 13.043 5.331 1.00 95.75 240 PHE A N 1
ATOM 1852 C CA . PHE A 1 240 ? -5.464 14.313 4.753 1.00 95.75 240 PHE A CA 1
ATOM 1853 C C . PHE A 1 240 ? -6.964 14.349 4.477 1.00 95.75 240 PHE A C 1
ATOM 1855 O O . PHE A 1 240 ? -7.522 13.490 3.794 1.00 95.75 240 PHE A O 1
ATOM 1862 N N . LYS A 1 241 ? -7.633 15.383 4.982 1.00 94.56 241 LYS A N 1
ATOM 1863 C CA . LYS A 1 241 ? -9.062 15.597 4.753 1.00 94.56 241 LYS A CA 1
ATOM 1864 C C . LYS A 1 241 ? -9.273 16.276 3.404 1.00 94.56 241 LYS A C 1
ATOM 1866 O O . LYS A 1 241 ? -9.574 17.466 3.359 1.00 94.56 241 LYS A O 1
ATOM 1871 N N . THR A 1 242 ? -9.100 15.518 2.316 1.00 93.62 242 THR A N 1
ATOM 1872 C CA . THR A 1 242 ? -9.337 16.006 0.948 1.00 93.62 242 THR A CA 1
ATOM 1873 C C . THR A 1 242 ? -10.703 16.676 0.851 1.00 93.62 242 THR A C 1
ATOM 1875 O O . THR A 1 242 ? -11.708 16.152 1.346 1.00 93.62 242 THR A O 1
ATOM 1878 N N . SER A 1 243 ? -10.727 17.842 0.213 1.00 90.94 243 SER A N 1
ATOM 1879 C CA . SER A 1 243 ? -11.952 18.585 -0.075 1.00 90.94 243 SER A CA 1
ATOM 1880 C C . SER A 1 243 ? -12.972 17.757 -0.872 1.00 90.94 243 SER A C 1
ATOM 1882 O O . SER A 1 243 ? -12.623 16.935 -1.714 1.00 90.94 243 SER A O 1
ATOM 1884 N N . GLY A 1 244 ? -14.263 17.966 -0.593 1.00 88.38 244 GLY A N 1
ATOM 1885 C CA . GLY A 1 244 ? -15.357 17.273 -1.287 1.00 88.38 244 GLY A CA 1
ATOM 1886 C C . GLY A 1 244 ? -15.683 15.869 -0.765 1.00 88.38 244 GLY A C 1
ATOM 1887 O O . GLY A 1 244 ? -16.586 15.230 -1.299 1.00 88.38 244 GLY A O 1
ATOM 1888 N N . VAL A 1 245 ? -14.999 15.397 0.281 1.00 94.88 245 VAL A N 1
ATOM 1889 C CA . VAL A 1 245 ? -15.350 14.166 1.001 1.00 94.88 245 VAL A CA 1
ATOM 1890 C C . VAL A 1 245 ? -16.014 14.519 2.333 1.00 94.88 245 VAL A C 1
ATOM 1892 O O . VAL A 1 245 ? -15.470 15.290 3.125 1.00 94.88 245 VAL A O 1
ATOM 1895 N N . ASP A 1 246 ? -17.173 13.917 2.599 1.00 94.38 246 ASP A N 1
ATOM 1896 C CA . ASP A 1 246 ? -17.868 14.032 3.883 1.00 94.38 246 ASP A CA 1
ATOM 1897 C C . ASP A 1 246 ? -17.209 13.110 4.918 1.00 94.38 246 ASP A C 1
ATOM 1899 O O . ASP A 1 246 ? -17.591 11.952 5.108 1.00 94.38 246 ASP A O 1
ATOM 1903 N N . TRP A 1 247 ? -16.167 13.622 5.572 1.00 93.19 247 TRP A N 1
ATOM 1904 C CA . TRP A 1 247 ? -15.428 12.896 6.601 1.00 93.19 247 TRP A CA 1
ATOM 1905 C C . TRP A 1 247 ? -16.281 12.697 7.850 1.00 93.19 247 TRP A C 1
ATOM 1907 O O . TRP A 1 247 ? -16.622 13.648 8.556 1.00 93.19 247 TRP A O 1
ATOM 1917 N N . SER A 1 248 ? -16.588 11.438 8.148 1.00 86.19 248 SER A N 1
ATOM 1918 C CA . SER A 1 248 ? -17.105 11.074 9.459 1.00 86.19 248 SER A CA 1
ATOM 1919 C C . SER A 1 248 ? -16.016 11.278 10.507 1.00 86.19 248 SER A C 1
ATOM 1921 O O . SER A 1 248 ? -14.842 11.013 10.255 1.00 86.19 248 SER A O 1
ATOM 1923 N N . THR A 1 249 ? -16.411 11.722 11.694 1.00 77.00 249 THR A N 1
ATOM 1924 C CA . THR A 1 249 ? -15.583 11.599 12.891 1.00 77.00 249 THR A CA 1
ATOM 1925 C C . THR A 1 249 ? -16.090 10.414 13.682 1.00 77.00 249 THR A C 1
ATOM 1927 O O . THR A 1 249 ? -17.305 10.207 13.790 1.00 77.00 249 THR A O 1
ATOM 1930 N N . ALA A 1 250 ? -15.189 9.646 14.280 1.00 71.31 250 ALA A N 1
ATOM 1931 C CA . ALA A 1 250 ? -15.647 8.675 15.251 1.00 71.31 250 ALA A CA 1
ATOM 1932 C C . ALA A 1 250 ? -16.285 9.374 16.459 1.00 71.31 250 ALA A C 1
ATOM 1934 O O . ALA A 1 250 ? -15.813 10.435 16.883 1.00 71.31 250 ALA A O 1
ATOM 1935 N N . PRO A 1 251 ? -17.358 8.801 17.035 1.00 75.38 251 PRO A N 1
ATOM 1936 C CA . PRO A 1 251 ? -17.860 9.280 18.313 1.00 75.38 251 PRO A CA 1
ATOM 1937 C C . PRO A 1 251 ? -16.751 9.136 19.353 1.00 75.38 251 PRO A C 1
ATOM 1939 O O . PRO A 1 251 ? -16.092 8.103 19.382 1.00 75.38 251 PRO A O 1
ATOM 1942 N N . ALA A 1 252 ? -16.560 10.131 20.219 1.00 79.62 252 ALA A N 1
ATOM 1943 C CA . ALA A 1 252 ? -15.571 10.039 21.289 1.00 79.62 252 ALA A CA 1
ATOM 1944 C C . ALA A 1 252 ? -15.815 8.796 22.163 1.00 79.62 252 ALA A C 1
ATOM 1946 O O . ALA A 1 252 ? -16.965 8.407 22.402 1.00 79.62 252 ALA A O 1
ATOM 1947 N N . ALA A 1 253 ? -14.730 8.186 22.645 1.00 84.50 253 ALA A N 1
ATOM 1948 C CA . ALA A 1 253 ? -14.825 7.135 23.648 1.00 84.50 253 ALA A CA 1
ATOM 1949 C C . ALA A 1 253 ? -15.525 7.672 24.910 1.00 84.50 253 ALA A C 1
ATOM 1951 O O . ALA A 1 253 ? -15.390 8.859 25.222 1.00 84.50 253 ALA A O 1
ATOM 1952 N N . PRO A 1 254 ? -16.252 6.829 25.665 1.00 87.88 254 PRO A N 1
ATOM 1953 C CA . PRO A 1 254 ? -16.834 7.253 26.931 1.00 87.88 254 PRO A CA 1
ATOM 1954 C C . PRO A 1 254 ? -15.761 7.806 27.881 1.00 87.88 254 PRO A C 1
ATOM 1956 O O . PRO A 1 254 ? -14.756 7.145 28.145 1.00 87.88 254 PRO A O 1
ATOM 1959 N N . GLU A 1 255 ? -15.997 9.001 28.431 1.00 86.81 255 GLU A N 1
ATOM 1960 C CA . GLU A 1 255 ? -15.051 9.665 29.344 1.00 86.81 255 GLU A CA 1
ATOM 1961 C C . GLU A 1 255 ? -14.819 8.857 30.628 1.00 86.81 255 GLU A C 1
ATOM 1963 O O . GLU A 1 255 ? -13.722 8.838 31.183 1.00 86.81 255 GLU A O 1
ATOM 1968 N N . THR A 1 256 ? -15.859 8.170 31.108 1.00 88.81 256 THR A N 1
ATOM 1969 C CA . THR A 1 256 ? -15.787 7.341 32.314 1.00 88.81 256 THR A CA 1
ATOM 1970 C C . THR A 1 256 ? -15.606 5.879 31.936 1.00 88.81 256 THR A C 1
ATOM 1972 O O . THR A 1 256 ? -16.472 5.276 31.303 1.00 88.81 256 THR A O 1
ATOM 1975 N N . ALA A 1 257 ? -14.493 5.290 32.367 1.00 89.62 257 ALA A N 1
ATOM 1976 C CA . ALA A 1 257 ? -14.202 3.886 32.129 1.00 89.62 257 ALA A CA 1
ATOM 1977 C C . ALA A 1 257 ? -14.766 3.002 33.266 1.00 89.62 257 ALA A C 1
ATOM 1979 O O . ALA A 1 257 ? -14.403 3.214 34.426 1.00 89.62 257 ALA A O 1
ATOM 1980 N N . PRO A 1 258 ? -15.622 2.000 32.977 1.00 91.62 258 PRO A N 1
ATOM 1981 C CA . PRO A 1 258 ? -16.179 1.114 34.006 1.00 91.62 258 PRO A CA 1
ATOM 1982 C C . PRO A 1 258 ? -15.083 0.242 34.620 1.00 91.62 258 PRO A C 1
ATOM 1984 O O . PRO A 1 258 ? -14.150 -0.112 33.906 1.00 91.62 258 PRO A O 1
ATOM 1987 N N . ALA A 1 259 ? -15.184 -0.144 35.897 1.00 92.81 259 ALA A N 1
ATOM 1988 C CA . ALA A 1 259 ? -14.195 -1.017 36.545 1.00 92.81 259 ALA A CA 1
ATOM 1989 C C . ALA A 1 259 ? -13.877 -2.261 35.690 1.00 92.81 259 ALA A C 1
ATOM 1991 O O . ALA A 1 259 ? -14.757 -2.794 35.013 1.00 92.81 259 ALA A O 1
ATOM 1992 N N . LEU A 1 260 ? -12.611 -2.683 35.671 1.00 92.31 260 LEU A N 1
ATOM 1993 C CA . LEU A 1 260 ? -12.198 -3.856 34.901 1.00 92.31 260 LEU A CA 1
ATOM 1994 C C . LEU A 1 260 ? -12.782 -5.127 35.516 1.00 92.31 260 LEU A C 1
ATOM 1996 O O . LEU A 1 260 ? -12.830 -5.260 36.739 1.00 92.31 260 LEU A O 1
ATOM 2000 N N . VAL A 1 261 ? -13.204 -6.058 34.662 1.00 91.44 261 VAL A N 1
ATOM 2001 C CA . VAL A 1 261 ? -13.596 -7.402 35.094 1.00 91.44 261 VAL A CA 1
ATOM 2002 C C . VAL A 1 261 ? -12.381 -8.127 35.675 1.00 91.44 261 VAL A C 1
ATOM 2004 O O . VAL A 1 261 ? -11.355 -8.272 35.005 1.00 91.44 261 VAL A O 1
ATOM 2007 N N . ASP A 1 262 ? -12.520 -8.597 36.913 1.00 89.12 262 ASP A N 1
ATOM 2008 C CA . ASP A 1 262 ? -11.540 -9.447 37.587 1.00 89.12 262 ASP A CA 1
ATOM 2009 C C . ASP A 1 262 ? -11.460 -10.814 36.878 1.00 89.12 262 ASP A C 1
ATOM 2011 O O . ASP A 1 262 ? -12.488 -11.496 36.778 1.00 89.12 262 ASP A O 1
ATOM 2015 N N . PRO A 1 263 ? -10.276 -11.249 36.399 1.00 88.88 263 PRO A N 1
ATOM 2016 C CA . PRO A 1 263 ? -10.104 -12.567 35.796 1.00 88.88 263 PRO A CA 1
ATOM 2017 C C . PRO A 1 263 ? -10.572 -13.724 36.689 1.00 88.88 263 PRO A C 1
ATOM 2019 O O . PRO A 1 263 ? -11.049 -14.730 36.171 1.00 88.88 263 PRO A O 1
ATOM 2022 N N . ALA A 1 264 ? -10.489 -13.584 38.017 1.00 87.25 264 ALA A N 1
ATOM 2023 C CA . ALA A 1 264 ? -10.946 -14.605 38.960 1.00 87.25 264 ALA A CA 1
ATOM 2024 C C . ALA A 1 264 ? -12.480 -14.733 39.028 1.00 87.25 264 ALA A C 1
ATOM 2026 O O . ALA A 1 264 ? -12.993 -15.737 39.523 1.00 87.25 264 ALA A O 1
ATOM 2027 N N . ALA A 1 265 ? -13.215 -13.732 38.533 1.00 89.12 265 ALA A N 1
ATOM 2028 C CA . ALA A 1 265 ? -14.676 -13.704 38.495 1.00 89.12 265 ALA A CA 1
ATOM 2029 C C . ALA A 1 265 ? -15.256 -14.097 37.123 1.00 89.12 265 ALA A C 1
ATOM 2031 O O . ALA A 1 265 ? -16.471 -14.010 36.921 1.00 89.12 265 ALA A O 1
ATOM 2032 N N . LEU A 1 266 ? -14.411 -14.497 36.166 1.00 91.75 266 LEU A N 1
ATOM 2033 C CA . LEU A 1 266 ? -14.861 -14.912 34.841 1.00 91.75 266 LEU A CA 1
ATOM 2034 C C . LEU A 1 266 ? -15.645 -16.234 34.907 1.00 91.75 266 LEU A C 1
ATOM 2036 O O . LEU A 1 266 ? -15.302 -17.122 35.692 1.00 91.75 266 LEU A O 1
ATOM 2040 N N . PRO A 1 267 ? -16.701 -16.394 34.087 1.00 91.62 267 PRO A N 1
ATOM 2041 C CA . PRO A 1 267 ? -17.388 -17.673 33.965 1.00 91.62 267 PRO A CA 1
ATOM 2042 C C . PRO A 1 267 ? -16.481 -18.711 33.288 1.00 91.62 267 PRO A C 1
ATOM 2044 O O . PRO A 1 267 ? -15.486 -18.370 32.660 1.00 91.62 267 PRO A O 1
ATOM 2047 N N . GLU A 1 268 ? -16.854 -19.989 33.368 1.00 90.06 268 GLU A N 1
ATOM 2048 C CA . GLU A 1 268 ? -16.073 -21.086 32.771 1.00 90.06 268 GLU A CA 1
ATOM 2049 C C . GLU A 1 268 ? -15.964 -20.980 31.238 1.00 90.06 268 GLU A C 1
ATOM 2051 O O . GLU A 1 268 ? -14.980 -21.417 30.646 1.00 90.06 268 GLU A O 1
ATOM 2056 N N . VAL A 1 269 ? -16.963 -20.371 30.590 1.00 90.62 269 VAL A N 1
ATOM 2057 C CA . VAL A 1 269 ? -17.048 -20.240 29.131 1.00 90.62 269 VAL A CA 1
ATOM 2058 C C . VAL A 1 269 ? -17.235 -18.775 28.750 1.00 90.62 269 VAL A C 1
ATOM 2060 O O . VAL A 1 269 ? -18.094 -18.086 29.307 1.00 90.62 269 VAL A O 1
ATOM 2063 N N . SER A 1 270 ? -16.453 -18.305 27.775 1.00 94.19 270 SER A N 1
ATOM 2064 C CA . SER A 1 270 ? -16.611 -16.958 27.220 1.00 94.1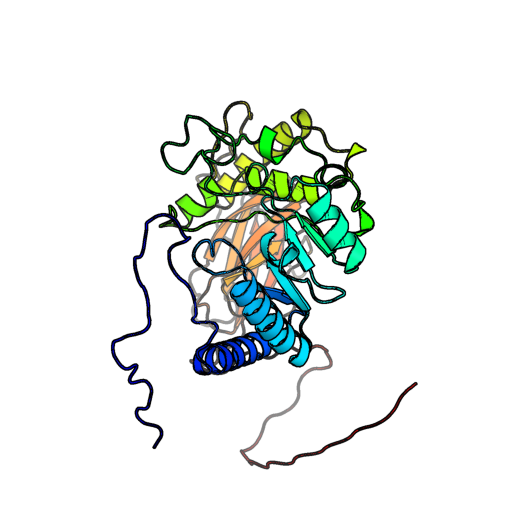9 270 SER A CA 1
ATOM 2065 C C . SER A 1 270 ? -17.950 -16.802 26.493 1.00 94.19 270 SER A C 1
ATOM 2067 O O . SER A 1 270 ? -18.318 -17.691 25.722 1.00 94.19 270 SER A O 1
ATOM 2069 N N . PRO A 1 271 ? -18.666 -15.671 26.675 1.00 93.25 271 PRO A N 1
ATOM 2070 C CA . PRO A 1 271 ? -19.891 -15.386 25.928 1.00 93.25 271 PRO A CA 1
ATOM 2071 C C . PRO A 1 271 ? -19.714 -15.423 24.404 1.00 93.25 271 PRO A C 1
ATOM 2073 O O . PRO A 1 271 ? -20.650 -15.779 23.691 1.00 93.25 271 PRO A O 1
ATOM 2076 N N . VAL A 1 272 ? -18.524 -15.061 23.912 1.00 93.94 272 VAL A N 1
ATOM 2077 C CA . VAL A 1 272 ? -18.168 -15.087 22.487 1.00 93.94 272 VAL A CA 1
ATOM 2078 C C . VAL A 1 272 ? -16.748 -15.612 22.290 1.00 93.94 272 VAL A C 1
ATOM 2080 O O . VAL A 1 272 ? -15.881 -15.429 23.148 1.00 93.94 272 VAL A O 1
ATOM 2083 N N . ASP A 1 273 ? -16.494 -16.226 21.137 1.00 93.12 273 ASP A N 1
ATOM 2084 C CA . ASP A 1 273 ? -15.133 -16.498 20.682 1.00 93.12 273 ASP A CA 1
ATOM 2085 C C . ASP A 1 273 ? -14.535 -15.213 20.100 1.00 93.12 273 ASP A C 1
ATOM 2087 O O . ASP A 1 273 ? -14.975 -14.730 19.053 1.00 93.12 273 ASP A O 1
ATOM 2091 N N . LEU A 1 274 ? -13.542 -14.657 20.793 1.00 93.75 274 LEU A N 1
ATOM 2092 C CA . LEU A 1 274 ? -12.860 -13.435 20.378 1.00 93.75 274 LEU A CA 1
ATOM 2093 C C . LEU A 1 274 ? -11.930 -13.646 19.175 1.00 93.75 274 LEU A C 1
ATOM 2095 O O . LEU A 1 274 ? -11.418 -12.664 18.646 1.00 93.75 274 LEU A O 1
ATOM 2099 N N . GLY A 1 275 ? -11.698 -14.885 18.731 1.00 90.44 275 GLY A N 1
ATOM 2100 C CA . GLY A 1 275 ? -10.795 -15.180 17.620 1.00 90.44 275 GLY A CA 1
ATOM 2101 C C . GLY A 1 275 ? -9.317 -14.972 17.961 1.00 90.44 275 GLY A C 1
ATOM 2102 O O . GLY A 1 275 ? -8.509 -14.784 17.052 1.00 90.44 275 GLY A O 1
ATOM 2103 N N . VAL A 1 276 ? -8.964 -14.991 19.252 1.00 87.69 276 VAL A N 1
ATOM 2104 C CA . VAL A 1 276 ? -7.571 -14.917 19.713 1.00 87.69 276 VAL A CA 1
ATOM 2105 C C . VAL A 1 276 ? -6.878 -16.255 19.410 1.00 87.69 276 VAL A C 1
ATOM 2107 O O . VAL A 1 276 ? -7.370 -17.298 19.850 1.00 87.69 276 VAL A O 1
ATOM 2110 N N . PRO A 1 277 ? -5.765 -16.264 18.650 1.00 81.38 277 PRO A N 1
ATOM 2111 C CA . PRO A 1 277 ? -5.023 -17.486 18.354 1.00 81.38 277 PRO A CA 1
ATOM 2112 C C . PRO A 1 277 ? -4.513 -18.182 19.618 1.00 81.38 277 PRO A C 1
ATOM 2114 O O . PRO A 1 277 ? -4.147 -17.533 20.592 1.00 81.38 277 PRO A O 1
ATOM 2117 N N . SER A 1 278 ? -4.400 -19.510 19.572 1.00 70.88 278 SER A N 1
ATOM 2118 C CA . SER A 1 278 ? -3.834 -20.312 20.668 1.00 70.88 278 SER A CA 1
ATOM 2119 C C . SER A 1 278 ? -2.298 -20.349 20.688 1.00 70.88 278 SER A C 1
ATOM 2121 O O . SER A 1 278 ? -1.723 -21.175 21.392 1.00 70.88 278 SER A O 1
ATOM 2123 N N . THR A 1 279 ? -1.632 -19.569 19.837 1.00 73.19 279 THR A N 1
ATOM 2124 C CA . THR A 1 279 ? -0.167 -19.504 19.751 1.00 73.19 279 THR A CA 1
ATOM 2125 C C . THR A 1 279 ? 0.391 -18.546 20.794 1.00 73.19 279 THR A C 1
ATOM 2127 O O . THR A 1 279 ? -0.317 -17.649 21.237 1.00 73.19 279 THR A O 1
ATOM 2130 N N . GLU A 1 280 ? 1.654 -18.730 21.176 1.00 73.75 280 GLU A N 1
ATOM 2131 C CA . GLU A 1 280 ? 2.356 -17.755 22.015 1.00 73.75 280 GLU A CA 1
ATOM 2132 C C . GLU A 1 280 ? 2.589 -16.445 21.248 1.00 73.75 280 GLU A C 1
ATOM 2134 O O . GLU A 1 280 ? 2.711 -16.454 20.018 1.00 73.75 280 GLU A O 1
ATOM 2139 N N . PHE A 1 281 ? 2.628 -15.338 21.987 1.00 74.44 281 PHE A N 1
ATOM 2140 C CA . PHE A 1 281 ? 2.902 -13.995 21.476 1.00 74.44 281 PHE A CA 1
ATOM 2141 C C . PHE A 1 281 ? 4.213 -13.462 22.071 1.00 74.44 281 PHE A C 1
ATOM 2143 O O . PHE A 1 281 ? 4.579 -13.813 23.196 1.00 74.44 281 PHE A O 1
ATOM 2150 N N . ASP A 1 282 ? 4.895 -12.600 21.322 1.00 69.94 282 ASP A N 1
ATOM 2151 C CA . ASP A 1 282 ? 6.152 -11.952 21.709 1.00 69.94 282 ASP A CA 1
ATOM 2152 C C . ASP A 1 282 ? 5.933 -10.496 22.181 1.00 69.94 282 ASP A C 1
ATOM 2154 O O . ASP A 1 282 ? 6.822 -9.899 22.801 1.00 69.94 282 ASP A O 1
ATOM 2158 N N . GLY A 1 283 ? 4.741 -9.934 21.943 1.00 68.50 283 GLY A N 1
ATOM 2159 C CA . GLY A 1 283 ? 4.353 -8.562 22.268 1.00 68.50 283 GLY A CA 1
ATOM 2160 C C . GLY A 1 283 ? 4.571 -7.592 21.100 1.00 68.50 283 GLY A C 1
ATOM 2161 O O . GLY A 1 283 ? 5.552 -7.676 20.363 1.00 68.50 283 GLY A O 1
ATOM 2162 N N . GLY A 1 284 ? 3.676 -6.611 20.961 1.00 70.62 284 GLY A N 1
ATOM 2163 C CA . GLY A 1 284 ? 3.652 -5.647 19.853 1.00 70.62 284 GLY A CA 1
ATOM 2164 C C . GLY A 1 284 ? 2.814 -6.090 18.652 1.00 70.62 284 GLY A C 1
ATOM 2165 O O . GLY A 1 284 ? 2.714 -5.355 17.669 1.00 70.62 284 GLY A O 1
ATOM 2166 N N . GLU A 1 285 ? 2.205 -7.275 18.702 1.00 78.75 285 GLU A N 1
ATOM 2167 C CA . GLU A 1 285 ? 1.297 -7.736 17.661 1.00 78.75 285 GLU A CA 1
ATOM 2168 C C . GLU A 1 285 ? -0.061 -7.026 17.722 1.00 78.75 285 GLU A C 1
ATOM 2170 O O . GLU A 1 285 ? -0.588 -6.700 18.788 1.00 78.75 285 GLU A O 1
ATOM 2175 N N . TYR A 1 286 ? -0.670 -6.867 16.547 1.00 81.38 286 TYR A N 1
ATOM 2176 C CA . TYR A 1 286 ? -2.048 -6.417 16.397 1.00 81.38 286 TYR A CA 1
ATOM 2177 C C . TYR A 1 286 ? -2.961 -7.613 16.135 1.00 81.38 286 TYR A C 1
ATOM 2179 O O . TYR A 1 286 ? -2.813 -8.323 15.137 1.00 81.38 286 TYR A O 1
ATOM 2187 N N . LEU A 1 287 ? -3.933 -7.819 17.020 1.00 86.94 287 LEU A N 1
ATOM 2188 C CA . LEU A 1 287 ? -4.979 -8.826 16.874 1.00 86.94 287 LEU A CA 1
ATOM 2189 C C . LEU A 1 287 ? -6.281 -8.176 16.421 1.00 86.94 287 LEU A C 1
ATOM 2191 O O . LEU A 1 287 ? -6.578 -7.040 16.777 1.00 86.94 287 LEU A O 1
ATOM 2195 N N . ILE A 1 288 ? -7.089 -8.923 15.672 1.00 90.25 288 ILE A N 1
ATOM 2196 C CA . ILE A 1 288 ? -8.456 -8.524 15.339 1.00 90.25 288 ILE A CA 1
ATOM 2197 C C . ILE A 1 288 ? -9.406 -9.391 16.155 1.00 90.25 288 ILE A C 1
ATOM 2199 O O . ILE A 1 288 ? -9.596 -10.571 15.851 1.00 90.25 288 ILE A O 1
ATOM 2203 N N . LEU A 1 289 ? -9.987 -8.797 17.194 1.00 93.69 289 LEU A N 1
ATOM 2204 C CA . LEU A 1 289 ? -11.036 -9.420 17.990 1.00 93.69 289 LEU A CA 1
ATOM 2205 C C . LEU A 1 289 ? -12.302 -9.549 17.148 1.00 93.69 289 LEU A C 1
ATOM 2207 O O . LEU A 1 289 ? -12.602 -8.650 16.366 1.00 93.69 289 LEU A O 1
ATOM 2211 N N . LYS A 1 290 ? -13.049 -10.640 17.319 1.00 95.31 290 LYS A N 1
ATOM 2212 C CA . LYS A 1 290 ? -14.238 -10.972 16.516 1.00 95.31 290 LYS A CA 1
ATOM 2213 C C . LYS A 1 290 ? -15.485 -11.165 17.371 1.00 95.31 290 LYS A C 1
ATOM 2215 O O . LYS A 1 290 ? -15.403 -11.313 18.588 1.00 95.31 290 LYS A O 1
ATOM 2220 N N . ASN A 1 291 ? -16.638 -11.221 16.700 1.00 96.19 291 ASN A N 1
ATOM 2221 C CA . ASN A 1 291 ? -17.948 -11.518 17.292 1.00 96.19 291 ASN A CA 1
ATOM 2222 C C . ASN A 1 291 ? -18.371 -10.528 18.390 1.00 96.19 291 ASN A C 1
ATOM 2224 O O . ASN A 1 291 ? -19.077 -10.883 19.333 1.00 96.19 291 ASN A O 1
ATOM 2228 N N . LEU A 1 292 ? -17.934 -9.278 18.269 1.00 95.62 292 LEU A N 1
ATOM 2229 C CA . LEU A 1 292 ? -18.238 -8.211 19.210 1.00 95.62 292 LEU A CA 1
ATOM 2230 C C . LEU A 1 292 ? -19.573 -7.527 18.869 1.00 95.62 292 LEU A C 1
ATOM 2232 O O . LEU A 1 292 ? -20.012 -7.571 17.715 1.00 95.62 292 LEU A O 1
ATOM 2236 N N . PRO A 1 293 ? -20.216 -6.836 19.832 1.00 94.44 293 PRO A N 1
ATOM 2237 C CA . PRO A 1 293 ? -21.315 -5.924 19.520 1.00 94.44 293 PRO A CA 1
ATOM 2238 C C . PRO A 1 293 ? -20.885 -4.949 18.423 1.00 94.44 293 PRO A C 1
ATOM 2240 O O 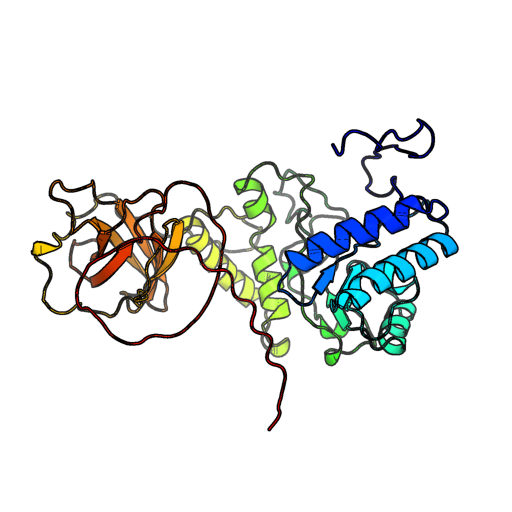. PRO A 1 293 ? -19.802 -4.396 18.538 1.00 94.44 293 PRO A O 1
ATOM 2243 N N . VAL A 1 294 ? -21.677 -4.753 17.369 1.00 91.00 294 VAL A N 1
ATOM 2244 C CA . VAL A 1 294 ? -21.278 -3.946 16.198 1.00 91.00 294 VAL A CA 1
ATOM 2245 C C . VAL A 1 294 ? -21.306 -2.445 16.491 1.00 91.00 294 VAL A C 1
ATOM 2247 O O . VAL A 1 294 ? -22.204 -1.980 17.193 1.00 91.00 294 VAL A O 1
ATOM 2250 N N . ASN A 1 295 ? -20.371 -1.680 15.915 1.00 85.38 295 ASN A N 1
ATOM 2251 C CA . ASN A 1 295 ? -20.309 -0.213 16.038 1.00 85.38 295 ASN A CA 1
ATOM 2252 C C . ASN A 1 295 ? -20.385 0.278 17.497 1.00 85.38 295 ASN A C 1
ATOM 2254 O O . ASN A 1 295 ? -21.072 1.256 17.799 1.00 85.38 295 ASN A O 1
ATOM 2258 N N . ALA A 1 296 ? -19.722 -0.431 18.411 1.00 90.50 296 ALA A N 1
ATOM 2259 C CA . ALA A 1 296 ? -19.843 -0.225 19.847 1.00 90.50 296 ALA A CA 1
ATOM 2260 C C . ALA A 1 296 ? -18.486 0.062 20.486 1.00 90.50 296 ALA A C 1
ATOM 2262 O O . ALA A 1 296 ? -17.484 -0.582 20.174 1.00 90.50 296 ALA A O 1
ATOM 2263 N N . TRP A 1 297 ? -18.471 1.017 21.419 1.00 91.56 297 TRP A N 1
ATOM 2264 C CA . TRP A 1 297 ? -17.310 1.274 22.261 1.00 91.56 297 TRP A CA 1
ATOM 2265 C C . TRP A 1 297 ? -17.162 0.169 23.302 1.00 91.56 297 TRP A C 1
ATOM 2267 O O . TRP A 1 297 ? -18.068 -0.094 24.102 1.00 91.56 297 TRP A O 1
ATOM 2277 N N . LEU A 1 298 ? -15.999 -0.468 23.286 1.00 94.06 298 LEU A N 1
ATOM 2278 C CA . LEU A 1 298 ? -15.650 -1.605 24.117 1.00 94.06 298 LEU A CA 1
ATOM 2279 C C . LEU A 1 298 ? -14.361 -1.286 24.861 1.00 94.06 298 LEU A C 1
ATOM 2281 O O . LEU A 1 298 ? -13.402 -0.782 24.283 1.00 94.06 298 LEU A O 1
ATOM 2285 N N . ARG A 1 299 ? -14.336 -1.577 26.155 1.00 94.62 299 ARG A N 1
ATOM 2286 C CA . ARG A 1 299 ? -13.124 -1.504 26.956 1.00 94.62 299 ARG A CA 1
ATOM 2287 C C . ARG A 1 299 ? -12.460 -2.871 26.919 1.00 94.62 299 ARG A C 1
ATOM 2289 O O . ARG A 1 299 ? -13.046 -3.851 27.378 1.00 94.62 299 ARG A O 1
ATOM 2296 N N . THR A 1 300 ? -11.260 -2.935 26.363 1.00 94.44 300 THR A N 1
ATOM 2297 C CA . THR A 1 300 ? -10.424 -4.135 26.406 1.00 94.44 300 THR A CA 1
ATOM 2298 C C . THR A 1 300 ? -9.444 -4.027 27.561 1.00 94.44 300 THR A C 1
ATOM 2300 O O . THR A 1 300 ? -9.024 -2.924 27.922 1.00 94.44 300 THR A O 1
ATOM 2303 N N . ALA A 1 301 ? -9.088 -5.155 28.169 1.00 93.81 301 ALA A N 1
ATOM 2304 C CA . ALA A 1 301 ? -8.015 -5.212 29.151 1.00 93.81 301 ALA A CA 1
ATOM 2305 C C . ALA A 1 301 ? -7.214 -6.505 29.037 1.00 93.81 301 ALA A C 1
ATOM 2307 O O . ALA A 1 301 ? -7.785 -7.579 28.886 1.00 93.81 301 ALA A O 1
ATOM 2308 N N . ILE A 1 302 ? -5.895 -6.383 29.151 1.00 91.75 302 ILE A N 1
ATOM 2309 C CA . ILE A 1 302 ? -4.945 -7.489 29.238 1.00 91.75 302 ILE A CA 1
ATOM 2310 C C . ILE A 1 302 ? -4.431 -7.537 30.674 1.00 91.75 302 ILE A C 1
ATOM 2312 O O . ILE A 1 302 ? -3.877 -6.554 31.179 1.00 91.75 302 ILE A O 1
ATOM 2316 N N . GLN A 1 303 ? -4.657 -8.669 31.340 1.00 90.50 303 GLN A N 1
ATOM 2317 C CA . GLN A 1 303 ? -4.365 -8.865 32.761 1.00 90.50 303 GLN A CA 1
ATOM 2318 C C . GLN A 1 303 ? -3.548 -10.141 32.956 1.00 90.50 303 GLN A C 1
ATOM 2320 O O . GLN A 1 303 ? -3.939 -11.195 32.461 1.00 90.50 303 GLN A O 1
ATOM 2325 N N . ASN A 1 304 ? -2.421 -10.048 33.664 1.00 86.44 304 ASN A N 1
ATOM 2326 C CA . ASN A 1 304 ? -1.600 -11.211 34.002 1.00 86.44 304 ASN A CA 1
ATOM 2327 C C . ASN A 1 304 ? -2.326 -12.053 35.063 1.00 86.44 304 ASN A C 1
ATOM 2329 O O . ASN A 1 304 ? -2.714 -11.530 36.106 1.00 86.44 304 ASN A O 1
ATOM 2333 N N . THR A 1 305 ? -2.499 -13.348 34.802 1.00 81.88 305 THR A N 1
ATOM 2334 C CA . THR A 1 305 ? -3.149 -14.294 35.725 1.00 81.88 305 THR A CA 1
ATOM 2335 C C . THR A 1 305 ? -2.165 -15.245 36.406 1.00 81.88 305 THR A C 1
ATOM 2337 O O . THR A 1 305 ? -2.576 -16.100 37.184 1.00 81.88 305 THR A O 1
ATOM 2340 N N . SER A 1 306 ? -0.874 -15.132 36.093 1.00 67.75 306 SER A N 1
ATOM 2341 C CA . SER A 1 306 ? 0.202 -15.994 36.601 1.00 67.75 306 SER A CA 1
ATOM 2342 C C . SER A 1 306 ? 1.006 -15.361 37.738 1.00 67.75 306 SER A C 1
ATOM 2344 O O . SER A 1 306 ? 1.691 -16.074 38.467 1.00 67.75 306 SER A O 1
ATOM 2346 N N . ALA A 1 307 ? 0.962 -14.036 37.886 1.00 59.94 307 ALA A N 1
ATOM 2347 C CA . ALA A 1 307 ? 1.822 -13.323 38.818 1.00 59.94 307 ALA A CA 1
ATOM 2348 C C . ALA A 1 307 ? 1.318 -13.409 40.271 1.00 59.94 307 ALA A C 1
ATOM 2350 O O . ALA A 1 307 ? 0.140 -13.208 40.558 1.00 59.94 307 ALA A O 1
ATOM 2351 N N . THR A 1 308 ? 2.242 -13.654 41.207 1.00 56.12 308 THR A N 1
ATOM 2352 C CA . THR A 1 308 ? 2.000 -13.559 42.660 1.00 56.12 308 THR A CA 1
ATOM 2353 C C . THR A 1 308 ? 1.739 -12.124 43.127 1.00 56.12 308 THR A C 1
ATOM 2355 O O . THR A 1 308 ? 1.175 -11.929 44.198 1.00 56.12 308 THR A O 1
ATOM 2358 N N . GLU A 1 309 ? 2.138 -11.138 42.317 1.00 50.75 309 GLU A N 1
ATOM 2359 C CA . GLU A 1 309 ? 1.861 -9.708 42.467 1.00 50.75 309 GLU A CA 1
ATOM 2360 C C . GLU A 1 309 ? 1.231 -9.208 41.153 1.00 50.75 309 GLU A C 1
ATOM 2362 O O . GLU A 1 309 ? 1.861 -9.349 40.101 1.00 50.75 309 GLU A O 1
ATOM 2367 N N . PRO A 1 310 ? 0.006 -8.654 41.151 1.00 56.28 310 PRO A N 1
ATOM 2368 C CA . PRO A 1 310 ? -0.658 -8.240 39.919 1.00 56.28 310 PRO A CA 1
ATOM 2369 C C . PRO A 1 310 ? 0.136 -7.140 39.204 1.00 56.28 310 PRO A C 1
ATOM 2371 O O . PRO A 1 310 ? 0.347 -6.055 39.750 1.00 56.28 310 PRO A O 1
ATOM 2374 N N . THR A 1 311 ? 0.541 -7.377 37.954 1.00 66.25 311 THR A N 1
ATOM 2375 C CA . THR A 1 311 ? 0.991 -6.278 37.090 1.00 66.25 311 THR A CA 1
ATOM 2376 C C . THR A 1 311 ? -0.201 -5.384 36.749 1.00 66.25 311 THR A C 1
ATOM 2378 O O . THR A 1 311 ? -1.336 -5.853 36.638 1.00 66.25 311 THR A O 1
ATOM 2381 N N . ALA A 1 312 ? 0.036 -4.074 36.614 1.00 73.19 312 ALA A N 1
ATOM 2382 C CA . ALA A 1 312 ? -1.034 -3.130 36.308 1.00 73.19 312 ALA A CA 1
ATOM 2383 C C . ALA A 1 312 ? -1.716 -3.513 34.976 1.00 73.19 312 ALA A C 1
ATOM 2385 O O . ALA A 1 312 ? -1.019 -3.602 33.958 1.00 73.19 312 ALA A O 1
ATOM 2386 N N . PRO A 1 313 ? -3.051 -3.705 34.957 1.00 77.75 313 PRO A N 1
ATOM 2387 C CA . PRO A 1 313 ? -3.786 -4.022 33.742 1.00 77.75 313 PRO A CA 1
ATOM 2388 C C . PRO A 1 313 ? -3.503 -3.016 32.633 1.00 77.75 313 PRO A C 1
ATOM 2390 O O . PRO A 1 313 ? -3.511 -1.801 32.856 1.00 77.75 313 PRO A O 1
ATOM 2393 N N . LYS A 1 314 ? -3.312 -3.513 31.414 1.00 84.94 314 LYS A N 1
ATOM 2394 C CA . LYS A 1 314 ? -3.250 -2.666 30.222 1.00 84.94 314 LYS A CA 1
ATOM 2395 C C . LYS A 1 314 ? -4.632 -2.646 29.600 1.00 84.94 314 LYS A C 1
ATOM 2397 O O . LYS A 1 314 ? -5.099 -3.676 29.132 1.00 84.94 314 LYS A O 1
ATOM 2402 N N . SER A 1 315 ? -5.304 -1.497 29.651 1.00 88.94 315 SER A N 1
ATOM 2403 C CA . SER A 1 315 ? -6.664 -1.349 29.130 1.00 88.94 315 SER A CA 1
ATOM 2404 C C . SER A 1 315 ? -6.774 -0.198 28.152 1.00 88.94 315 SER A C 1
ATOM 2406 O O . SER A 1 315 ? -6.160 0.843 28.382 1.00 88.94 315 SER A O 1
ATOM 2408 N N . GLN A 1 316 ? -7.634 -0.350 27.155 1.00 88.88 316 GLN A N 1
ATOM 2409 C CA . GLN A 1 316 ? -7.920 0.683 26.170 1.00 88.88 316 GLN A CA 1
ATOM 2410 C C . GLN A 1 316 ? -9.383 0.644 25.737 1.00 88.88 316 GLN A C 1
ATOM 2412 O O . GLN A 1 316 ? -10.089 -0.344 25.952 1.00 88.88 316 GLN A O 1
ATOM 2417 N N . TRP A 1 317 ? -9.842 1.744 25.149 1.00 90.31 317 TRP A N 1
ATOM 2418 C CA . TRP A 1 317 ? -11.100 1.771 24.420 1.00 90.31 317 TRP A CA 1
ATOM 2419 C C . TRP A 1 317 ? -10.849 1.371 22.972 1.00 90.31 317 TRP A C 1
ATOM 2421 O O . TRP A 1 317 ? -9.916 1.865 22.351 1.00 90.31 317 TRP A O 1
ATOM 2431 N N . VAL A 1 318 ? -11.711 0.518 22.433 1.00 89.31 318 VAL A N 1
ATOM 2432 C CA . VAL A 1 318 ? -11.726 0.136 21.019 1.00 89.31 318 VAL A CA 1
ATOM 2433 C C . VAL A 1 318 ? -13.152 0.266 20.497 1.00 89.31 318 VAL A C 1
ATOM 2435 O O . VAL A 1 318 ? -14.107 -0.014 21.228 1.00 89.31 318 VAL A O 1
ATOM 2438 N N . LEU A 1 319 ? -13.318 0.694 19.248 1.00 87.31 319 LEU A N 1
ATOM 2439 C CA . LEU A 1 319 ? -14.619 0.689 18.582 1.00 87.31 319 LEU A CA 1
ATOM 2440 C C . LEU A 1 319 ? -14.679 -0.512 17.643 1.00 87.31 319 LEU A C 1
ATOM 2442 O O . LEU A 1 319 ? -13.845 -0.651 16.750 1.00 87.31 319 LEU A O 1
ATOM 2446 N N . SER A 1 320 ? -15.670 -1.373 17.829 1.00 89.19 320 SER A N 1
ATOM 2447 C CA . SER A 1 320 ? -15.936 -2.443 16.873 1.00 89.19 320 SER A CA 1
ATOM 2448 C C . SER A 1 320 ? -16.547 -1.897 15.582 1.00 89.19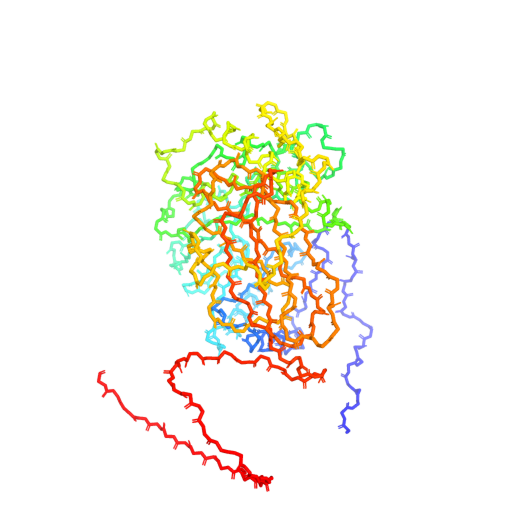 320 SER A C 1
ATOM 2450 O O . SER A 1 320 ? -17.302 -0.927 15.591 1.00 89.19 320 SER A O 1
ATOM 2452 N N . ASN A 1 321 ? -16.258 -2.538 14.454 1.00 82.69 321 ASN A N 1
ATOM 2453 C CA . ASN A 1 321 ? -16.831 -2.191 13.156 1.00 82.69 321 ASN A CA 1
ATOM 2454 C C . ASN A 1 321 ? -18.202 -2.869 12.925 1.00 82.69 321 ASN A C 1
ATOM 2456 O O . ASN A 1 321 ? -18.732 -3.587 13.780 1.00 82.69 321 ASN A O 1
ATOM 2460 N N . ALA A 1 322 ? -18.776 -2.673 11.734 1.00 83.19 322 ALA A N 1
ATOM 2461 C CA . ALA A 1 322 ? -20.052 -3.277 11.338 1.00 83.19 322 ALA A CA 1
ATOM 2462 C C . ALA A 1 322 ? -20.014 -4.816 11.225 1.00 83.19 322 ALA A C 1
ATOM 2464 O O . ALA A 1 322 ? -21.068 -5.448 11.228 1.00 83.19 322 ALA A O 1
ATOM 2465 N N . ALA A 1 323 ? -18.823 -5.416 11.136 1.00 86.75 323 ALA A N 1
ATOM 2466 C CA . ALA A 1 323 ? -18.614 -6.862 11.174 1.00 86.75 323 ALA A CA 1
ATOM 2467 C C . ALA A 1 323 ? -18.426 -7.401 12.608 1.00 86.75 323 ALA A C 1
ATOM 2469 O O . ALA A 1 323 ? -18.259 -8.604 12.791 1.00 86.75 323 ALA A O 1
ATOM 2470 N N . GLY A 1 324 ? -18.467 -6.534 13.628 1.00 92.19 324 GLY A N 1
ATOM 2471 C CA . GLY A 1 324 ? -18.219 -6.927 15.014 1.00 92.19 324 GLY A CA 1
ATOM 2472 C C . GLY A 1 324 ? -16.745 -7.222 15.276 1.00 92.19 324 GLY A C 1
ATOM 2473 O O . GLY A 1 324 ? -16.429 -8.088 16.091 1.00 92.19 324 GLY A O 1
ATOM 2474 N N . GLU A 1 325 ? -15.848 -6.530 14.571 1.00 92.19 325 GLU A N 1
ATOM 2475 C CA . GLU A 1 325 ? -14.404 -6.683 14.720 1.00 92.19 325 GLU A CA 1
ATOM 2476 C C . GLU A 1 325 ? -13.765 -5.425 15.304 1.00 92.19 325 GLU A C 1
ATOM 2478 O O . GLU A 1 325 ? -14.134 -4.316 14.917 1.00 92.19 325 GLU A O 1
ATOM 2483 N N . ALA A 1 326 ? -12.796 -5.584 16.204 1.00 89.38 326 ALA A N 1
ATOM 2484 C CA . ALA A 1 326 ? -12.047 -4.470 16.787 1.00 89.38 326 ALA A CA 1
ATOM 2485 C C . ALA A 1 326 ? -10.556 -4.819 16.914 1.00 89.38 326 ALA A C 1
ATOM 2487 O O . ALA A 1 326 ? -10.239 -5.971 17.227 1.00 89.38 326 ALA A O 1
ATOM 2488 N N . PRO A 1 327 ? -9.638 -3.861 16.699 1.00 87.69 327 PRO A N 1
ATOM 2489 C CA . PRO A 1 327 ? -8.220 -4.103 16.912 1.00 87.69 327 PRO A CA 1
ATOM 2490 C C . PRO A 1 327 ? -7.914 -4.257 18.407 1.00 87.69 327 PRO A C 1
ATOM 2492 O O . PRO A 1 327 ? -8.532 -3.617 19.257 1.00 87.69 327 PRO A O 1
ATOM 2495 N N . LEU A 1 328 ? -6.933 -5.092 18.724 1.00 87.50 328 LEU A N 1
ATOM 2496 C CA . LEU A 1 328 ? -6.305 -5.194 20.031 1.00 87.50 328 LEU A CA 1
ATOM 2497 C C . LEU A 1 328 ? -4.794 -5.163 19.828 1.00 87.50 328 LEU A C 1
ATOM 2499 O O . LEU A 1 328 ? -4.219 -6.106 19.289 1.00 87.50 328 LEU A O 1
ATOM 2503 N N . GLU A 1 329 ? -4.164 -4.093 20.290 1.00 84.69 329 GLU A N 1
ATOM 2504 C CA . GLU A 1 329 ? -2.711 -4.036 20.423 1.00 84.69 329 GLU A CA 1
ATOM 2505 C C . GLU A 1 329 ? -2.287 -4.842 21.656 1.00 84.69 329 GLU A C 1
ATOM 2507 O O . GLU A 1 329 ? -2.754 -4.579 22.771 1.00 84.69 329 GLU A O 1
ATOM 2512 N N . VAL A 1 330 ? -1.414 -5.831 21.458 1.00 83.81 330 VAL A N 1
ATOM 2513 C CA . VAL A 1 330 ? -0.753 -6.546 22.551 1.00 83.81 330 VAL A CA 1
ATOM 2514 C C . VAL A 1 330 ? 0.468 -5.723 22.972 1.00 83.81 330 VAL A C 1
ATOM 2516 O O . VAL A 1 330 ? 1.380 -5.547 22.167 1.00 83.81 330 VAL A O 1
ATOM 2519 N N . PRO A 1 331 ? 0.535 -5.210 24.213 1.00 80.38 331 PRO A N 1
ATOM 2520 C CA . PRO A 1 331 ? 1.639 -4.364 24.641 1.00 80.38 331 PRO A CA 1
ATOM 2521 C C . PRO A 1 331 ? 2.989 -5.073 24.530 1.00 80.38 331 PRO A C 1
ATOM 2523 O O . PRO A 1 331 ? 3.144 -6.217 24.957 1.00 80.38 331 PRO A O 1
ATOM 2526 N N . THR A 1 332 ? 3.996 -4.362 24.033 1.00 80.19 332 THR A N 1
ATOM 2527 C CA . THR A 1 332 ? 5.392 -4.807 24.123 1.00 80.19 332 THR A CA 1
ATOM 2528 C C . THR A 1 332 ? 5.887 -4.795 25.573 1.00 80.19 332 THR A C 1
ATOM 2530 O O . THR A 1 332 ? 5.431 -3.981 26.381 1.00 80.19 332 THR A O 1
ATOM 2533 N N . GLY A 1 333 ? 6.890 -5.620 25.888 1.00 75.31 333 GLY A N 1
ATOM 2534 C CA . GLY A 1 333 ? 7.576 -5.592 27.188 1.00 75.31 333 GLY A CA 1
ATOM 2535 C C . GLY A 1 333 ? 6.790 -6.223 28.340 1.00 75.31 333 GLY A C 1
ATOM 2536 O O . GLY A 1 333 ? 7.067 -5.931 29.503 1.00 75.31 333 GLY A O 1
ATOM 2537 N N . LEU A 1 334 ? 5.802 -7.059 28.023 1.00 76.50 334 LEU A N 1
ATOM 2538 C CA . LEU A 1 334 ? 5.167 -7.940 28.995 1.00 76.50 334 LEU A CA 1
ATOM 2539 C C . LEU A 1 334 ? 6.108 -9.112 29.319 1.00 76.50 334 LEU A C 1
ATOM 2541 O O . LEU A 1 334 ? 6.850 -9.581 28.457 1.00 76.50 334 LEU A O 1
ATOM 2545 N N . GLU A 1 335 ? 6.102 -9.554 30.575 1.00 80.19 335 GLU A N 1
ATOM 2546 C CA . GLU A 1 335 ? 6.831 -10.754 30.994 1.00 80.19 335 GLU A CA 1
ATOM 2547 C C . GLU A 1 335 ? 6.154 -12.010 30.430 1.00 80.19 335 GLU A C 1
ATOM 2549 O O . GLU A 1 335 ? 4.950 -12.010 30.162 1.00 80.19 335 GLU A O 1
ATOM 2554 N N . GLY A 1 336 ? 6.922 -13.088 30.265 1.00 80.69 336 GLY A N 1
ATOM 2555 C CA . GLY A 1 336 ? 6.356 -14.375 29.874 1.00 80.69 336 GLY A CA 1
ATOM 2556 C C . GLY A 1 336 ? 5.378 -14.900 30.925 1.00 80.69 336 GLY A C 1
ATOM 2557 O O . GLY A 1 336 ? 5.551 -14.697 32.132 1.00 80.69 336 GLY A O 1
ATOM 2558 N N . GLY A 1 337 ? 4.301 -15.536 30.466 1.00 83.38 337 GLY A N 1
ATOM 2559 C CA . GLY A 1 337 ? 3.265 -16.071 31.344 1.00 83.38 337 GLY A CA 1
ATOM 2560 C C . GLY A 1 337 ? 1.866 -16.077 30.740 1.00 83.38 337 GLY A C 1
ATOM 2561 O O . GLY A 1 337 ? 1.652 -15.761 29.570 1.00 83.38 337 GLY A O 1
ATOM 2562 N N . ASN A 1 338 ? 0.886 -16.451 31.566 1.00 85.75 338 ASN A N 1
ATOM 2563 C CA . ASN A 1 338 ? -0.521 -16.472 31.174 1.00 85.75 338 ASN A CA 1
ATOM 2564 C C . ASN A 1 338 ? -1.195 -15.142 31.488 1.00 85.75 338 ASN A C 1
ATOM 2566 O O . ASN A 1 338 ? -1.112 -14.627 32.609 1.00 85.75 338 ASN A O 1
ATOM 2570 N N . TYR A 1 339 ? -1.912 -14.651 30.492 1.00 88.31 339 TYR A N 1
ATOM 2571 C CA . TYR A 1 339 ? -2.711 -13.448 30.522 1.00 88.31 339 TYR A CA 1
ATOM 2572 C C . TYR A 1 339 ? -4.137 -13.773 30.091 1.00 88.31 339 TYR A C 1
ATOM 2574 O O . TYR A 1 339 ? -4.410 -14.768 29.417 1.00 88.31 339 TYR A O 1
ATOM 2582 N N . VAL A 1 340 ? -5.062 -12.898 30.460 1.00 91.25 340 VAL A N 1
ATOM 2583 C CA . VAL A 1 340 ? -6.431 -12.919 29.959 1.00 91.25 340 VAL A CA 1
ATOM 2584 C C . VAL A 1 340 ? -6.744 -11.577 29.325 1.00 91.25 340 VAL A C 1
ATOM 2586 O O . VAL A 1 340 ? -6.511 -10.522 29.920 1.00 91.25 340 VAL A O 1
ATOM 2589 N N . VAL A 1 341 ? -7.292 -11.641 28.115 1.00 93.50 341 VAL A N 1
ATOM 2590 C CA . VAL A 1 341 ? -7.949 -10.528 27.440 1.00 93.50 341 VAL A CA 1
ATOM 2591 C C . VAL A 1 341 ? -9.409 -10.534 27.871 1.00 93.50 341 VAL A C 1
ATOM 2593 O O . VAL A 1 341 ? -10.102 -11.526 27.656 1.00 93.50 341 VAL A O 1
ATOM 2596 N N . THR A 1 342 ? -9.903 -9.437 28.434 1.00 95.25 342 THR A N 1
ATOM 2597 C CA . THR A 1 342 ? -11.337 -9.215 28.653 1.00 95.25 342 THR A CA 1
ATOM 2598 C C . THR A 1 342 ? -11.839 -8.096 27.753 1.00 95.25 342 THR A C 1
ATOM 2600 O O . THR A 1 342 ? -11.115 -7.150 27.441 1.00 95.25 342 THR A O 1
ATOM 2603 N N . VAL A 1 343 ? -13.094 -8.207 27.326 1.00 96.75 343 VAL A N 1
ATOM 2604 C CA . VAL A 1 343 ? -13.808 -7.186 26.561 1.00 96.75 343 VAL A CA 1
ATOM 2605 C C . VAL A 1 343 ? -15.104 -6.890 27.291 1.00 96.75 343 VAL A C 1
ATOM 2607 O O . VAL A 1 343 ? -15.904 -7.796 27.517 1.00 96.75 343 VAL A O 1
ATOM 2610 N N . GLN A 1 344 ? -15.331 -5.634 27.657 1.00 95.69 344 GLN A N 1
ATOM 2611 C CA . GLN A 1 344 ? -16.547 -5.190 28.337 1.00 95.69 344 GLN A CA 1
ATOM 2612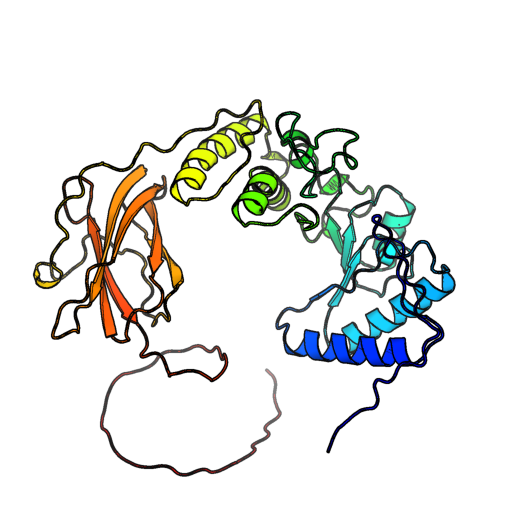 C C . GLN A 1 344 ? -17.148 -3.973 27.635 1.00 95.69 344 GLN A C 1
ATOM 2614 O O . GLN A 1 344 ? -16.430 -3.145 27.080 1.00 95.69 344 GLN A O 1
ATOM 2619 N N . ASN A 1 345 ? -18.472 -3.854 27.635 1.00 94.44 345 ASN A N 1
ATOM 2620 C CA . ASN A 1 345 ? -19.137 -2.685 27.064 1.00 94.44 345 ASN A CA 1
ATOM 2621 C C . ASN A 1 345 ? -18.972 -1.444 27.960 1.00 94.44 345 ASN A C 1
ATOM 2623 O O . ASN A 1 345 ? -18.447 -1.516 29.074 1.00 94.44 345 ASN A O 1
ATOM 2627 N N . ALA A 1 346 ? -19.470 -0.297 27.496 1.00 91.00 346 ALA A N 1
ATOM 2628 C CA . ALA A 1 346 ? -19.370 0.956 28.242 1.00 91.00 346 ALA A CA 1
ATOM 2629 C C . ALA A 1 346 ? -20.078 0.957 29.612 1.00 91.00 346 ALA A C 1
ATOM 2631 O O . ALA A 1 346 ? -19.727 1.753 30.479 1.00 91.00 346 ALA A O 1
ATOM 2632 N N . ALA A 1 347 ? -21.026 0.042 29.835 1.00 92.38 347 ALA A N 1
ATOM 2633 C CA . ALA A 1 347 ? -21.688 -0.156 31.123 1.00 92.38 347 ALA A CA 1
ATOM 2634 C C . ALA A 1 347 ? -20.928 -1.122 32.059 1.00 92.38 347 ALA A C 1
ATOM 2636 O O . ALA A 1 347 ? -21.388 -1.382 33.168 1.00 92.38 347 ALA A O 1
ATOM 2637 N N . GLY A 1 348 ? -19.783 -1.665 31.631 1.00 92.81 348 GLY A N 1
ATOM 2638 C CA . GLY A 1 348 ? -18.983 -2.626 32.397 1.00 92.81 348 GLY A CA 1
ATOM 2639 C C . GLY A 1 348 ? -19.463 -4.074 32.294 1.00 92.81 348 GLY A C 1
ATOM 2640 O O . GLY A 1 348 ? -19.004 -4.923 33.052 1.00 92.81 348 GLY A O 1
ATOM 2641 N N . GLN A 1 349 ? -20.380 -4.381 31.376 1.00 94.38 349 GLN A N 1
ATOM 2642 C CA . GLN A 1 349 ? -20.851 -5.749 31.168 1.00 94.38 349 GLN A CA 1
ATOM 2643 C C . GLN A 1 349 ? -19.867 -6.507 30.277 1.00 94.38 349 GLN A C 1
ATOM 2645 O O . GLN A 1 349 ? -19.500 -6.019 29.206 1.00 94.38 349 GLN A O 1
ATOM 2650 N N . LEU A 1 350 ? -19.471 -7.706 30.705 1.00 95.81 350 LEU A N 1
ATOM 2651 C CA . LEU A 1 350 ? -18.570 -8.583 29.961 1.00 95.81 350 LEU A CA 1
ATOM 2652 C C . LEU A 1 350 ? -19.196 -8.988 28.617 1.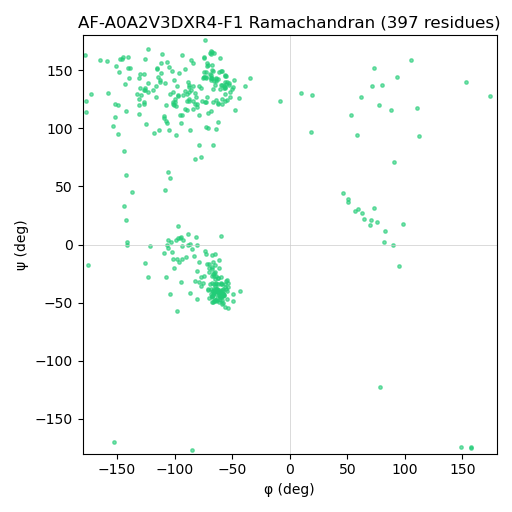00 95.81 350 LEU A C 1
ATOM 2654 O O . LEU A 1 350 ? -20.265 -9.593 28.579 1.00 95.81 350 LEU A O 1
ATOM 2658 N N . ALA A 1 351 ? -18.511 -8.661 27.526 1.00 95.62 351 ALA A N 1
ATOM 2659 C CA . ALA A 1 351 ? -18.858 -9.054 26.164 1.00 95.62 351 ALA A CA 1
ATOM 2660 C C . ALA A 1 351 ? -18.130 -10.336 25.733 1.00 95.62 351 ALA A C 1
ATOM 2662 O O . ALA A 1 351 ? -18.689 -11.123 24.981 1.00 95.62 351 ALA A O 1
ATOM 2663 N N . GLY A 1 352 ? -16.908 -10.565 26.222 1.00 96.12 352 GLY A N 1
ATOM 2664 C CA . GLY A 1 352 ? -16.104 -11.740 25.890 1.00 96.12 352 GLY A CA 1
ATOM 2665 C C . GLY A 1 352 ? -14.779 -11.761 26.643 1.00 96.12 352 GLY A C 1
ATOM 2666 O O . GLY A 1 352 ? -14.339 -10.732 27.157 1.00 96.12 352 GLY A O 1
ATOM 2667 N N . PHE A 1 353 ? -14.132 -12.921 26.700 1.00 96.00 353 PHE A N 1
ATOM 2668 C CA . PHE A 1 353 ? -12.752 -13.043 27.161 1.00 96.00 353 PHE A CA 1
ATOM 2669 C C . PHE A 1 353 ? -12.011 -14.169 26.433 1.00 96.00 353 PHE A C 1
ATOM 2671 O O . PHE A 1 353 ? -12.626 -15.074 25.871 1.00 96.00 353 PHE A O 1
ATOM 2678 N N . ALA A 1 354 ? -10.682 -14.111 26.443 1.00 94.00 354 ALA A N 1
ATOM 2679 C CA . ALA A 1 354 ? -9.818 -15.144 25.885 1.00 94.00 354 ALA A CA 1
ATOM 2680 C C . ALA A 1 354 ? -8.501 -15.234 26.663 1.00 94.00 354 ALA A C 1
ATOM 2682 O O . ALA A 1 354 ? -8.006 -14.231 27.179 1.00 94.00 354 ALA A O 1
ATOM 2683 N N . ALA A 1 355 ? -7.931 -16.436 26.733 1.00 89.19 355 ALA A N 1
ATOM 2684 C CA . ALA A 1 355 ? -6.584 -16.630 27.251 1.00 89.19 355 ALA A CA 1
ATOM 2685 C C . ALA A 1 355 ? -5.548 -16.163 26.219 1.00 89.19 355 ALA A C 1
ATOM 2687 O O . ALA A 1 355 ? -5.728 -16.354 25.017 1.00 89.19 355 ALA A O 1
ATOM 2688 N N . LEU A 1 356 ? -4.464 -15.575 26.707 1.00 83.38 356 LEU A N 1
ATOM 2689 C CA . LEU A 1 356 ? -3.322 -15.117 25.930 1.00 83.38 356 LEU A CA 1
ATOM 2690 C C . LEU A 1 356 ? -2.059 -15.646 26.616 1.00 83.38 356 LEU A C 1
ATOM 2692 O O . LEU A 1 356 ? -1.823 -15.343 27.784 1.00 83.38 356 LEU A O 1
ATOM 2696 N N . ALA A 1 357 ? -1.266 -16.453 25.919 1.00 79.81 357 ALA A N 1
ATOM 2697 C CA . ALA A 1 357 ? 0.018 -16.926 26.428 1.00 79.81 357 ALA A CA 1
ATOM 2698 C C . ALA A 1 357 ? 1.137 -16.079 25.817 1.00 79.81 357 ALA A C 1
ATOM 2700 O O . ALA A 1 357 ? 1.222 -15.962 24.596 1.00 79.81 357 ALA A O 1
ATOM 2701 N N . LEU A 1 358 ? 1.976 -15.481 26.657 1.00 75.38 358 LEU A N 1
ATOM 2702 C CA . LEU A 1 358 ? 3.173 -14.770 26.220 1.00 75.38 358 LEU A CA 1
ATOM 2703 C C . LEU A 1 358 ? 4.393 -15.655 26.443 1.00 75.38 358 LEU A C 1
ATOM 2705 O O . LEU A 1 358 ? 4.550 -16.219 27.530 1.00 75.38 358 LEU A O 1
ATOM 2709 N N . ALA A 1 359 ? 5.236 -15.772 25.417 1.00 70.25 359 ALA A N 1
ATOM 2710 C CA . ALA A 1 359 ? 6.465 -16.545 25.500 1.00 70.25 359 ALA A CA 1
ATOM 2711 C C . ALA A 1 359 ? 7.417 -15.927 26.538 1.00 70.25 359 ALA A C 1
ATOM 2713 O O . ALA A 1 359 ? 7.535 -14.703 26.652 1.00 70.25 359 ALA A O 1
ATOM 2714 N N . ASP A 1 360 ? 8.139 -16.767 27.284 1.00 66.94 360 ASP A N 1
ATOM 2715 C CA . ASP A 1 360 ? 9.268 -16.306 28.093 1.00 66.94 360 ASP A CA 1
ATOM 2716 C C . ASP A 1 360 ? 10.330 -15.729 27.148 1.00 66.94 360 ASP A C 1
ATOM 2718 O O . ASP A 1 360 ? 11.022 -16.477 26.455 1.00 66.94 360 ASP A O 1
ATOM 2722 N N . GLN A 1 361 ? 10.453 -14.398 27.101 1.00 52.81 361 GLN A N 1
ATOM 2723 C CA . GLN A 1 361 ? 11.459 -13.698 26.296 1.00 52.81 361 GLN A CA 1
ATOM 2724 C C . GLN A 1 361 ? 12.848 -14.340 26.515 1.00 52.81 361 GLN A C 1
ATOM 2726 O O . GLN A 1 361 ? 13.398 -14.249 27.620 1.00 52.81 361 GLN A O 1
ATOM 2731 N N . PRO A 1 362 ? 13.485 -14.951 25.495 1.00 42.22 362 PRO A N 1
ATOM 2732 C CA . PRO A 1 362 ? 14.887 -15.305 25.592 1.00 42.22 362 PRO A CA 1
ATOM 2733 C C . PRO A 1 362 ? 15.674 -13.997 25.539 1.00 42.22 362 PRO A C 1
ATOM 2735 O O . PRO A 1 362 ? 15.683 -13.308 24.518 1.00 42.22 362 PRO A O 1
ATOM 2738 N N . GLY A 1 363 ? 16.326 -13.645 26.650 1.00 35.41 363 GLY A N 1
ATOM 2739 C CA . GLY A 1 363 ? 17.175 -12.461 26.738 1.00 35.41 363 GLY A CA 1
ATOM 2740 C C . GLY A 1 363 ? 18.073 -12.321 25.507 1.00 35.41 363 GLY A C 1
ATOM 2741 O O . GLY A 1 363 ? 18.767 -13.263 25.139 1.00 35.41 363 GLY A O 1
ATOM 2742 N N . HIS A 1 364 ? 18.003 -11.152 24.870 1.00 38.19 364 HIS A N 1
ATOM 2743 C CA . HIS A 1 364 ? 18.855 -10.671 23.783 1.00 38.19 364 HIS A CA 1
ATOM 2744 C C . HIS A 1 364 ? 19.660 -11.736 23.016 1.00 38.19 364 HIS A C 1
ATOM 2746 O O . HIS A 1 364 ? 20.800 -12.059 23.352 1.00 38.19 364 HIS A O 1
ATOM 2752 N N . GLY A 1 365 ? 19.103 -12.159 21.881 1.00 38.81 365 GLY A N 1
ATOM 2753 C CA . GLY A 1 365 ? 19.879 -12.663 20.754 1.00 38.81 365 GLY A CA 1
ATOM 2754 C C . GLY A 1 365 ? 19.709 -14.149 20.475 1.00 38.81 365 GLY A C 1
ATOM 2755 O O . GLY A 1 365 ? 20.488 -14.967 20.960 1.00 38.81 365 GLY A O 1
ATOM 2756 N N . ARG A 1 366 ? 18.774 -14.465 19.569 1.00 31.94 366 ARG A N 1
ATOM 2757 C CA . ARG A 1 366 ? 18.995 -15.325 18.390 1.00 31.94 366 ARG A CA 1
ATOM 2758 C C . ARG A 1 366 ? 17.726 -15.413 17.529 1.00 31.94 366 ARG A C 1
ATOM 2760 O O . ARG A 1 366 ? 16.726 -15.963 17.950 1.00 31.94 366 ARG A O 1
ATOM 2767 N N . HIS A 1 367 ? 17.849 -14.850 16.328 1.00 30.09 367 HIS A N 1
ATOM 2768 C CA . HIS A 1 367 ? 17.237 -15.186 15.036 1.00 30.09 367 HIS A CA 1
ATOM 2769 C C . HIS A 1 367 ? 15.959 -16.043 14.950 1.00 30.09 367 HIS A C 1
ATOM 2771 O O . HIS A 1 367 ? 15.934 -17.200 15.357 1.00 30.09 367 HIS A O 1
ATOM 2777 N N . TYR A 1 368 ? 15.000 -15.479 14.202 1.00 29.75 368 TYR A N 1
ATOM 2778 C CA . TYR A 1 368 ? 14.042 -16.118 13.293 1.00 29.75 368 TYR A CA 1
ATOM 2779 C C . TYR A 1 368 ? 14.270 -17.613 13.018 1.00 29.75 368 TYR A C 1
ATOM 2781 O O . TYR A 1 368 ? 15.278 -17.972 12.408 1.00 29.75 368 TYR A O 1
ATOM 2789 N N . GLN A 1 369 ? 13.252 -18.438 13.282 1.00 26.03 369 GLN A N 1
ATOM 2790 C CA . GLN A 1 369 ? 12.817 -19.438 12.304 1.00 26.03 369 GLN A CA 1
ATOM 2791 C C . GLN A 1 369 ? 11.371 -19.909 12.519 1.00 26.03 369 GLN A C 1
ATOM 2793 O O . GLN A 1 369 ? 10.959 -20.311 13.600 1.00 26.03 369 GLN A O 1
ATOM 2798 N N . CYS A 1 370 ? 10.633 -19.870 11.413 1.00 24.27 370 CYS A N 1
ATOM 2799 C CA . CYS A 1 370 ? 9.334 -20.482 11.173 1.00 24.27 370 CYS A CA 1
ATOM 2800 C C . CYS A 1 370 ? 9.445 -22.022 11.243 1.00 24.27 370 CYS A C 1
ATOM 2802 O O . CYS A 1 370 ? 10.418 -22.554 10.713 1.00 24.27 370 CYS A O 1
ATOM 2804 N N . HIS A 1 371 ? 8.467 -22.735 11.830 1.00 25.47 371 HIS A N 1
ATOM 2805 C CA . HIS A 1 371 ? 7.667 -23.764 11.129 1.00 25.47 371 HIS A CA 1
ATOM 2806 C C . HIS A 1 371 ? 6.695 -24.571 12.027 1.00 25.47 371 HIS A C 1
ATOM 2808 O O . HIS A 1 371 ? 7.067 -25.190 13.016 1.00 25.47 371 HIS A O 1
ATOM 2814 N N . THR A 1 372 ? 5.441 -24.587 11.564 1.00 26.39 372 THR A N 1
ATOM 2815 C CA . THR A 1 372 ? 4.398 -25.638 11.532 1.00 26.39 372 THR A CA 1
ATOM 2816 C C . THR A 1 372 ? 4.536 -26.975 12.296 1.00 26.39 372 THR A C 1
ATOM 2818 O O . THR A 1 372 ? 5.407 -27.788 12.004 1.00 26.39 372 THR A O 1
ATOM 2821 N N . HIS A 1 373 ? 3.440 -27.246 13.026 1.00 23.36 373 HIS A N 1
ATOM 2822 C CA . HIS A 1 373 ? 2.718 -28.500 13.333 1.00 23.36 373 HIS A CA 1
ATOM 2823 C C . HIS A 1 373 ? 2.753 -29.060 14.766 1.00 23.36 373 HIS A C 1
ATOM 2825 O O . HIS A 1 373 ? 3.766 -29.496 15.297 1.00 23.36 373 HIS A O 1
ATOM 2831 N N . ALA A 1 374 ? 1.540 -29.104 15.328 1.00 23.55 374 ALA A N 1
ATOM 2832 C CA . ALA A 1 374 ? 1.138 -29.644 16.615 1.00 23.55 374 ALA A CA 1
ATOM 2833 C C . ALA A 1 374 ? 1.304 -31.170 16.730 1.00 23.55 374 ALA A C 1
ATOM 2835 O O . ALA A 1 374 ? 0.900 -31.899 15.820 1.00 23.55 374 ALA A O 1
ATOM 2836 N N . ARG A 1 375 ? 1.758 -31.636 17.904 1.00 22.84 375 ARG A N 1
ATOM 2837 C CA . ARG A 1 375 ? 1.086 -32.677 18.710 1.00 22.84 375 ARG A CA 1
ATOM 2838 C C . ARG A 1 375 ? 1.745 -32.880 20.086 1.00 22.84 375 ARG A C 1
ATOM 2840 O O . ARG A 1 375 ? 2.935 -33.150 20.170 1.00 22.84 375 ARG A O 1
ATOM 2847 N N . ASP A 1 376 ? 0.874 -32.848 21.092 1.00 25.72 376 ASP A N 1
ATOM 2848 C CA . ASP A 1 376 ? 0.881 -33.520 22.398 1.00 25.72 376 ASP A CA 1
ATOM 2849 C C . ASP A 1 376 ? 1.845 -33.115 23.531 1.00 25.72 376 ASP A C 1
ATOM 2851 O O . ASP A 1 376 ? 3.039 -32.875 23.385 1.00 25.72 376 ASP A O 1
ATOM 2855 N N . ALA A 1 377 ? 1.225 -33.063 24.711 1.00 23.00 377 ALA A N 1
ATOM 2856 C CA . ALA A 1 377 ? 1.654 -32.451 25.954 1.00 23.00 377 ALA A CA 1
ATOM 2857 C C . ALA A 1 377 ? 2.441 -33.393 26.893 1.00 23.00 377 ALA A C 1
ATOM 2859 O O . ALA A 1 377 ? 2.172 -34.588 26.965 1.00 23.00 377 ALA A O 1
ATOM 2860 N N . VAL A 1 378 ? 3.328 -32.774 27.688 1.00 23.80 378 VAL A N 1
ATOM 2861 C CA . VAL A 1 378 ? 3.751 -33.104 29.070 1.00 23.80 378 VAL A CA 1
ATOM 2862 C C . VAL A 1 378 ? 4.239 -34.533 29.363 1.00 23.80 378 VAL A C 1
ATOM 2864 O O . VAL A 1 378 ? 3.439 -35.446 29.535 1.00 23.80 378 VAL A O 1
ATOM 2867 N N . ALA A 1 379 ? 5.545 -34.680 29.650 1.00 22.64 379 ALA A N 1
ATOM 2868 C CA . ALA A 1 379 ? 6.041 -35.484 30.782 1.00 22.64 379 ALA A CA 1
ATOM 2869 C C . ALA A 1 379 ? 7.579 -35.448 30.951 1.00 22.64 379 ALA A C 1
ATOM 2871 O O . ALA A 1 379 ? 8.314 -35.966 30.119 1.00 22.64 379 ALA A O 1
ATOM 2872 N N . ARG A 1 380 ? 7.992 -35.026 32.157 1.00 25.36 380 ARG A N 1
ATOM 2873 C CA . ARG A 1 380 ? 9.223 -35.369 32.909 1.00 25.36 380 ARG A CA 1
ATOM 2874 C C . ARG A 1 380 ? 10.541 -34.703 32.500 1.00 25.36 380 ARG A C 1
ATOM 2876 O O . ARG A 1 380 ? 11.072 -34.885 31.414 1.00 25.36 380 ARG A O 1
ATOM 2883 N N . GLY A 1 381 ? 11.100 -33.994 33.480 1.00 23.44 381 GLY A N 1
ATOM 2884 C CA . GLY A 1 381 ? 12.437 -33.430 33.438 1.00 23.44 381 GLY A CA 1
ATOM 2885 C C . GLY A 1 381 ? 13.547 -34.470 33.561 1.00 23.44 381 GLY A C 1
ATOM 2886 O O . GLY A 1 381 ? 13.364 -35.522 34.169 1.00 23.44 381 GLY A O 1
ATOM 2887 N N . GLN A 1 382 ? 14.698 -34.105 32.997 1.00 23.41 382 GLN A N 1
ATOM 2888 C CA . GLN A 1 382 ? 16.049 -34.152 33.567 1.00 23.41 382 GLN A CA 1
ATOM 2889 C C . GLN A 1 382 ? 17.124 -34.298 32.465 1.00 23.41 382 GLN A C 1
ATOM 2891 O O . GLN A 1 382 ? 17.004 -35.117 31.562 1.00 23.41 382 GLN A O 1
ATOM 2896 N N . PHE A 1 383 ? 18.215 -33.552 32.688 1.00 22.20 383 PHE A N 1
ATOM 2897 C CA . PHE A 1 383 ? 19.611 -33.721 32.242 1.00 22.20 383 PHE A CA 1
ATOM 2898 C C . PHE A 1 383 ? 20.119 -33.147 30.896 1.00 22.20 383 PHE A C 1
ATOM 2900 O O . PHE A 1 383 ? 19.791 -33.599 29.810 1.00 22.20 383 PHE A O 1
ATOM 2907 N N . THR A 1 384 ? 21.051 -32.196 31.079 1.00 21.42 384 THR A N 1
ATOM 2908 C CA . THR A 1 384 ? 22.456 -32.133 30.608 1.00 21.42 384 THR A CA 1
ATOM 2909 C C . THR A 1 384 ? 22.798 -32.116 29.112 1.00 21.42 384 THR A C 1
ATOM 2911 O O . THR A 1 384 ? 22.491 -33.023 28.349 1.00 21.42 384 THR A O 1
ATOM 2914 N N . LEU A 1 385 ? 23.592 -31.090 28.767 1.00 27.69 385 LEU A N 1
ATOM 2915 C CA . LEU A 1 385 ? 24.342 -30.862 27.526 1.00 27.69 385 LEU A CA 1
ATOM 2916 C C . LEU A 1 385 ? 24.995 -32.120 26.920 1.00 27.69 385 LEU A C 1
ATOM 2918 O O . LEU A 1 385 ? 25.764 -32.798 27.597 1.00 27.69 385 LEU A O 1
ATOM 2922 N N . HIS A 1 386 ? 24.882 -32.269 25.595 1.00 21.52 386 HIS A N 1
ATOM 2923 C CA . HIS A 1 386 ? 25.979 -32.754 24.751 1.00 21.52 386 HIS A CA 1
ATOM 2924 C C . HIS A 1 386 ? 25.877 -32.196 23.321 1.00 21.52 386 HIS A C 1
ATOM 2926 O O . HIS A 1 386 ? 24.904 -32.424 22.607 1.00 21.52 386 HIS A O 1
ATOM 2932 N N . TYR A 1 387 ? 26.920 -31.476 22.898 1.00 23.94 387 TYR A N 1
ATOM 2933 C CA . TYR A 1 387 ? 27.162 -31.102 21.504 1.00 23.94 387 TYR A CA 1
ATOM 2934 C C . TYR A 1 387 ? 27.468 -32.350 20.665 1.00 23.94 387 TYR A C 1
ATOM 2936 O O . TYR A 1 387 ? 28.321 -33.156 21.034 1.00 23.94 387 TYR A O 1
ATOM 2944 N N . SER A 1 388 ? 26.834 -32.465 19.498 1.00 21.78 388 SER A N 1
ATOM 2945 C CA . SER A 1 388 ? 27.237 -33.388 18.434 1.00 21.78 388 SER A CA 1
ATOM 2946 C C . SER A 1 388 ? 26.771 -32.846 17.081 1.00 21.78 388 SER A C 1
ATOM 2948 O O . SER A 1 388 ? 25.608 -32.997 16.709 1.00 21.78 388 SER A O 1
ATOM 2950 N N . LEU A 1 389 ? 27.702 -32.257 16.323 1.00 24.83 389 LEU A N 1
ATOM 2951 C CA . LEU A 1 389 ? 27.578 -32.084 14.875 1.00 24.83 389 LEU A CA 1
ATOM 2952 C C . LEU A 1 389 ? 27.308 -33.447 14.219 1.00 24.83 389 LEU A C 1
ATOM 2954 O O . LEU A 1 389 ? 28.144 -34.344 14.327 1.00 24.83 389 LEU A O 1
ATOM 2958 N N . ARG A 1 390 ? 26.222 -33.572 13.448 1.00 22.17 390 ARG A N 1
ATOM 2959 C CA . ARG A 1 390 ? 26.153 -34.526 12.331 1.00 22.17 390 ARG A CA 1
ATOM 2960 C C . ARG A 1 390 ? 25.385 -33.939 11.153 1.00 22.17 390 ARG A C 1
ATOM 2962 O O . ARG A 1 390 ? 24.181 -33.728 11.214 1.00 22.17 390 ARG A O 1
ATOM 2969 N N . TYR A 1 391 ? 26.123 -33.744 10.065 1.00 23.72 391 TYR A N 1
ATOM 2970 C CA . TYR A 1 391 ? 25.613 -33.716 8.700 1.00 23.72 391 TYR A CA 1
ATOM 2971 C C . TYR A 1 391 ? 24.828 -35.001 8.395 1.00 23.72 391 TYR A C 1
ATOM 2973 O O . TYR A 1 391 ? 25.281 -36.100 8.719 1.00 23.72 391 TYR A O 1
ATOM 2981 N N . SER A 1 392 ? 23.708 -34.872 7.688 1.00 23.31 392 SER A N 1
ATOM 2982 C CA . SER A 1 392 ? 23.086 -35.970 6.944 1.00 23.31 392 SER A CA 1
ATOM 2983 C C . SER A 1 392 ? 22.369 -35.406 5.720 1.00 23.31 392 SER A C 1
ATOM 2985 O O . SER A 1 392 ? 21.212 -35.003 5.786 1.00 23.31 392 SER A O 1
ATOM 2987 N N . LEU A 1 393 ? 23.076 -35.427 4.591 1.00 27.33 393 LEU A N 1
ATOM 2988 C CA . LEU A 1 393 ? 22.500 -35.440 3.249 1.00 27.33 393 LEU A CA 1
ATOM 2989 C C . LEU A 1 393 ? 21.418 -36.526 3.146 1.00 27.33 393 LEU A C 1
ATOM 2991 O O . LEU A 1 393 ? 21.669 -37.675 3.512 1.00 27.33 393 LEU A O 1
ATOM 2995 N N . ARG A 1 394 ? 20.271 -36.209 2.541 1.00 24.16 394 ARG A N 1
ATOM 2996 C CA . ARG A 1 394 ? 19.537 -37.193 1.739 1.00 24.16 394 ARG A CA 1
ATOM 2997 C C . ARG A 1 394 ? 18.719 -36.507 0.644 1.00 24.16 394 ARG A C 1
ATOM 2999 O O . ARG A 1 394 ? 17.757 -35.799 0.908 1.00 24.16 394 ARG A O 1
ATOM 3006 N N . ARG A 1 395 ? 19.194 -36.710 -0.586 1.00 27.44 395 ARG A N 1
ATOM 3007 C CA . ARG A 1 395 ? 18.476 -36.546 -1.852 1.00 27.44 395 ARG A CA 1
ATOM 3008 C C . ARG A 1 395 ? 17.491 -37.711 -2.053 1.00 27.44 395 ARG A C 1
ATOM 3010 O O . ARG A 1 395 ? 17.733 -38.790 -1.517 1.00 27.44 395 ARG A O 1
ATOM 3017 N N . GLU A 1 396 ? 16.526 -37.463 -2.948 1.00 26.67 396 GLU A N 1
ATOM 3018 C CA . GLU A 1 396 ? 15.641 -38.403 -3.673 1.00 26.67 396 GLU A CA 1
ATOM 3019 C C . GLU A 1 396 ? 14.420 -38.935 -2.887 1.00 26.67 396 GLU A C 1
ATOM 3021 O O . GLU A 1 396 ? 14.536 -39.271 -1.719 1.00 26.67 396 GLU A O 1
ATOM 3026 N N . GLN A 1 397 ? 13.200 -39.036 -3.438 1.00 26.41 397 GLN A N 1
ATOM 3027 C CA . GLN A 1 397 ? 12.743 -39.052 -4.835 1.00 26.41 397 GLN A CA 1
ATOM 3028 C C . GLN A 1 397 ? 11.214 -38.807 -4.917 1.00 26.41 397 GLN A C 1
ATOM 3030 O O . GLN A 1 397 ? 10.481 -39.044 -3.961 1.00 26.41 397 GLN A O 1
ATOM 3035 N N . PHE A 1 398 ? 10.785 -38.372 -6.103 1.00 25.61 398 PHE A N 1
ATOM 3036 C CA . PHE A 1 398 ? 9.431 -38.230 -6.653 1.00 25.61 398 PHE A CA 1
ATOM 3037 C C . PHE A 1 398 ? 8.369 -39.271 -6.240 1.00 25.61 398 PHE A C 1
ATOM 3039 O O . PHE A 1 398 ? 8.623 -40.476 -6.293 1.00 25.61 398 PHE A O 1
ATOM 3046 N N . ARG A 1 399 ? 7.128 -38.793 -6.066 1.00 29.64 399 ARG A N 1
ATOM 3047 C CA . ARG A 1 399 ? 5.968 -39.161 -6.902 1.00 29.64 399 ARG A CA 1
ATOM 3048 C C . ARG A 1 399 ? 5.033 -37.976 -7.069 1.00 29.64 399 ARG A C 1
ATOM 3050 O O . ARG A 1 399 ? 4.899 -37.218 -6.086 1.00 29.64 399 ARG A O 1
#

Solvent-accessible surface area (backbone atoms only — not comparable to full-atom values): 23903 Å² total; per-residue (Å²): 143,88,77,87,88,84,74,75,73,94,81,83,70,74,76,51,90,49,97,56,86,41,44,59,75,84,54,73,84,46,70,64,50,59,53,53,50,46,54,53,53,51,56,50,50,74,73,40,90,62,57,67,46,74,75,47,57,61,58,53,78,83,52,52,73,67,44,48,25,54,46,53,49,51,56,46,48,52,38,45,77,68,78,30,43,43,31,22,27,45,55,35,55,77,44,63,54,60,75,63,29,38,33,38,30,39,75,71,81,52,67,66,60,32,49,42,35,60,75,29,57,33,34,31,34,45,32,37,46,47,38,30,43,28,45,44,13,50,41,87,84,45,86,62,67,52,33,74,66,53,79,35,49,34,32,63,58,50,28,40,78,70,56,77,58,59,65,50,62,87,54,47,54,92,31,52,80,42,61,45,69,46,80,57,62,92,84,50,88,47,68,59,51,45,31,26,56,39,29,60,47,50,58,31,40,50,45,65,56,67,49,61,74,94,76,66,49,70,72,62,46,38,55,51,51,9,52,46,41,13,53,30,60,72,72,70,47,44,56,47,84,56,84,96,43,72,63,39,72,56,79,79,75,75,89,68,77,50,75,80,83,55,79,91,73,58,68,98,65,57,84,27,70,37,69,71,65,95,58,71,42,86,47,62,50,78,42,63,36,34,73,42,69,53,68,31,62,28,41,38,35,44,35,59,75,67,56,98,63,76,62,83,66,51,66,48,80,35,61,20,36,88,80,7,36,26,74,40,79,39,65,60,87,66,76,46,43,45,28,34,39,40,34,20,37,69,89,46,49,79,58,29,42,47,71,41,45,31,47,70,74,74,77,88,83,80,80,92,80,90,82,91,85,91,83,89,81,90,86,84,91,86,84,82,92,79,93,75,94,74,90,77,91,80,83,87,80,91,133

Sequence (399 aa):
MLTNQWQSEPGHTNSALTADGGGTTLDADNPATYEFTKEVLTQLAAMTPGPYIHIGGDEAPEVSEVDDKKMIAAFSRQVTDLDKKVIGWSRYGTAGLPPNSVIQAWTFKTQEEANSIIKNNAKVILSPDAKTYIPQKQDNAQEVGPAWACGGPCTLEDHYDWDPATHLPGIGDARILGMETVHWGEFMRTMDQTENFQYPRTLATAEVGWSPQAKRDYANFTQRAGTFGGRMDLEGINYFKTSGVDWSTAPAAPETAPALVDPAALPEVSPVDLGVPSTEFDGGEYLILKNLPVNAWLRTAIQNTSATEPTAPKSQWVLSNAAGEAPLEVPTGLEGGNYVVTVQNAAGQLAGFAALALADQPGHGRHYQCHTHARDAVARGQFTLHYSLRYSLRREQFR

Mean predicted aligned error: 12.77 Å

Radius of gyration: 27.23 Å; Cα contacts (8 Å, |Δi|>4): 634; chains: 1; bounding box: 64×62×71 Å